Protein AF-A0A3R6XFL2-F1 (afdb_monomer)

Nearest PDB structures (foldseek):
  8dtg-assembly1_A  TM=3.996E-01  e=2.767E-19  Arabidopsis thaliana
  5djs-assembly1_A  TM=3.209E-01  e=7.992E-16  Thermobaculum terrenum
  6eou-assembly1_A  TM=7.005E-01  e=1.631E-08  Homo sapiens
  4r7s-assembly1_A  TM=6.058E-01  e=7.517E-06  Parabacteroides merdae ATCC 43184
  7qdy-assembly1_B  TM=6.962E-01  e=1.261E-04  Homo sapiens

Mean predicted aligned error: 22.09 Å

Organism: Aphanomyces astaci (NCBI:txid112090)

Radius of gyration: 36.45 Å; Cα contacts (8 Å, |Δi|>4): 1106; chains: 1; bounding box: 93×106×99 Å

Foldseek 3Di:
DDDDDDDDDDPPPDPDDPPDDDELVNLCVQLVCCCPVVVNLVSSLVSLVVSCVRPVQDLSSLLSNLVSCVVVVVLVSNLVSLVSSCVSPVPLLVSLVSLLSNLVSCVSVLNLVVSLVSLVSNCVNVVLDLSSLCSNLSSCVLVLNLVSSLVSLVVNCVVPVLPLVSLLSNCVRVVDVVSLVSNCVSPVLPLSSLVVVLLSLQEDDDDDDPPSPPDHDDDDDPVVVVPSVDDDDDRPLVVSLVSLVVSCVRPVQCVSLVCNLQDDDLAQLAPVSVVVNVVSSVVSVVVCVVCVVPHDHDDVVNVVVVVVQCACFFADPDDVGDGHDDDDPPDDDDPPQDAAEDEDEDQPLFCPDPCVVVVLVVLQPPPPSRHAYEYEHADDPVTDHDPSNCVSHNYYHYDPPDPDCPDPAAEEEAEDALSLPHLVCLVLLQLLLVPDVSYAYEYEAHPYNNSVVSSLVSSCVSNVDPSSNVSYHYDYDDDDDVVSLVVLLPHLEYEAGPPAGDQVVLVSCLVSLHQYAAEPDPDPRRCNNVVVCVLLVHCLRYHPDSVVSSVSRNCSGVPPPVSVVSSVSSVVSVVVVVVVVVVVVVVVVVVPPDDQDFFAQDWADEPVDTPHHRATFQWKWAAFPVGIDIQGGQDDWDKGKHAFAWIWTGRDPPDDIFIKTARIFMWTQDRRRYIYTYTNDIGTLVRDDLVVLVVQLVVLVVQLVPDDPPDPSNVVSVSSNRNSVNSNVSNVVD

Sequence (734 aa):
MRSRVTVAVVLALTWQPTIASPTAAEFIAQGVAYQLDTHDLIQAKHMYQAALSVSPDNVEALHLLGSVAYHEGHFHEAQEYLEQAISVSPSLDKSAMTHCNLAETLRKLHRPADGLHHGDMCFNATGGSEFSLLVLAWLYKDLDEPSKAVDVLRQLVAMNDQHLEAWDTLGHLDAAQADYDVVLRINGQHDPTLQNVGILYQVRPSVSTLFERTFHYNFRSNWAIWTALWPFTSRDLDMARQMLQRAYDVSHADVLRIDMATLLPQVFTSQAHLDTTRRNMHAAIDALLLLASSLHVENPEATKLATLHSHSCPALHFTAPHIALGVGTLFEFDKTFRRLRIGFMSKFFVPNHAHGMLLRGVLAHLNRQLFHVTLVVVPDPQQPVDAAMAAAADAVKVLSMHLAHSQQWTIYMCPQSVYKLVPQFDRVLFEILRQDPQGHVVLLEARYPQWTRQLRTRLQQTINSTEMWNRVHFRPRVGGSDAFLKLLSVADVVLHPFPFGGSKTSADALLLGLPLVAMKTPFLRSRMAYSFYLHMDMLDCVASTEDEYIAIALRLGTDAVYRSDVRANMLSRAVRRSIHTTALRAAAENASSSAVATKVTLNLSTPHQAFYKGVQVDLVQVPGLVGEYGVTAGHTPIISQLKPGVIAVHEERDKVVKKFFTAGGFAFTHADSTTDIAAVELIKVEDIDASAAEAGVQKYKQALEQAADGTPEKVEAQIAYETHLALVAALASA

InterPro domains:
  IPR001469 ATP synthase, F1 complex, delta/epsilon subunit [MF_00530] (598-730)
  IPR001469 ATP synthase, F1 complex, delta/epsilon subunit [PTHR13822] (583-732)
  IPR001469 ATP synthase, F1 complex, delta/epsilon subunit [cd12152] (601-724)
  IPR011990 Tetratricopeptide-like helical domain superfamily [G3DSA:1.25.40.10] (16-298)
  IPR011990 Tetratricopeptide-like helical domain superfamily [SSF48452] (35-202)
  IPR019734 Tetratricopeptide repeat [PF13181] (60-91)
  IPR019734 Tetratricopeptide repeat [PS50005] (59-92)
  IPR019734 Tetratricopeptide repeat [SM00028] (24-58)
  IPR019734 Tetratricopeptide repeat [SM00028] (59-92)
  IPR019734 Tetratricopeptide repeat [SM00028] (130-163)
  IPR020546 ATP synthase, F1 complex, delta/epsilon subunit, N-terminal [PF02823] (601-673)
  IPR029489 O-GlcNAc transferase, C-terminal [PF13844] (411-576)
  IPR036771 F0F1 ATP synthase delta/epsilon subunit, N-terminal [G3DSA:2.60.15.10] (592-731)
  IPR036771 F0F1 ATP synthase delta/epsilon subunit, N-terminal [SSF51344] (600-681)

pLDDT: mean 74.37, std 20.85, range [23.92, 98.31]

Solvent-accessible surface area (backbone atoms only — not comparable to full-atom values): 40078 Å² total; per-residue (Å²): 133,89,84,88,82,90,78,81,91,76,87,79,83,72,84,70,77,82,72,73,79,79,47,37,65,60,26,39,56,51,13,51,45,27,44,68,80,68,60,37,56,66,60,15,48,53,23,22,52,51,13,33,74,70,35,77,83,38,43,65,36,27,36,50,46,13,50,49,28,43,77,74,64,40,42,65,63,12,43,53,28,26,52,49,20,36,71,74,37,78,50,52,88,76,27,21,66,43,24,34,55,39,15,50,35,28,40,76,70,72,36,30,76,68,11,41,59,26,20,52,49,14,22,70,56,59,74,56,39,69,65,32,27,53,49,38,20,50,30,28,47,75,68,70,37,55,68,58,16,48,58,34,36,56,51,40,45,71,75,39,80,78,47,53,72,47,34,45,51,41,21,63,72,74,60,37,66,70,38,40,55,46,38,44,67,79,37,76,78,46,54,68,53,37,48,52,48,21,55,41,45,50,24,66,90,82,82,85,94,78,71,95,81,79,75,80,79,74,90,83,56,82,59,54,67,65,42,70,72,52,63,55,81,86,63,48,66,65,59,23,38,52,33,29,47,55,31,28,77,71,67,62,43,41,63,39,57,53,54,56,27,68,67,73,81,70,68,59,76,37,62,71,51,46,57,46,53,50,53,54,33,47,54,39,44,54,56,46,61,78,42,56,94,74,64,60,80,91,53,74,64,55,50,49,50,51,48,53,41,37,44,43,8,41,63,62,72,60,82,111,44,30,40,42,78,57,55,79,94,78,78,83,79,80,88,74,91,64,54,47,78,45,77,50,75,45,72,45,49,20,77,89,34,72,64,18,56,58,44,41,57,50,44,66,67,53,59,69,82,57,37,38,37,32,39,39,31,48,80,43,97,88,56,60,68,26,64,70,47,56,69,40,30,80,39,77,43,73,49,81,80,78,71,82,78,88,61,90,63,32,32,40,26,33,88,49,64,50,66,36,65,40,52,80,46,51,57,52,56,40,50,44,39,72,74,32,88,49,37,31,42,37,37,39,37,42,101,45,68,64,56,40,48,53,52,48,58,40,47,45,71,74,41,66,48,69,73,54,42,74,32,55,40,77,38,80,75,65,75,61,69,71,49,42,51,57,61,55,69,68,38,57,28,34,51,47,45,53,79,36,41,50,58,69,61,43,53,55,36,52,75,71,47,37,54,51,39,23,49,64,56,93,46,69,60,21,32,52,47,44,50,53,28,60,78,51,76,47,60,91,43,52,18,82,47,73,68,48,36,44,51,46,46,50,46,40,48,73,35,63,63,61,37,48,50,53,30,52,51,53,49,54,38,54,50,56,50,55,54,51,55,52,53,49,47,62,50,47,71,67,60,69,76,65,81,85,61,82,40,20,32,32,29,32,26,36,93,87,48,75,82,36,75,75,39,68,20,47,35,39,35,40,30,32,71,94,46,73,48,75,49,36,38,72,42,76,62,45,78,39,52,34,35,45,28,54,33,38,39,23,61,44,88,94,52,86,64,52,46,30,36,27,68,19,41,40,37,39,36,36,86,86,20,39,33,45,33,45,33,64,42,79,45,47,48,91,74,61,60,62,69,60,26,55,53,39,30,57,53,22,45,54,43,35,74,69,37,57,91,92,42,69,64,24,54,53,17,46,54,48,21,53,37,19,49,28,48,50,51,43,57,80,67,108

Structure (mmCIF, N/CA/C/O backbone):
data_AF-A0A3R6XFL2-F1
#
_entry.id   AF-A0A3R6XFL2-F1
#
loop_
_atom_site.group_PDB
_atom_site.id
_atom_site.type_symbol
_atom_site.label_atom_id
_atom_site.label_alt_id
_atom_site.label_comp_id
_atom_site.label_asym_id
_atom_site.label_entity_id
_atom_site.label_seq_id
_atom_site.pdbx_PDB_ins_code
_atom_site.Cartn_x
_atom_site.Cartn_y
_atom_site.Cartn_z
_atom_site.occupancy
_atom_site.B_iso_or_equiv
_atom_site.auth_seq_id
_atom_site.auth_comp_id
_atom_site.auth_asym_id
_atom_site.auth_atom_id
_atom_site.pdbx_PDB_model_num
ATOM 1 N N . MET A 1 1 ? -9.101 60.842 -61.214 1.00 38.06 1 MET A N 1
ATOM 2 C CA . MET A 1 1 ? -8.609 59.996 -62.332 1.00 38.06 1 MET A CA 1
ATOM 3 C C . MET A 1 1 ? -7.228 60.476 -62.758 1.00 38.06 1 MET A C 1
ATOM 5 O O . MET A 1 1 ? -7.007 61.673 -62.695 1.00 38.06 1 MET A O 1
ATOM 9 N N . ARG A 1 2 ? -6.377 59.567 -63.262 1.00 36.59 2 ARG A N 1
ATOM 10 C CA . ARG A 1 2 ? -5.164 59.828 -64.072 1.00 36.59 2 ARG A CA 1
ATOM 11 C C . ARG A 1 2 ? -4.142 60.857 -63.543 1.00 36.59 2 ARG A C 1
ATOM 13 O O . ARG A 1 2 ? -4.179 62.024 -63.911 1.00 36.59 2 ARG A O 1
ATOM 20 N N . SER A 1 3 ? -3.079 60.340 -62.937 1.00 23.92 3 SER A N 1
ATOM 21 C CA . SER A 1 3 ? -1.711 60.790 -63.223 1.00 23.92 3 SER A CA 1
ATOM 22 C C . SER A 1 3 ? -0.841 59.549 -63.463 1.00 23.92 3 SER A C 1
ATOM 24 O O . SER A 1 3 ? -0.660 58.719 -62.578 1.00 23.92 3 SER A O 1
ATOM 26 N N . ARG A 1 4 ? -0.358 59.369 -64.699 1.00 34.41 4 ARG A N 1
ATOM 27 C CA . ARG A 1 4 ? 0.735 58.430 -65.002 1.00 34.41 4 ARG A CA 1
ATOM 28 C C . ARG A 1 4 ? 2.029 59.231 -64.954 1.00 34.41 4 ARG A C 1
ATOM 30 O O . ARG A 1 4 ? 2.105 60.256 -65.625 1.00 34.41 4 ARG A O 1
ATOM 37 N N . VAL A 1 5 ? 3.037 58.735 -64.247 1.00 25.72 5 VAL A N 1
ATOM 38 C CA . VAL A 1 5 ? 4.425 59.176 -64.415 1.00 25.72 5 VAL A CA 1
ATOM 39 C C . VAL A 1 5 ? 5.253 57.940 -64.730 1.00 25.72 5 VAL A C 1
ATOM 41 O O . VAL A 1 5 ? 5.256 56.978 -63.968 1.00 25.72 5 VAL A O 1
ATOM 44 N N . THR A 1 6 ? 5.905 57.953 -65.888 1.00 37.56 6 THR A N 1
ATOM 45 C CA . THR A 1 6 ? 6.852 56.917 -66.304 1.00 37.56 6 THR A CA 1
ATOM 46 C C . THR A 1 6 ? 8.217 57.242 -65.708 1.00 37.56 6 THR A C 1
ATOM 48 O O . THR A 1 6 ? 8.687 58.366 -65.869 1.00 37.56 6 THR A O 1
ATOM 51 N N . VAL A 1 7 ? 8.882 56.266 -65.090 1.00 25.81 7 VAL A N 1
ATOM 52 C CA . VAL A 1 7 ? 10.318 56.334 -64.770 1.00 25.81 7 VAL A CA 1
ATOM 53 C C . VAL A 1 7 ? 10.990 55.077 -65.324 1.00 25.81 7 VAL A C 1
ATOM 55 O O . VAL A 1 7 ? 10.366 54.020 -65.409 1.00 25.81 7 VAL A O 1
ATOM 58 N N . ALA A 1 8 ? 12.219 55.233 -65.812 1.00 26.30 8 ALA A N 1
ATOM 59 C CA . ALA A 1 8 ? 12.898 54.249 -66.646 1.00 26.30 8 ALA A CA 1
ATOM 60 C C . ALA A 1 8 ? 13.520 53.081 -65.863 1.00 26.30 8 ALA A C 1
ATOM 62 O O . ALA A 1 8 ? 13.820 53.181 -64.674 1.00 26.30 8 ALA A O 1
ATOM 63 N N . VAL A 1 9 ? 13.789 51.994 -66.590 1.00 31.08 9 VAL A N 1
ATOM 64 C CA . VAL A 1 9 ? 14.692 50.921 -66.158 1.00 31.08 9 VAL A CA 1
ATOM 65 C C . VAL A 1 9 ? 16.104 51.484 -65.985 1.00 31.08 9 VAL A C 1
ATOM 67 O O . VAL A 1 9 ? 16.637 52.100 -66.906 1.00 31.08 9 VAL A O 1
ATOM 70 N N . VAL A 1 10 ? 16.736 51.196 -64.847 1.00 29.44 10 VAL A N 1
ATOM 71 C CA . VAL A 1 10 ? 18.186 51.334 -64.662 1.00 29.44 10 VAL A CA 1
ATOM 72 C C . VAL A 1 10 ? 18.753 49.947 -64.377 1.00 29.44 10 VAL A C 1
ATOM 74 O O . VAL A 1 10 ? 18.592 49.411 -63.284 1.00 29.44 10 VAL A O 1
ATOM 77 N N . LEU A 1 11 ? 19.410 49.357 -65.378 1.00 33.22 11 LEU A N 1
ATOM 78 C CA . LEU A 1 11 ? 20.167 48.113 -65.225 1.00 33.22 11 LEU A CA 1
ATOM 79 C C . LEU A 1 11 ? 21.493 48.409 -64.515 1.00 33.22 11 LEU A C 1
ATOM 81 O O . LEU A 1 11 ? 22.533 48.589 -65.146 1.00 33.22 11 LEU A O 1
ATOM 85 N N . ALA A 1 12 ? 21.447 48.466 -63.186 1.00 28.64 12 ALA A N 1
ATOM 86 C CA . ALA A 1 12 ? 22.644 48.480 -62.358 1.00 28.64 12 ALA A CA 1
ATOM 87 C C . ALA A 1 12 ? 23.262 47.071 -62.331 1.00 28.64 12 ALA A C 1
ATOM 89 O O . ALA A 1 12 ? 22.921 46.248 -61.485 1.00 28.64 12 ALA A O 1
ATOM 90 N N . LEU A 1 13 ? 24.174 46.797 -63.268 1.00 37.72 13 LEU A N 1
ATOM 91 C CA . LEU A 1 13 ? 25.069 45.637 -63.219 1.00 37.72 13 LEU A CA 1
ATOM 92 C C . LEU A 1 13 ? 26.085 45.822 -62.080 1.00 37.72 13 LEU A C 1
ATOM 94 O O . LEU A 1 13 ? 27.240 46.182 -62.305 1.00 37.72 13 LEU A O 1
ATOM 98 N N . THR A 1 14 ? 25.649 45.607 -60.841 1.00 33.91 14 THR A N 1
ATOM 99 C CA . THR A 1 14 ? 26.556 45.505 -59.699 1.00 33.91 14 THR A CA 1
ATOM 100 C C . THR A 1 14 ? 27.279 44.167 -59.757 1.00 33.91 14 THR A C 1
ATOM 102 O O . THR A 1 14 ? 26.678 43.098 -59.665 1.00 33.91 14 THR A O 1
ATOM 105 N N . TRP A 1 15 ? 28.601 44.230 -59.910 1.00 38.19 15 TRP A N 1
ATOM 106 C CA . TRP A 1 15 ? 29.484 43.075 -59.797 1.00 38.19 15 TRP A CA 1
ATOM 107 C C . TRP A 1 15 ? 29.530 42.645 -58.326 1.00 38.19 15 TRP A C 1
ATOM 109 O O . TRP A 1 15 ? 30.389 43.085 -57.563 1.00 38.19 15 TRP A O 1
ATOM 119 N N . GLN A 1 16 ? 28.549 41.844 -57.903 1.00 32.72 16 GLN A N 1
ATOM 120 C CA . GLN A 1 16 ? 28.642 41.142 -56.629 1.00 32.72 16 GLN A CA 1
ATOM 121 C C . GLN A 1 16 ? 29.868 40.223 -56.700 1.00 32.72 16 GLN A C 1
ATOM 123 O O . GLN A 1 16 ? 29.962 39.435 -57.647 1.00 32.72 16 GLN A O 1
ATOM 128 N N . PRO A 1 17 ? 30.801 40.278 -55.731 1.00 38.34 17 PRO A N 1
ATOM 129 C CA . PRO A 1 17 ? 31.731 39.176 -55.574 1.00 38.34 17 PRO A CA 1
ATOM 130 C C . PRO A 1 17 ? 30.897 37.922 -55.314 1.00 38.34 17 PRO A C 1
ATOM 132 O O . PRO A 1 17 ? 29.933 37.965 -54.544 1.00 38.34 17 PRO A O 1
ATOM 135 N N . THR A 1 18 ? 31.255 36.804 -55.939 1.00 40.44 18 THR A N 1
ATOM 136 C CA . THR A 1 18 ? 30.704 35.502 -55.563 1.00 40.44 18 THR A CA 1
ATOM 137 C C . THR A 1 18 ? 31.196 35.170 -54.161 1.00 40.44 18 THR A C 1
ATOM 139 O O . THR A 1 18 ? 32.246 34.550 -53.995 1.00 40.44 18 THR A O 1
ATOM 142 N N . ILE A 1 19 ? 30.441 35.618 -53.155 1.00 50.50 19 ILE A N 1
ATOM 143 C CA . ILE A 1 19 ? 30.483 35.057 -51.809 1.00 50.50 19 ILE A CA 1
ATOM 144 C C . ILE A 1 19 ? 30.260 33.561 -52.012 1.00 50.50 19 ILE A C 1
ATOM 146 O O . ILE A 1 19 ? 29.222 33.165 -52.547 1.00 50.50 19 ILE A O 1
ATOM 150 N N . ALA A 1 20 ? 31.267 32.751 -51.684 1.00 57.97 20 ALA A N 1
ATOM 151 C CA . ALA A 1 20 ? 31.136 31.308 -51.775 1.00 57.97 20 ALA A CA 1
ATOM 152 C C . ALA A 1 20 ? 29.936 30.893 -50.919 1.00 57.97 20 ALA A C 1
ATOM 154 O O . ALA A 1 20 ? 29.813 31.341 -49.778 1.00 57.97 20 ALA A O 1
ATOM 155 N N . SER A 1 21 ? 29.021 30.101 -51.483 1.00 64.75 21 SER A N 1
ATOM 156 C CA . SER A 1 21 ? 27.893 29.583 -50.713 1.00 64.75 21 SER A CA 1
ATOM 157 C C . SER A 1 21 ? 28.455 28.816 -49.511 1.00 64.75 21 SER A C 1
ATOM 159 O O . SER A 1 21 ? 29.283 27.930 -49.740 1.00 64.75 21 SER A O 1
ATOM 161 N N . PRO A 1 22 ? 28.072 29.169 -48.268 1.00 76.69 22 PRO A N 1
ATOM 162 C CA . PRO A 1 22 ? 28.693 28.618 -47.070 1.00 76.69 22 PRO A CA 1
ATOM 163 C C . PRO A 1 22 ? 28.645 27.093 -47.089 1.00 76.69 22 PRO A C 1
ATOM 165 O O . PRO A 1 22 ? 27.612 26.480 -47.369 1.00 76.69 22 PRO A O 1
ATOM 168 N N . THR A 1 23 ? 29.795 26.486 -46.835 1.00 89.69 23 THR A N 1
ATOM 169 C CA . THR A 1 23 ? 29.967 25.038 -46.847 1.00 89.69 23 THR A CA 1
ATOM 170 C C . THR A 1 23 ? 29.293 24.401 -45.634 1.00 89.69 23 THR A C 1
ATOM 172 O O . THR A 1 23 ? 29.113 25.030 -44.590 1.00 89.69 23 THR A O 1
ATOM 175 N N . ALA A 1 24 ? 28.972 23.108 -45.734 1.00 87.19 24 ALA A N 1
ATOM 176 C CA . ALA A 1 24 ? 28.434 22.356 -44.600 1.00 87.19 24 ALA A CA 1
ATOM 177 C C . ALA A 1 24 ? 29.352 22.423 -43.358 1.00 87.19 24 ALA A C 1
ATOM 179 O O . ALA A 1 24 ? 28.853 22.498 -42.241 1.00 87.19 24 ALA A O 1
ATOM 180 N N . ALA A 1 25 ? 30.677 22.483 -43.547 1.00 87.56 25 ALA A N 1
ATOM 181 C CA . ALA A 1 25 ? 31.647 22.626 -42.460 1.00 87.56 25 ALA A CA 1
ATOM 182 C C . ALA A 1 25 ? 31.585 24.003 -41.767 1.00 87.56 25 ALA A C 1
ATOM 184 O O . ALA A 1 25 ? 31.672 24.078 -40.544 1.00 87.56 25 ALA A O 1
ATOM 185 N N . GLU A 1 26 ? 31.390 25.092 -42.518 1.00 88.25 26 GLU A N 1
ATOM 186 C CA . GLU A 1 26 ? 31.231 26.439 -41.943 1.00 88.25 26 GLU A CA 1
ATOM 187 C C . GLU A 1 26 ? 29.923 26.572 -41.152 1.00 88.25 26 GLU A C 1
ATOM 189 O O . GLU A 1 26 ? 29.893 27.261 -40.132 1.00 88.25 26 GLU A O 1
ATOM 194 N N . PHE A 1 27 ? 28.859 25.888 -41.582 1.00 91.62 27 PHE A N 1
ATOM 195 C CA . PHE A 1 27 ? 27.618 25.775 -40.816 1.00 91.62 27 PHE A CA 1
ATOM 196 C C . PHE A 1 27 ? 27.786 24.918 -39.551 1.00 91.62 27 PHE A C 1
ATOM 198 O O . PHE A 1 27 ? 27.372 25.347 -38.477 1.00 91.62 27 PHE A O 1
ATOM 205 N N . ILE A 1 28 ? 28.445 23.755 -39.634 1.00 90.94 28 ILE A N 1
ATOM 206 C CA . ILE A 1 28 ? 28.746 22.913 -38.461 1.00 90.94 28 ILE A CA 1
ATOM 207 C C . ILE A 1 28 ? 29.551 23.701 -37.418 1.00 90.94 28 ILE A C 1
ATOM 209 O O . ILE A 1 28 ? 29.165 23.730 -36.251 1.00 90.94 28 ILE A O 1
ATOM 213 N N . ALA A 1 29 ? 30.604 24.412 -37.830 1.00 89.50 29 ALA A N 1
ATOM 214 C CA . ALA A 1 29 ? 31.422 25.221 -36.925 1.00 89.50 29 ALA A CA 1
ATOM 215 C C . ALA A 1 29 ? 30.615 26.324 -36.208 1.00 89.50 29 ALA A C 1
ATOM 217 O O . ALA A 1 29 ? 30.817 26.558 -35.017 1.00 89.50 29 ALA A O 1
ATOM 218 N N . GLN A 1 30 ? 29.668 26.968 -36.902 1.00 87.62 30 GLN A N 1
ATOM 219 C CA . GLN A 1 30 ? 28.754 27.941 -36.290 1.00 87.62 30 GLN A CA 1
ATOM 220 C C . GLN A 1 30 ? 27.790 27.277 -35.298 1.00 87.62 30 GLN A C 1
ATOM 222 O O . GLN A 1 30 ? 27.585 27.805 -34.207 1.00 87.62 30 GLN A O 1
ATOM 227 N N . GLY A 1 31 ? 27.232 26.109 -35.632 1.00 89.19 31 GLY A N 1
ATOM 228 C CA . GLY A 1 31 ? 26.349 25.366 -34.730 1.00 89.19 31 GLY A CA 1
ATOM 229 C C . GLY A 1 31 ? 27.046 24.920 -33.441 1.00 89.19 31 GLY A C 1
ATOM 230 O O . GLY A 1 31 ? 26.496 25.103 -32.356 1.00 89.19 31 GLY A O 1
ATOM 231 N N . VAL A 1 32 ? 28.291 24.442 -33.547 1.00 89.44 32 VAL A N 1
ATOM 232 C CA . VAL A 1 32 ? 29.118 24.054 -32.392 1.00 89.44 32 VAL A CA 1
ATOM 233 C C . VAL A 1 32 ? 29.421 25.260 -31.497 1.00 89.44 32 VAL A C 1
ATOM 235 O O . VAL A 1 32 ? 29.318 25.144 -30.278 1.00 89.44 32 VAL A O 1
ATOM 238 N N . ALA A 1 33 ? 29.717 26.432 -32.072 1.00 85.94 33 ALA A N 1
ATOM 239 C CA . ALA A 1 33 ? 29.904 27.662 -31.298 1.00 85.94 33 ALA A CA 1
ATOM 240 C C . ALA A 1 33 ? 28.622 28.076 -30.550 1.00 85.94 33 ALA A C 1
ATOM 242 O O . ALA A 1 33 ? 28.673 28.368 -29.356 1.00 85.94 33 ALA A O 1
ATOM 243 N N . TYR A 1 34 ? 27.449 28.021 -31.196 1.00 86.00 34 TYR A N 1
ATOM 244 C CA . TYR A 1 34 ? 26.176 28.285 -30.510 1.00 86.00 34 TYR A CA 1
ATOM 245 C C . TYR A 1 34 ? 25.925 27.307 -29.352 1.00 86.00 34 TYR A C 1
ATOM 247 O O . TYR A 1 34 ? 25.533 27.734 -28.260 1.00 86.00 34 TYR A O 1
ATOM 255 N N . GLN A 1 35 ? 26.202 26.018 -29.566 1.00 81.50 35 GLN A N 1
ATOM 256 C CA . GLN A 1 35 ? 26.002 24.949 -28.587 1.00 81.50 35 GLN A CA 1
ATOM 257 C C . GLN A 1 35 ? 26.960 25.039 -27.386 1.00 81.50 35 GLN A C 1
ATOM 259 O O . GLN A 1 35 ? 26.519 24.813 -26.262 1.00 81.50 35 GLN A O 1
ATOM 264 N N . LEU A 1 36 ? 28.236 25.384 -27.595 1.00 79.56 36 LEU A N 1
ATOM 265 C CA . LEU A 1 36 ? 29.249 25.440 -26.531 1.00 79.56 36 LEU A CA 1
ATOM 266 C C . LEU A 1 36 ? 29.345 26.816 -25.855 1.00 79.56 36 LEU A C 1
ATOM 268 O O . LEU A 1 36 ? 29.271 26.900 -24.630 1.00 79.56 36 LEU A O 1
ATOM 272 N N . ASP A 1 37 ? 29.476 27.898 -26.626 1.00 77.88 37 ASP A N 1
ATOM 273 C CA . ASP A 1 37 ? 29.776 29.229 -26.075 1.00 77.88 37 ASP A CA 1
ATOM 274 C C . ASP A 1 37 ? 28.521 29.924 -25.531 1.00 77.88 37 ASP A C 1
ATOM 276 O O . ASP A 1 37 ? 28.577 30.616 -24.514 1.00 77.88 37 ASP A O 1
ATOM 280 N N . THR A 1 38 ? 27.373 29.739 -26.195 1.00 74.44 38 THR A N 1
ATOM 281 C CA . THR A 1 38 ? 26.106 30.408 -25.828 1.00 74.44 38 THR A CA 1
ATOM 282 C C . THR A 1 38 ? 25.036 29.483 -25.253 1.00 74.44 38 THR A C 1
ATOM 284 O O . THR A 1 38 ? 24.047 29.980 -24.720 1.00 74.44 38 THR A O 1
ATOM 287 N N . HIS A 1 39 ? 25.222 28.161 -25.347 1.00 79.00 39 HIS A N 1
ATOM 288 C CA . HIS A 1 39 ? 24.220 27.141 -24.996 1.00 79.00 39 HIS A CA 1
ATOM 289 C C . HIS A 1 39 ? 22.870 27.314 -25.742 1.00 79.00 39 HIS A C 1
ATOM 291 O O . HIS A 1 39 ? 21.830 26.822 -25.301 1.00 79.00 39 HIS A O 1
ATOM 297 N N . ASP A 1 40 ? 22.876 27.985 -26.902 1.00 83.69 40 ASP A N 1
ATOM 298 C CA . ASP A 1 40 ? 21.693 28.207 -27.739 1.00 83.69 40 ASP A CA 1
ATOM 299 C C . ASP A 1 40 ? 21.482 27.012 -28.679 1.00 83.69 40 ASP A C 1
ATOM 301 O O . ASP A 1 40 ? 21.932 26.977 -29.830 1.00 83.69 40 ASP A O 1
ATOM 305 N N . LEU A 1 41 ? 20.786 26.000 -28.157 1.00 82.94 41 LEU A N 1
ATOM 306 C CA . LEU A 1 41 ? 20.443 24.788 -28.901 1.00 82.94 41 LEU A CA 1
ATOM 307 C C . LEU A 1 41 ? 19.554 25.069 -30.126 1.00 82.94 41 LEU A C 1
ATOM 309 O O . LEU A 1 41 ? 19.607 24.308 -31.090 1.00 82.94 41 LEU A O 1
ATOM 313 N N . ILE A 1 42 ? 18.783 26.163 -30.132 1.00 84.06 42 ILE A N 1
ATOM 314 C CA . ILE A 1 42 ? 17.882 26.513 -31.241 1.00 84.06 42 ILE A CA 1
ATOM 315 C C . ILE A 1 42 ? 18.705 26.990 -32.441 1.00 84.06 42 ILE A C 1
ATOM 317 O O . ILE A 1 42 ? 18.512 26.505 -33.558 1.00 84.06 42 ILE A O 1
ATOM 321 N N . GLN A 1 43 ? 19.665 27.896 -32.225 1.00 84.50 43 GLN A N 1
ATOM 322 C CA . GLN A 1 43 ? 20.567 28.323 -33.298 1.00 84.50 43 GLN A CA 1
ATOM 323 C C . GLN A 1 43 ? 21.513 27.198 -33.724 1.00 84.50 43 GLN A C 1
ATOM 325 O O . GLN A 1 43 ? 21.745 27.038 -34.923 1.00 84.50 43 GLN A O 1
ATOM 330 N N . ALA A 1 44 ? 21.976 26.353 -32.796 1.00 87.81 44 ALA A N 1
ATOM 331 C CA . ALA A 1 44 ? 22.733 25.151 -33.146 1.00 87.81 44 ALA A CA 1
ATOM 332 C C . ALA A 1 44 ? 21.937 24.228 -34.092 1.00 87.81 44 ALA A C 1
ATOM 334 O O . ALA A 1 44 ? 22.432 23.880 -35.167 1.00 87.81 44 ALA A O 1
ATOM 335 N N . LYS A 1 45 ? 20.670 23.916 -33.765 1.00 90.69 45 LYS A N 1
ATOM 336 C CA . LYS A 1 45 ? 19.779 23.090 -34.604 1.00 90.69 45 LYS A CA 1
ATOM 337 C C . LYS A 1 45 ? 19.584 23.696 -35.998 1.00 90.69 45 LYS A C 1
ATOM 339 O O . LYS A 1 45 ? 19.723 22.981 -36.990 1.00 90.69 45 LYS A O 1
ATOM 344 N N . HIS A 1 46 ? 19.348 25.009 -36.095 1.00 91.56 46 HIS A N 1
ATOM 345 C CA . HIS A 1 46 ? 19.250 25.707 -37.384 1.00 91.56 46 HIS A CA 1
ATOM 346 C C . HIS A 1 46 ? 20.538 25.613 -38.217 1.00 91.56 46 HIS A C 1
ATOM 348 O O . HIS A 1 46 ? 20.466 25.380 -39.424 1.00 91.56 46 HIS A O 1
ATOM 354 N N . MET A 1 47 ? 21.713 25.783 -37.603 1.00 92.12 47 MET A N 1
ATOM 355 C CA . MET A 1 47 ? 22.989 25.712 -38.323 1.00 92.12 47 MET A CA 1
ATOM 356 C C . MET A 1 47 ? 23.271 24.296 -38.837 1.00 92.12 47 MET A C 1
ATOM 358 O O . MET A 1 47 ? 23.636 24.131 -40.001 1.00 92.12 47 MET A O 1
ATOM 362 N N . TYR A 1 48 ? 23.027 23.255 -38.039 1.00 93.56 48 TYR A N 1
ATOM 363 C CA . TYR A 1 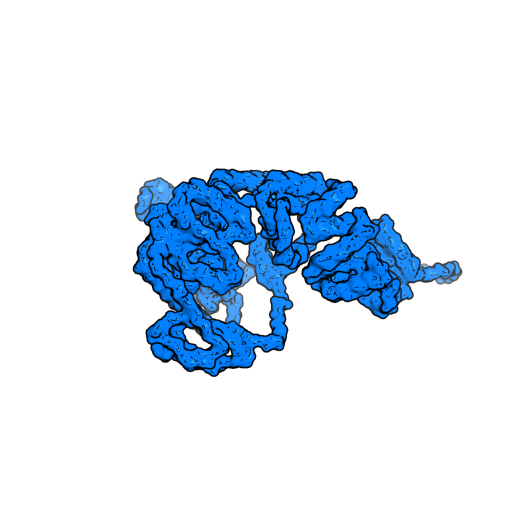48 ? 23.201 21.876 -38.506 1.00 93.56 48 TYR A CA 1
ATOM 364 C C . TYR A 1 48 ? 22.180 21.491 -39.597 1.00 93.56 48 TYR A C 1
ATOM 366 O O . TYR A 1 48 ? 22.539 20.824 -40.567 1.00 93.56 48 TYR A O 1
ATOM 374 N N . GLN A 1 49 ? 20.934 21.977 -39.525 1.00 93.88 49 GLN A N 1
ATOM 375 C CA . GLN A 1 49 ? 19.956 21.830 -40.616 1.00 93.88 49 GLN A CA 1
ATOM 376 C C . GLN A 1 49 ? 20.403 22.553 -41.899 1.00 93.88 49 GLN A C 1
ATOM 378 O O . GLN A 1 49 ? 20.244 22.016 -42.998 1.00 93.88 49 GLN A O 1
ATOM 383 N N . ALA A 1 50 ? 21.020 23.733 -41.784 1.00 91.19 50 ALA A N 1
ATOM 384 C CA . ALA A 1 50 ? 21.608 24.431 -42.926 1.00 91.19 50 ALA A CA 1
ATOM 385 C C . ALA A 1 50 ? 22.777 23.638 -43.543 1.00 91.19 50 ALA A C 1
ATOM 387 O O . ALA A 1 50 ? 22.853 23.531 -44.769 1.00 91.19 50 ALA A O 1
ATOM 388 N N . ALA A 1 51 ? 23.618 22.990 -42.728 1.00 92.06 51 ALA A N 1
ATOM 389 C CA . ALA A 1 51 ? 24.662 22.087 -43.214 1.00 92.06 51 ALA A CA 1
ATOM 390 C C . ALA A 1 51 ? 24.088 20.918 -44.042 1.00 92.06 51 ALA A C 1
ATOM 392 O O . ALA A 1 51 ? 24.595 20.647 -45.134 1.00 92.06 51 ALA A O 1
ATOM 393 N N . LEU A 1 52 ? 22.990 20.294 -43.593 1.00 90.44 52 LEU A N 1
ATOM 394 C CA . LEU A 1 52 ? 22.292 19.249 -44.360 1.00 90.44 52 LEU A CA 1
ATOM 395 C C . LEU A 1 52 ? 21.649 19.771 -45.652 1.00 90.44 52 LEU A C 1
ATOM 397 O O . LEU A 1 52 ? 21.613 19.054 -46.648 1.00 90.44 52 LEU A O 1
ATOM 401 N N . SER A 1 53 ? 21.197 21.028 -45.691 1.00 90.62 53 SER A N 1
ATOM 402 C CA . SER A 1 53 ? 20.673 21.626 -46.931 1.00 90.62 53 SER A CA 1
ATOM 403 C C . SER A 1 53 ? 21.737 21.783 -48.032 1.00 90.62 53 SER A C 1
ATOM 405 O O . SER A 1 53 ? 21.402 21.797 -49.216 1.00 90.62 53 SER A O 1
ATOM 407 N N . VAL A 1 54 ? 23.019 21.858 -47.648 1.00 89.88 54 VAL A N 1
ATOM 408 C CA . VAL A 1 54 ? 24.180 21.919 -48.556 1.00 89.88 54 VAL A CA 1
ATOM 409 C C . VAL A 1 54 ? 24.753 20.525 -48.839 1.00 89.88 54 VAL A C 1
ATOM 411 O O . VAL A 1 54 ? 25.258 20.270 -49.931 1.00 89.88 54 VAL A O 1
ATOM 414 N N . SER A 1 55 ? 24.684 19.614 -47.867 1.00 89.00 55 SER A N 1
ATOM 415 C CA . SER A 1 55 ? 25.208 18.249 -47.950 1.00 89.00 55 SER A CA 1
ATOM 416 C C . SER A 1 55 ? 24.280 17.295 -47.178 1.00 89.00 55 SER A C 1
ATOM 418 O O . SER A 1 55 ? 24.489 17.093 -45.984 1.00 89.00 55 SER A O 1
ATOM 420 N N . PRO A 1 56 ? 23.252 16.714 -47.832 1.00 88.00 56 PRO A N 1
ATOM 421 C CA . PRO A 1 56 ? 22.240 15.891 -47.157 1.00 88.00 56 PRO A CA 1
ATOM 422 C C . PRO A 1 56 ? 22.820 14.681 -46.420 1.00 88.00 56 PRO A C 1
ATOM 424 O O . PRO A 1 56 ? 22.389 14.361 -45.318 1.00 88.00 56 PRO A O 1
ATOM 427 N N . ASP A 1 57 ? 23.859 14.069 -46.989 1.00 87.19 57 ASP A N 1
ATOM 428 C CA . ASP A 1 57 ? 24.568 12.921 -46.419 1.00 87.19 57 ASP A CA 1
ATOM 429 C C . ASP A 1 57 ? 25.734 13.353 -45.494 1.00 87.19 57 ASP A C 1
ATOM 431 O O . ASP A 1 57 ? 26.786 12.712 -45.445 1.00 87.19 57 ASP A O 1
ATOM 435 N N . ASN A 1 58 ? 25.614 14.479 -44.778 1.00 90.25 58 ASN A N 1
ATOM 436 C CA . ASN A 1 58 ? 26.662 14.921 -43.855 1.00 90.25 58 ASN A CA 1
ATOM 437 C C . ASN A 1 58 ? 26.532 14.234 -42.484 1.00 90.25 58 ASN A C 1
ATOM 439 O O . ASN A 1 58 ? 25.756 14.639 -41.620 1.00 90.25 58 ASN A O 1
ATOM 443 N N . VAL A 1 59 ? 27.361 13.208 -42.290 1.00 89.25 59 VAL A N 1
ATOM 444 C CA . VAL A 1 59 ? 27.464 12.368 -41.081 1.00 89.25 59 VAL A CA 1
ATOM 445 C C . VAL A 1 59 ? 27.627 13.180 -39.790 1.00 89.25 59 VAL A C 1
ATOM 447 O O . VAL A 1 59 ? 27.059 12.816 -38.764 1.00 89.25 59 VAL A O 1
ATOM 450 N N . GLU A 1 60 ? 28.400 14.267 -39.826 1.00 89.44 60 GLU A N 1
ATOM 451 C CA . GLU A 1 60 ? 28.722 15.090 -38.655 1.00 89.44 60 GLU A CA 1
ATOM 452 C C . GLU A 1 60 ? 27.540 15.988 -38.269 1.00 89.44 60 GLU A C 1
ATOM 454 O O . GLU A 1 60 ? 27.139 16.010 -37.107 1.00 89.44 60 GLU A O 1
ATOM 459 N N . ALA A 1 61 ? 26.894 16.634 -39.244 1.00 91.19 61 ALA A N 1
ATOM 460 C CA . ALA A 1 61 ? 25.660 17.386 -39.014 1.00 91.19 61 ALA A CA 1
ATOM 461 C C . ALA A 1 61 ? 24.499 16.480 -38.556 1.00 91.19 61 ALA A C 1
ATOM 463 O O . ALA A 1 61 ? 23.751 16.867 -37.659 1.00 91.19 61 ALA A O 1
ATOM 464 N N . LEU A 1 62 ? 24.374 15.263 -39.104 1.00 93.44 62 LEU A N 1
ATOM 465 C CA . LEU A 1 62 ? 23.415 14.254 -38.632 1.00 93.44 62 LEU A CA 1
ATOM 466 C C . LEU A 1 62 ? 23.710 13.832 -37.179 1.00 93.44 62 LEU A C 1
ATOM 468 O O . LEU A 1 62 ? 22.811 13.830 -36.342 1.00 93.44 62 LEU A O 1
ATOM 472 N N . HIS A 1 63 ? 24.971 13.539 -36.843 1.00 93.12 63 HIS A N 1
ATOM 473 C CA . HIS A 1 63 ? 25.380 13.198 -35.475 1.00 93.12 63 HIS A CA 1
ATOM 474 C C . HIS A 1 63 ? 25.056 14.319 -34.471 1.00 93.12 63 HIS A C 1
ATOM 476 O O . HIS A 1 63 ? 24.505 14.058 -33.398 1.00 93.12 63 HIS A O 1
ATOM 482 N N . LEU A 1 64 ? 25.364 15.569 -34.827 1.00 93.25 64 LEU A N 1
ATOM 483 C CA . LEU A 1 64 ? 25.140 16.738 -33.976 1.00 93.25 64 LEU A CA 1
ATOM 484 C C . LEU A 1 64 ? 23.650 17.087 -33.838 1.00 93.25 64 LEU A C 1
ATOM 486 O O . LEU A 1 64 ? 23.212 17.419 -32.739 1.00 93.25 64 LEU A O 1
ATOM 490 N N . LEU A 1 65 ? 22.838 16.916 -34.888 1.00 92.81 65 LEU A N 1
ATOM 491 C CA . LEU A 1 65 ? 21.374 16.996 -34.775 1.00 92.81 65 LEU A CA 1
ATOM 492 C C . LEU A 1 65 ? 20.805 15.904 -33.869 1.00 92.81 65 LEU A C 1
ATOM 494 O O . LEU A 1 65 ? 19.915 16.189 -33.071 1.00 92.81 65 LEU A O 1
ATOM 498 N N . GLY A 1 66 ? 21.359 14.690 -33.928 1.00 92.88 66 GLY A N 1
ATOM 499 C CA . GLY A 1 66 ? 21.047 13.616 -32.987 1.00 92.88 66 GLY A CA 1
ATOM 500 C C . GLY A 1 66 ? 21.329 14.003 -31.531 1.00 92.88 66 GLY A C 1
ATOM 501 O O . GLY A 1 66 ? 20.480 13.808 -30.665 1.00 92.88 66 GLY A O 1
ATOM 502 N N . SER A 1 67 ? 22.486 14.621 -31.265 1.00 91.56 67 SER A N 1
ATOM 503 C CA . SER A 1 67 ? 22.843 15.159 -29.942 1.00 91.56 67 SER A CA 1
ATOM 504 C C . SER A 1 67 ? 21.898 16.280 -29.488 1.00 91.56 67 SER A C 1
ATOM 506 O O . SER A 1 67 ? 21.391 16.226 -28.368 1.00 91.56 67 SER A O 1
ATOM 508 N N . VAL A 1 68 ? 21.592 17.266 -30.337 1.00 90.50 68 VAL A N 1
ATOM 509 C CA . VAL A 1 68 ? 20.673 18.359 -29.968 1.00 90.50 68 VAL A CA 1
ATOM 510 C C . VAL A 1 68 ? 19.261 17.829 -29.699 1.00 90.50 68 VAL A C 1
ATOM 512 O O . VAL A 1 68 ? 18.694 18.138 -28.653 1.00 90.50 68 VAL A O 1
ATOM 515 N N . ALA A 1 69 ? 18.723 16.965 -30.565 1.00 88.62 69 ALA A N 1
ATOM 516 C CA . ALA A 1 69 ? 17.424 16.327 -30.353 1.00 88.62 69 ALA A CA 1
ATOM 517 C C . ALA A 1 69 ? 17.396 15.480 -29.064 1.00 88.62 69 ALA A C 1
ATOM 519 O O . ALA A 1 69 ? 16.386 15.457 -28.359 1.00 88.62 69 ALA A O 1
ATOM 520 N N . TYR A 1 70 ? 18.508 14.832 -28.700 1.00 89.81 70 TYR A N 1
ATOM 521 C CA . TYR A 1 70 ? 18.645 14.128 -27.423 1.00 89.81 70 TYR A CA 1
ATOM 522 C C . TYR A 1 70 ? 18.557 15.085 -26.221 1.00 89.81 70 TYR A C 1
ATOM 524 O O . TYR A 1 70 ? 17.796 14.819 -25.289 1.00 89.81 70 TYR A O 1
ATOM 532 N N . HIS A 1 71 ? 19.266 16.219 -26.254 1.00 84.56 71 HIS A N 1
ATOM 533 C CA . HIS A 1 71 ? 19.229 17.228 -25.186 1.00 84.56 71 HIS A CA 1
ATOM 534 C C . HIS A 1 71 ? 17.873 17.950 -25.072 1.00 84.56 71 HIS A C 1
ATOM 536 O O . HIS A 1 71 ? 17.448 18.267 -23.964 1.00 84.56 71 HIS A O 1
ATOM 542 N N . GLU A 1 72 ? 17.149 18.139 -26.179 1.00 83.56 72 GLU A N 1
ATOM 543 C CA . GLU A 1 72 ? 15.751 18.606 -26.174 1.00 83.56 72 GLU A CA 1
ATOM 544 C C . GLU A 1 72 ? 14.756 17.545 -25.645 1.00 83.56 72 GLU A C 1
ATOM 546 O O . GLU A 1 72 ? 13.602 17.857 -25.343 1.00 83.56 72 GLU A O 1
ATOM 551 N N . GLY A 1 73 ? 15.172 16.279 -25.524 1.00 82.44 73 GLY A N 1
ATOM 552 C CA . GLY A 1 73 ? 14.316 15.156 -25.127 1.00 82.44 73 GLY A CA 1
ATOM 553 C C . GLY A 1 73 ? 13.469 14.562 -26.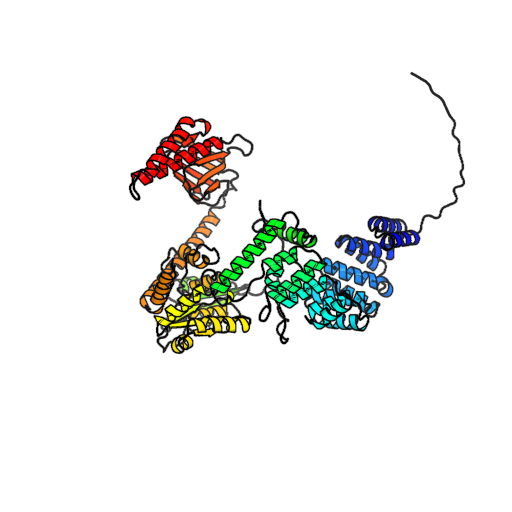262 1.00 82.44 73 GLY A C 1
ATOM 554 O O . GLY A 1 73 ? 12.552 13.776 -25.999 1.00 82.44 73 GLY A O 1
ATOM 555 N N . HIS A 1 74 ? 13.771 14.903 -27.516 1.00 90.31 74 HIS A N 1
ATOM 556 C CA . HIS A 1 74 ? 13.161 14.382 -28.742 1.00 90.31 74 HIS A CA 1
ATOM 557 C C . HIS A 1 74 ? 13.809 13.048 -29.166 1.00 90.31 74 HIS A C 1
ATOM 559 O O . HIS A 1 74 ? 14.304 12.890 -30.278 1.00 90.31 74 HIS A O 1
ATOM 565 N N . PHE A 1 75 ? 13.807 12.052 -28.274 1.00 88.75 75 PHE A N 1
ATOM 566 C CA . PHE A 1 75 ? 14.605 10.823 -28.428 1.00 88.75 75 PHE A CA 1
ATOM 567 C C . PHE A 1 75 ? 14.335 10.002 -29.709 1.00 88.75 75 PHE A C 1
ATOM 569 O O . PHE A 1 75 ? 15.227 9.292 -30.160 1.00 88.75 75 PHE A O 1
ATOM 576 N N . HIS A 1 76 ? 13.147 10.098 -30.320 1.00 92.44 76 HIS A N 1
ATOM 577 C CA . HIS A 1 76 ? 12.881 9.461 -31.620 1.00 92.44 76 HIS A CA 1
ATOM 578 C C . HIS A 1 76 ? 13.529 10.212 -32.797 1.00 92.44 76 HIS A C 1
ATOM 580 O O . HIS A 1 76 ? 14.151 9.571 -33.637 1.00 92.44 76 HIS A O 1
ATOM 586 N N . GLU A 1 77 ? 13.475 11.550 -32.816 1.00 91.94 77 GLU A N 1
ATOM 587 C CA . GLU A 1 77 ? 14.207 12.383 -33.791 1.00 91.94 77 GLU A CA 1
ATOM 588 C C . GLU A 1 77 ? 15.724 12.148 -33.653 1.00 91.94 77 GLU A C 1
ATOM 590 O O . GLU A 1 77 ? 16.435 11.989 -34.645 1.00 91.94 77 GLU A O 1
ATOM 595 N N . ALA A 1 78 ? 16.211 12.015 -32.412 1.00 93.94 78 ALA A N 1
ATOM 596 C CA . ALA A 1 78 ? 17.595 11.646 -32.134 1.00 93.94 78 ALA A CA 1
ATOM 597 C C . ALA A 1 78 ? 17.964 10.258 -32.692 1.00 93.94 78 ALA A C 1
ATOM 599 O O . ALA A 1 78 ? 19.007 10.121 -33.330 1.00 93.94 78 ALA A O 1
ATOM 600 N N . GLN A 1 79 ? 17.112 9.240 -32.501 1.00 96.06 79 GLN A N 1
ATOM 601 C CA . GLN A 1 79 ? 17.330 7.899 -33.060 1.00 96.06 79 GLN A CA 1
ATOM 602 C C . GLN A 1 79 ? 17.433 7.957 -34.594 1.00 96.06 79 GLN A C 1
ATOM 604 O O . GLN A 1 79 ? 18.385 7.418 -35.152 1.00 96.06 79 GLN A O 1
ATOM 609 N N . GLU A 1 80 ? 16.506 8.650 -35.265 1.00 95.50 80 GLU A N 1
ATOM 610 C CA . GLU A 1 80 ? 16.478 8.762 -36.729 1.00 95.50 80 GLU A CA 1
ATOM 611 C C . GLU A 1 80 ? 17.744 9.423 -37.295 1.00 95.50 80 GLU A C 1
ATOM 613 O O . GLU A 1 80 ? 18.354 8.877 -38.217 1.00 95.50 80 GLU A O 1
ATOM 618 N N . TYR A 1 81 ? 18.194 10.551 -36.734 1.00 94.94 81 TYR A N 1
ATOM 619 C CA . TYR A 1 81 ? 1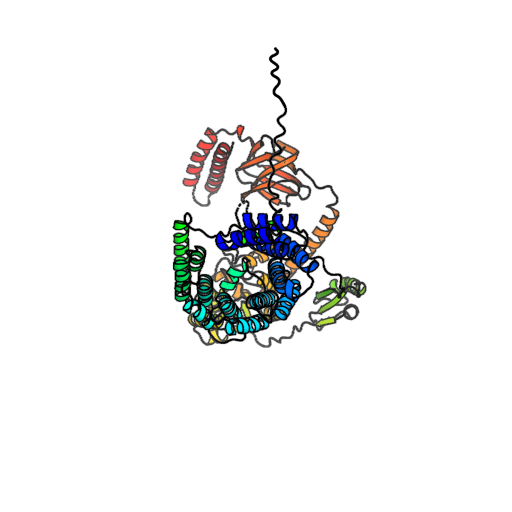9.418 11.217 -37.196 1.00 94.94 81 TYR A CA 1
ATOM 620 C C . TYR A 1 81 ? 20.689 10.389 -36.936 1.00 94.94 81 TYR A C 1
ATOM 622 O O . TYR A 1 81 ? 21.587 10.349 -37.782 1.00 94.94 81 TYR A O 1
ATOM 630 N N . LEU A 1 82 ? 20.774 9.692 -35.798 1.00 94.94 82 LEU A N 1
ATOM 631 C CA . LEU A 1 82 ? 21.934 8.858 -35.458 1.00 94.94 82 LEU A CA 1
ATOM 632 C C . LEU A 1 82 ? 21.998 7.585 -36.321 1.00 94.94 82 LEU A C 1
ATOM 634 O O . LEU A 1 82 ? 23.078 7.219 -36.790 1.00 94.94 82 LEU A O 1
ATOM 638 N N . GLU A 1 83 ? 20.859 6.945 -36.601 1.00 94.75 83 GLU A N 1
ATOM 639 C CA . GLU A 1 83 ? 20.768 5.818 -37.541 1.00 94.75 83 GLU A CA 1
ATOM 640 C C . GLU A 1 83 ? 21.103 6.251 -38.978 1.00 94.75 83 GLU A C 1
ATOM 642 O O . GLU A 1 83 ? 21.848 5.550 -39.669 1.00 94.75 83 GLU A O 1
ATOM 647 N N . GLN A 1 84 ? 20.656 7.436 -39.415 1.00 93.44 84 GLN A N 1
ATOM 648 C CA . GLN A 1 84 ? 21.048 8.015 -40.706 1.00 93.44 84 GLN A CA 1
ATOM 649 C C . GLN A 1 84 ? 22.567 8.238 -40.787 1.00 93.44 84 GLN A C 1
ATOM 651 O O . GLN A 1 84 ? 23.193 7.765 -41.738 1.00 93.44 84 GLN A O 1
ATOM 656 N N . ALA A 1 85 ? 23.186 8.858 -39.776 1.00 92.25 85 ALA A N 1
ATOM 657 C CA . ALA A 1 85 ? 24.638 9.066 -39.721 1.00 92.25 85 ALA A CA 1
ATOM 658 C C . ALA A 1 85 ? 25.431 7.747 -39.831 1.00 92.25 85 ALA A C 1
ATOM 660 O O . ALA A 1 85 ? 26.411 7.670 -40.577 1.00 92.25 85 ALA A O 1
ATOM 661 N N . ILE A 1 86 ? 24.985 6.693 -39.138 1.00 92.69 86 ILE A N 1
ATOM 662 C CA . ILE A 1 86 ? 25.575 5.343 -39.211 1.00 92.69 86 ILE A CA 1
ATOM 663 C C . ILE A 1 86 ? 25.354 4.707 -40.592 1.00 92.69 86 ILE A C 1
ATOM 665 O O . ILE A 1 86 ? 26.253 4.045 -41.105 1.00 92.69 86 ILE A O 1
ATOM 669 N N . SER A 1 87 ? 24.196 4.913 -41.226 1.00 90.12 87 SER A N 1
ATOM 670 C CA . SER A 1 87 ? 23.917 4.370 -42.565 1.00 90.12 87 SER A CA 1
ATOM 671 C C . SER A 1 87 ? 24.804 4.986 -43.655 1.00 90.12 87 SER A C 1
ATOM 673 O O . SER A 1 87 ? 25.244 4.279 -44.562 1.00 90.12 87 SER A O 1
ATOM 675 N N . VAL A 1 88 ? 25.125 6.279 -43.531 1.00 87.25 88 VAL A N 1
ATOM 676 C CA . VAL A 1 88 ? 26.014 7.009 -44.447 1.00 87.25 88 VAL A CA 1
ATOM 677 C C . VAL A 1 88 ? 27.488 6.703 -44.164 1.00 87.25 88 VAL A C 1
ATOM 679 O O . VAL A 1 88 ? 28.290 6.606 -45.096 1.00 87.25 88 VAL A O 1
ATOM 682 N N . SER A 1 89 ? 27.867 6.493 -42.898 1.00 85.06 89 SER A N 1
ATOM 683 C CA . SER A 1 89 ? 29.204 6.013 -42.533 1.00 85.06 89 SER A CA 1
ATOM 684 C C . SER A 1 89 ? 29.169 4.766 -41.642 1.00 85.06 89 SER A C 1
ATOM 686 O O . SER A 1 89 ? 29.378 4.864 -40.434 1.00 85.06 89 SER A O 1
ATOM 688 N N . PRO A 1 90 ? 29.049 3.561 -42.236 1.00 79.50 90 PRO A N 1
ATOM 689 C CA . PRO A 1 90 ? 29.193 2.288 -41.516 1.00 79.50 90 PRO A CA 1
ATOM 690 C C . PRO A 1 90 ? 30.626 2.007 -41.013 1.00 79.50 90 PRO A C 1
ATOM 692 O O . PRO A 1 90 ? 30.930 0.908 -40.551 1.00 79.50 90 PRO A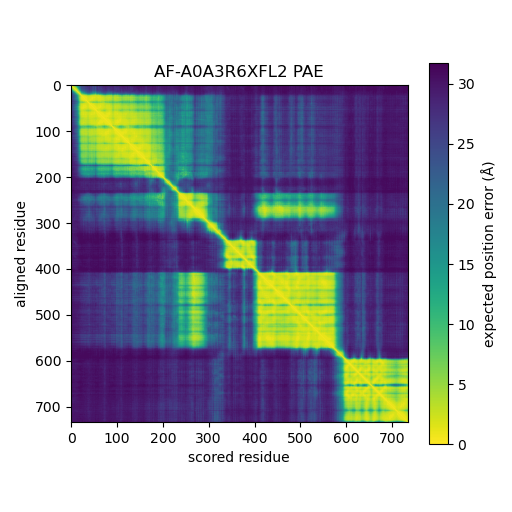 O 1
ATOM 695 N N . SER A 1 91 ? 31.539 2.972 -41.162 1.00 83.94 91 SER A N 1
ATOM 696 C CA . SER A 1 91 ? 32.940 2.885 -40.757 1.00 83.94 91 SER A CA 1
ATOM 697 C C . SER A 1 91 ? 33.047 3.107 -39.252 1.00 83.94 91 SER A C 1
ATOM 699 O O . SER A 1 91 ? 33.110 4.254 -38.810 1.00 83.94 91 SER A O 1
ATOM 701 N N . LEU A 1 92 ? 33.118 2.016 -38.487 1.00 74.19 92 LEU A N 1
ATOM 702 C CA . LEU A 1 92 ? 33.112 2.017 -37.019 1.00 74.19 92 LEU A CA 1
ATOM 703 C C . LEU A 1 92 ? 34.058 3.059 -36.385 1.00 74.19 92 LEU A C 1
ATOM 705 O O . LEU A 1 92 ? 33.638 3.807 -35.507 1.00 74.19 92 LEU A O 1
ATOM 709 N N . ASP A 1 93 ? 35.285 3.192 -36.895 1.00 73.88 93 ASP A N 1
ATOM 710 C CA . ASP A 1 93 ? 36.294 4.168 -36.439 1.00 73.88 93 ASP A CA 1
ATOM 711 C C . ASP A 1 93 ? 35.826 5.640 -36.492 1.00 73.88 93 ASP A C 1
ATOM 713 O O . ASP A 1 93 ? 36.407 6.507 -35.843 1.00 73.88 93 ASP A O 1
ATOM 717 N N . LYS A 1 94 ? 34.791 5.937 -37.290 1.00 76.25 94 LYS A N 1
ATOM 718 C CA . LYS A 1 94 ? 34.190 7.269 -37.472 1.00 76.25 94 LYS A CA 1
ATOM 719 C C . LYS A 1 94 ? 32.796 7.377 -36.859 1.00 76.25 94 LYS A C 1
ATOM 721 O O . LYS A 1 94 ? 32.418 8.455 -36.416 1.00 76.25 94 LYS A O 1
ATOM 726 N N . SER A 1 95 ? 32.037 6.281 -36.817 1.00 84.12 95 SER A N 1
ATOM 727 C CA . SER A 1 95 ? 30.705 6.235 -36.203 1.00 84.12 95 SER A CA 1
ATOM 728 C C . SER A 1 95 ? 30.726 5.899 -34.708 1.00 84.12 95 SER A C 1
ATOM 730 O O . SER A 1 95 ? 29.667 5.895 -34.089 1.00 84.12 95 SER A O 1
ATOM 732 N N . ALA A 1 96 ? 31.889 5.635 -34.101 1.00 86.94 96 ALA A N 1
ATOM 733 C CA . ALA A 1 96 ? 32.025 5.216 -32.702 1.00 86.94 96 ALA A CA 1
ATOM 734 C C . ALA A 1 96 ? 31.216 6.080 -31.716 1.00 86.94 96 ALA A C 1
ATOM 736 O O . ALA A 1 96 ? 30.380 5.555 -30.982 1.00 86.94 96 ALA A O 1
ATOM 737 N N . MET A 1 97 ? 31.388 7.407 -31.747 1.00 87.75 97 MET A N 1
ATOM 738 C CA . MET A 1 97 ? 30.640 8.311 -30.863 1.00 87.75 97 MET A CA 1
ATOM 739 C C . MET A 1 97 ? 29.143 8.354 -31.210 1.00 87.75 97 MET A C 1
ATOM 741 O O . MET A 1 97 ? 28.299 8.437 -30.323 1.00 87.75 97 MET A O 1
ATOM 745 N N . THR A 1 98 ? 28.786 8.214 -32.490 1.00 91.94 98 THR A N 1
ATOM 746 C CA . THR A 1 98 ? 27.392 8.056 -32.943 1.00 91.94 98 THR A CA 1
ATOM 747 C C . THR A 1 98 ? 26.755 6.793 -32.371 1.00 91.94 98 THR A C 1
ATOM 749 O O . THR A 1 98 ? 25.601 6.836 -31.955 1.00 91.94 98 THR A O 1
ATOM 752 N N . HIS A 1 99 ? 27.504 5.691 -32.268 1.00 93.06 99 HIS A N 1
ATOM 753 C CA . HIS A 1 99 ? 27.049 4.473 -31.602 1.00 93.06 99 HIS A CA 1
ATOM 754 C C . HIS A 1 99 ? 26.896 4.662 -30.085 1.00 93.06 99 HIS A C 1
ATOM 756 O O . HIS A 1 99 ? 25.899 4.193 -29.544 1.00 93.06 99 HIS A O 1
ATOM 762 N N . CYS A 1 100 ? 27.787 5.394 -29.403 1.00 91.25 100 CYS A N 1
ATOM 763 C CA . CYS A 1 100 ? 27.581 5.752 -27.991 1.00 91.25 100 CYS A CA 1
ATOM 764 C C . CYS A 1 100 ? 26.302 6.590 -27.787 1.00 91.25 100 CYS A C 1
ATOM 766 O O . CYS A 1 100 ? 25.452 6.222 -26.974 1.00 91.25 100 CYS A O 1
ATOM 768 N N . ASN A 1 101 ? 26.114 7.662 -28.565 1.00 92.88 101 ASN A N 1
ATOM 769 C CA . ASN A 1 101 ? 24.923 8.517 -28.474 1.00 92.88 101 ASN A CA 1
ATOM 770 C C . ASN A 1 101 ? 23.638 7.744 -28.821 1.00 92.88 101 ASN A C 1
ATOM 772 O O . ASN A 1 101 ? 22.606 7.938 -28.177 1.00 92.88 101 ASN A O 1
ATOM 776 N N . LEU A 1 102 ? 23.685 6.836 -29.804 1.00 95.25 102 LEU A N 1
ATOM 777 C CA . LEU A 1 102 ? 22.547 5.983 -30.159 1.00 95.25 102 LEU A CA 1
ATOM 778 C C . LEU A 1 102 ? 22.250 4.965 -29.054 1.00 95.25 102 LEU A C 1
ATOM 780 O O . LEU A 1 102 ? 21.086 4.741 -28.734 1.00 95.25 102 LEU A O 1
ATOM 784 N N . ALA A 1 103 ? 23.276 4.394 -28.424 1.00 94.38 103 ALA A N 1
ATOM 785 C CA . ALA A 1 103 ? 23.120 3.481 -27.298 1.00 94.38 103 ALA A CA 1
ATOM 786 C C . ALA A 1 103 ? 22.443 4.165 -26.096 1.00 94.38 103 ALA A C 1
ATOM 788 O O . ALA A 1 103 ? 21.511 3.606 -25.513 1.00 94.38 103 ALA A O 1
ATOM 789 N N . GLU A 1 104 ? 22.836 5.400 -25.768 1.00 92.81 104 GLU A N 1
ATOM 790 C CA . GLU A 1 104 ? 22.178 6.188 -24.720 1.00 92.81 104 GLU A CA 1
ATOM 791 C C . GLU A 1 104 ? 20.753 6.623 -25.119 1.00 92.81 104 GLU A C 1
ATOM 793 O O . GLU A 1 104 ? 19.825 6.538 -24.311 1.00 92.81 104 GLU A O 1
ATOM 798 N N . THR A 1 105 ? 20.539 6.999 -26.383 1.00 93.44 105 THR A N 1
ATOM 799 C CA . THR A 1 105 ? 19.209 7.333 -26.925 1.00 93.44 105 THR A CA 1
ATOM 800 C C . THR A 1 105 ? 18.256 6.138 -26.839 1.00 93.44 105 THR A C 1
ATOM 802 O O . THR A 1 105 ? 17.142 6.265 -26.329 1.00 93.44 105 THR A O 1
ATOM 805 N N . LEU A 1 106 ? 18.701 4.945 -27.242 1.00 92.75 106 LEU A N 1
ATOM 806 C CA . LEU A 1 106 ? 17.938 3.699 -27.124 1.00 92.75 106 LEU A CA 1
ATOM 807 C C . LEU A 1 106 ? 17.649 3.342 -25.660 1.00 92.75 106 LEU A C 1
ATOM 809 O O . LEU A 1 106 ? 16.551 2.882 -25.347 1.00 92.75 106 LEU A O 1
ATOM 813 N N . ARG A 1 107 ? 18.577 3.625 -24.739 1.00 92.56 107 ARG A N 1
ATOM 814 C CA . ARG A 1 107 ? 18.358 3.486 -23.291 1.00 92.56 107 ARG A CA 1
ATOM 815 C C . ARG A 1 107 ? 17.241 4.412 -22.787 1.00 92.56 107 ARG A C 1
ATOM 817 O O . ARG A 1 107 ? 16.343 3.948 -22.079 1.00 92.56 107 ARG A O 1
ATOM 824 N N . LYS A 1 108 ? 17.219 5.687 -23.205 1.00 89.00 108 LYS A N 1
ATOM 825 C CA . LYS A 1 108 ? 16.111 6.626 -22.911 1.00 89.00 108 LYS A CA 1
ATOM 826 C C . LYS A 1 108 ? 14.783 6.194 -23.544 1.00 89.00 108 LYS A C 1
ATOM 828 O O . LYS A 1 108 ? 13.745 6.363 -22.914 1.00 89.00 108 LYS A O 1
ATOM 833 N N . LEU A 1 109 ? 14.816 5.562 -24.719 1.00 88.38 109 LEU A N 1
ATOM 834 C CA . LEU A 1 109 ? 13.665 4.911 -25.369 1.00 88.38 109 LEU A CA 1
ATOM 835 C C . LEU A 1 109 ? 13.275 3.553 -24.743 1.00 88.38 109 LEU A C 1
ATOM 837 O O . LEU A 1 109 ? 12.439 2.840 -25.294 1.00 88.38 109 LEU A O 1
ATOM 841 N N . HIS A 1 110 ? 13.868 3.179 -23.603 1.00 86.44 110 HIS A N 1
ATOM 842 C CA . HIS A 1 110 ? 13.625 1.923 -22.879 1.00 86.44 110 HIS A CA 1
ATOM 843 C C . HIS A 1 110 ? 13.930 0.646 -23.692 1.00 86.44 110 HIS A C 1
ATOM 845 O O . HIS A 1 110 ? 13.363 -0.418 -23.440 1.00 86.44 110 HIS A O 1
ATOM 851 N N . ARG A 1 111 ? 14.887 0.735 -24.624 1.00 89.00 111 ARG A N 1
ATOM 852 C CA . ARG A 1 111 ? 15.430 -0.358 -25.450 1.00 89.00 111 ARG A CA 1
ATOM 853 C C . ARG A 1 111 ? 16.913 -0.646 -25.116 1.00 89.00 111 ARG A C 1
ATOM 855 O O . ARG A 1 111 ? 17.750 -0.634 -26.019 1.00 89.00 111 ARG A O 1
ATOM 862 N N . PRO A 1 112 ? 17.299 -0.906 -23.846 1.00 86.69 112 PRO A N 1
ATOM 863 C CA . PRO A 1 112 ? 18.710 -1.056 -23.472 1.00 86.69 112 PRO A CA 1
ATOM 864 C C . PRO A 1 112 ? 19.377 -2.305 -24.075 1.00 86.69 112 PRO A C 1
ATOM 866 O O . PRO A 1 112 ? 20.592 -2.317 -24.228 1.00 86.69 112 PRO A O 1
ATOM 869 N N . ALA A 1 113 ? 18.613 -3.330 -24.472 1.00 90.00 113 ALA A N 1
ATOM 870 C CA . ALA A 1 113 ? 19.152 -4.499 -25.176 1.00 90.00 113 ALA A CA 1
ATOM 871 C C . ALA A 1 113 ? 19.655 -4.144 -26.589 1.00 90.00 113 ALA A C 1
ATOM 873 O O . ALA A 1 113 ? 20.738 -4.571 -26.982 1.00 90.00 113 ALA A O 1
ATOM 874 N N . ASP A 1 114 ? 18.907 -3.308 -27.315 1.00 90.62 114 ASP A N 1
ATOM 875 C CA . ASP A 1 114 ? 19.319 -2.780 -28.620 1.00 90.62 114 ASP A CA 1
ATOM 876 C C . ASP A 1 114 ? 20.472 -1.777 -28.442 1.00 90.62 114 ASP A C 1
ATOM 878 O O . ASP A 1 114 ? 21.438 -1.775 -29.204 1.00 90.62 114 ASP A O 1
ATOM 882 N N . GLY A 1 115 ? 20.402 -0.961 -27.382 1.00 91.94 115 GLY A N 1
ATOM 883 C CA . GLY A 1 115 ? 21.462 -0.030 -27.002 1.00 91.94 115 GLY A CA 1
ATOM 884 C C . GLY A 1 115 ? 22.792 -0.720 -26.691 1.00 91.94 115 GLY A C 1
ATOM 885 O O . GLY A 1 115 ? 23.834 -0.215 -27.100 1.00 91.94 115 GLY A O 1
ATOM 886 N N . LEU A 1 116 ? 22.780 -1.892 -26.042 1.00 93.56 116 LEU A N 1
ATOM 887 C CA . LEU A 1 116 ? 23.996 -2.639 -25.694 1.00 93.56 116 LEU A CA 1
ATOM 888 C C . LEU A 1 116 ? 24.849 -2.966 -26.925 1.00 93.56 116 LEU A C 1
ATOM 890 O O . LEU A 1 116 ? 26.060 -2.781 -26.875 1.00 93.56 116 LEU A O 1
ATOM 894 N N . HIS A 1 117 ? 24.234 -3.351 -28.048 1.00 91.50 117 HIS A N 1
ATOM 895 C CA . HIS A 1 117 ? 24.966 -3.623 -29.289 1.00 91.50 117 HIS A CA 1
ATOM 896 C C . HIS A 1 117 ? 25.791 -2.410 -29.754 1.00 91.50 117 HIS A C 1
ATOM 898 O O . HIS A 1 117 ? 26.956 -2.553 -30.124 1.00 91.50 117 HIS A O 1
ATOM 904 N N . HIS A 1 118 ? 25.216 -1.208 -29.693 1.00 93.62 118 HIS A N 1
ATOM 905 C CA . HIS A 1 118 ? 25.915 0.021 -30.067 1.00 93.62 118 HIS A CA 1
ATOM 906 C C . HIS A 1 118 ? 26.878 0.518 -28.973 1.00 93.62 118 HIS A C 1
ATOM 908 O O . HIS A 1 118 ? 27.932 1.065 -29.298 1.00 93.62 118 HIS A O 1
ATOM 914 N N . GLY A 1 119 ? 26.589 0.250 -27.696 1.00 91.69 119 GLY A N 1
ATOM 915 C CA . GLY A 1 119 ? 27.523 0.466 -26.588 1.00 91.69 119 GLY A CA 1
ATOM 916 C C . GLY A 1 119 ? 28.800 -0.361 -26.755 1.00 91.69 119 GLY A C 1
ATOM 917 O O . GLY A 1 119 ? 29.897 0.193 -26.728 1.00 91.69 119 GLY A O 1
ATOM 918 N N . ASP A 1 120 ? 28.662 -1.658 -27.042 1.00 92.50 120 ASP A N 1
ATOM 919 C CA . ASP A 1 120 ? 29.778 -2.560 -27.339 1.00 92.50 120 ASP A CA 1
ATOM 920 C C . ASP A 1 120 ? 30.550 -2.107 -28.588 1.00 92.50 120 ASP A C 1
ATOM 922 O O . ASP A 1 120 ? 31.782 -2.115 -28.583 1.00 92.50 120 ASP A O 1
ATOM 926 N N . MET A 1 121 ? 29.869 -1.667 -29.655 1.00 90.19 121 MET A N 1
ATOM 927 C CA . MET A 1 121 ? 30.538 -1.102 -30.838 1.00 90.19 121 MET A CA 1
ATOM 928 C C . MET A 1 121 ? 31.379 0.133 -30.475 1.00 90.19 121 MET A C 1
ATOM 930 O O . MET A 1 121 ? 32.558 0.185 -30.823 1.00 90.19 121 MET A O 1
ATOM 934 N N . CYS A 1 122 ? 30.816 1.094 -29.737 1.00 91.12 122 CYS A N 1
ATOM 935 C CA . CYS A 1 122 ? 31.533 2.295 -29.299 1.00 91.12 122 CYS A CA 1
ATOM 936 C C . CYS A 1 122 ? 32.722 1.971 -28.374 1.00 91.12 122 CYS A C 1
ATOM 938 O O . CYS A 1 122 ? 33.811 2.529 -28.533 1.00 91.12 122 CYS A O 1
ATOM 940 N N . PHE A 1 123 ? 32.546 1.042 -27.433 1.00 91.50 123 PHE A N 1
ATOM 941 C CA . PHE A 1 123 ? 33.599 0.595 -26.522 1.00 91.50 123 PHE A CA 1
ATOM 942 C C . PHE A 1 123 ? 34.768 -0.051 -27.277 1.00 91.50 123 PHE A C 1
ATOM 944 O O . PHE A 1 123 ? 35.910 0.378 -27.114 1.00 91.50 123 PHE A O 1
ATOM 951 N N . ASN A 1 124 ? 34.488 -1.017 -28.160 1.00 89.75 124 ASN A N 1
ATOM 952 C CA . ASN A 1 124 ? 35.518 -1.696 -28.953 1.00 89.75 124 ASN A CA 1
ATOM 953 C C . ASN A 1 124 ? 36.245 -0.739 -29.916 1.00 89.75 124 ASN A C 1
ATOM 955 O O . ASN A 1 124 ? 37.440 -0.903 -30.145 1.00 89.75 124 ASN A O 1
ATOM 959 N N . ALA A 1 125 ? 35.549 0.270 -30.451 1.00 88.50 125 ALA A N 1
ATOM 960 C CA . ALA A 1 125 ? 36.129 1.273 -31.345 1.00 88.50 125 ALA A CA 1
ATOM 961 C C . ALA A 1 125 ? 36.998 2.316 -30.622 1.00 88.50 125 ALA A C 1
ATOM 963 O O . ALA A 1 125 ? 38.020 2.744 -31.149 1.00 88.50 125 ALA A O 1
ATOM 964 N N . THR A 1 126 ? 36.594 2.738 -29.418 1.00 85.44 126 THR A N 1
ATOM 965 C CA . THR A 1 126 ? 37.320 3.755 -28.630 1.00 85.44 126 THR A CA 1
ATOM 966 C C . THR A 1 126 ? 38.360 3.171 -27.674 1.00 85.44 126 THR A C 1
ATOM 968 O O . THR A 1 126 ? 39.127 3.927 -27.084 1.00 85.44 126 THR A O 1
ATOM 971 N N . GLY A 1 127 ? 38.391 1.846 -27.493 1.00 85.12 127 GLY A N 1
ATOM 972 C CA . GLY A 1 127 ? 39.241 1.180 -26.503 1.00 85.12 127 GLY A CA 1
ATOM 973 C C . GLY A 1 127 ? 38.802 1.408 -25.050 1.00 85.12 127 GLY A C 1
ATOM 974 O O . GLY A 1 127 ? 39.613 1.225 -24.147 1.00 85.12 127 GLY A O 1
ATOM 975 N N . GLY A 1 128 ? 37.547 1.816 -24.822 1.00 84.94 128 GLY A N 1
ATOM 976 C CA . GLY A 1 128 ? 37.020 2.136 -23.491 1.00 84.94 128 GLY A CA 1
ATOM 977 C C . GLY A 1 128 ? 37.202 3.596 -23.067 1.00 84.94 128 GLY A C 1
ATOM 978 O O . GLY A 1 128 ? 37.676 3.865 -21.968 1.00 84.94 128 GLY A O 1
ATOM 979 N N . SER A 1 129 ? 36.802 4.548 -23.917 1.00 89.19 129 SER A N 1
ATOM 980 C CA . SER A 1 129 ? 36.694 5.969 -23.535 1.00 89.19 129 SER A CA 1
ATOM 981 C C . SER A 1 129 ? 35.745 6.195 -22.343 1.00 89.19 129 SER A C 1
ATOM 983 O O . SER A 1 129 ? 34.799 5.423 -22.166 1.00 89.19 129 SER A O 1
ATOM 985 N N . GLU A 1 130 ? 35.949 7.274 -21.568 1.00 89.06 130 GLU A N 1
ATOM 986 C CA . GLU A 1 130 ? 35.161 7.587 -20.356 1.00 89.06 130 GLU A CA 1
ATOM 987 C C . GLU A 1 130 ? 33.645 7.479 -20.582 1.00 89.06 130 GLU A C 1
ATOM 989 O O . GLU A 1 130 ? 32.951 6.743 -19.879 1.00 89.06 130 GLU A O 1
ATOM 994 N N . PHE A 1 131 ? 33.150 8.134 -21.635 1.00 88.19 131 PHE A N 1
ATOM 995 C CA . PHE A 1 131 ? 31.737 8.114 -22.003 1.00 88.19 131 PHE A CA 1
ATOM 996 C C . PHE A 1 131 ? 31.251 6.720 -22.435 1.00 88.19 131 PHE A C 1
ATOM 998 O O . PHE A 1 131 ? 30.162 6.309 -22.044 1.00 88.19 131 PHE A O 1
ATOM 1005 N N . SER A 1 132 ? 32.061 5.940 -23.165 1.00 91.12 132 SER A N 1
ATOM 1006 C CA . SER A 1 132 ? 31.684 4.569 -23.553 1.00 91.12 132 SER A CA 1
ATOM 1007 C C . SER A 1 132 ? 31.560 3.622 -22.355 1.00 91.12 132 SER A C 1
ATOM 1009 O O . SER A 1 132 ? 30.646 2.799 -22.320 1.00 91.12 132 SER A O 1
ATOM 1011 N N . LEU A 1 133 ? 32.422 3.777 -21.342 1.00 93.31 133 LEU A N 1
ATOM 1012 C CA . LEU A 1 133 ? 32.329 3.043 -20.080 1.00 93.31 133 LEU A CA 1
ATOM 1013 C C . LEU A 1 133 ? 31.077 3.467 -19.301 1.00 93.31 133 LEU A C 1
ATOM 1015 O O . LEU A 1 133 ? 30.324 2.613 -18.839 1.00 93.31 133 LEU A O 1
ATOM 1019 N N . LEU A 1 134 ? 30.809 4.770 -19.192 1.00 90.00 134 LEU A N 1
ATOM 1020 C CA . LEU A 1 134 ? 29.635 5.288 -18.486 1.00 90.00 134 LEU A CA 1
ATOM 1021 C C . LEU A 1 134 ? 28.319 4.814 -19.134 1.00 90.00 134 LEU A C 1
ATOM 1023 O O . LEU A 1 134 ? 27.432 4.305 -18.445 1.00 90.00 134 LEU A O 1
ATOM 1027 N N . VAL A 1 135 ? 28.226 4.884 -20.466 1.00 90.94 135 VAL A N 1
ATOM 1028 C CA . VAL A 1 135 ? 27.076 4.399 -21.244 1.00 90.94 135 VAL A CA 1
ATOM 1029 C C . VAL A 1 135 ? 26.907 2.882 -21.106 1.00 90.94 135 VAL A C 1
ATOM 1031 O O . VAL A 1 135 ? 25.793 2.432 -20.830 1.00 90.94 135 VAL A O 1
ATOM 1034 N N . LEU A 1 136 ? 27.980 2.085 -21.206 1.00 93.19 136 LEU A N 1
ATOM 1035 C CA . LEU A 1 136 ? 27.913 0.638 -20.950 1.00 93.19 136 LEU A CA 1
ATOM 1036 C C . LEU A 1 136 ? 27.465 0.322 -19.519 1.00 93.19 136 LEU A C 1
ATOM 1038 O O . LEU A 1 136 ? 26.619 -0.548 -19.326 1.00 93.19 136 LEU A O 1
ATOM 1042 N N . ALA A 1 137 ? 27.971 1.034 -18.513 1.00 88.69 137 ALA A N 1
ATOM 1043 C CA . ALA A 1 137 ? 27.565 0.836 -17.126 1.00 88.69 137 ALA A CA 1
ATOM 1044 C C . ALA A 1 137 ? 26.072 1.120 -16.911 1.00 88.69 137 ALA A C 1
ATOM 1046 O O . ALA A 1 137 ? 25.395 0.368 -16.206 1.00 88.69 137 ALA A O 1
ATOM 1047 N N . TRP A 1 138 ? 25.531 2.161 -17.547 1.00 88.38 138 TRP A N 1
ATOM 1048 C CA . TRP A 1 138 ? 24.095 2.439 -17.524 1.00 88.38 138 TRP A CA 1
ATOM 1049 C C . TRP A 1 138 ? 23.271 1.391 -18.280 1.00 88.38 138 TRP A C 1
ATOM 1051 O O . TRP A 1 138 ? 22.193 1.033 -17.816 1.00 88.38 138 TRP A O 1
ATOM 1061 N N . LEU A 1 139 ? 23.765 0.860 -19.401 1.00 89.00 139 LEU A N 1
ATOM 1062 C CA . LEU A 1 139 ? 23.095 -0.214 -20.145 1.00 89.00 139 LEU A CA 1
ATOM 1063 C C . LEU A 1 139 ? 23.071 -1.520 -19.341 1.00 89.00 139 LEU A C 1
ATOM 1065 O O . LEU A 1 139 ? 22.009 -2.116 -19.195 1.00 89.00 139 LEU A O 1
ATOM 1069 N N . TYR A 1 140 ? 24.193 -1.922 -18.737 1.00 86.88 140 TYR A N 1
ATOM 1070 C CA . TYR A 1 140 ? 24.251 -3.084 -17.845 1.00 86.88 140 TYR A CA 1
ATOM 1071 C C . TYR A 1 140 ? 23.384 -2.905 -16.589 1.00 86.88 140 TYR A C 1
ATOM 1073 O O . TYR A 1 140 ? 22.744 -3.858 -16.148 1.00 86.88 140 TYR A O 1
ATOM 1081 N N . LYS A 1 141 ? 23.288 -1.687 -16.041 1.00 79.44 141 LYS A N 1
ATOM 1082 C CA . LYS A 1 141 ? 22.355 -1.346 -14.952 1.00 79.44 141 LYS A CA 1
ATOM 1083 C C . LYS A 1 141 ? 20.891 -1.498 -15.383 1.00 79.44 141 LYS A C 1
ATOM 1085 O O . LYS A 1 141 ? 20.120 -2.138 -14.674 1.00 79.44 141 LYS A O 1
ATOM 1090 N N . ASP A 1 142 ? 20.518 -0.966 -16.546 1.00 78.88 142 ASP A N 1
ATOM 1091 C CA . ASP A 1 142 ? 19.141 -1.017 -17.061 1.00 78.88 142 ASP A CA 1
ATOM 1092 C C . ASP A 1 142 ? 18.749 -2.409 -17.618 1.00 78.88 142 ASP A C 1
ATOM 1094 O O . ASP A 1 142 ? 17.563 -2.677 -17.822 1.00 78.88 142 ASP A O 1
ATOM 1098 N N . LEU A 1 143 ? 19.720 -3.316 -17.803 1.00 82.75 143 LEU A N 1
ATOM 1099 C CA . LEU A 1 143 ? 19.545 -4.740 -18.140 1.00 82.75 143 LEU A CA 1
ATOM 1100 C C . LEU A 1 143 ? 19.544 -5.696 -16.926 1.00 82.75 143 LEU A C 1
ATOM 1102 O O . LEU A 1 143 ? 19.376 -6.899 -17.113 1.00 82.75 143 LEU A O 1
ATOM 1106 N N . ASP A 1 144 ? 19.706 -5.186 -15.699 1.00 74.75 144 ASP A N 1
ATOM 1107 C CA . ASP A 1 144 ? 19.884 -5.976 -14.462 1.00 74.75 144 ASP A CA 1
ATOM 1108 C C . ASP A 1 144 ? 21.130 -6.888 -14.457 1.00 74.75 144 ASP A C 1
ATOM 1110 O O . ASP A 1 144 ? 21.134 -7.983 -13.899 1.00 74.75 144 ASP A O 1
ATOM 1114 N N . GLU A 1 145 ? 22.241 -6.407 -15.016 1.00 79.06 145 GLU A N 1
ATOM 1115 C CA . GLU A 1 145 ? 23.566 -7.030 -14.902 1.00 79.06 145 GLU A CA 1
ATOM 1116 C C . GLU A 1 145 ? 24.507 -6.184 -14.010 1.00 79.06 145 GLU A C 1
ATOM 1118 O O . GLU A 1 145 ? 25.571 -5.743 -14.462 1.00 79.06 145 GLU A O 1
ATOM 1123 N N . PRO A 1 146 ? 24.160 -5.930 -12.726 1.00 73.94 146 PRO A N 1
ATOM 1124 C CA . PRO A 1 146 ? 24.839 -4.939 -11.888 1.00 73.94 146 PRO A CA 1
ATOM 1125 C C . PRO A 1 146 ? 26.324 -5.239 -11.660 1.00 73.94 146 PRO A C 1
ATOM 1127 O O . PRO A 1 146 ? 27.108 -4.305 -11.535 1.00 73.94 146 PRO A O 1
ATOM 1130 N N . SER A 1 147 ? 26.737 -6.512 -11.658 1.00 76.69 147 SER A N 1
ATOM 1131 C CA . SER A 1 147 ? 28.155 -6.884 -11.562 1.00 76.69 147 SER A CA 1
ATOM 1132 C C . SER A 1 147 ? 28.972 -6.333 -12.733 1.00 76.69 147 SER A C 1
ATOM 1134 O O . SER A 1 147 ? 30.013 -5.729 -12.503 1.00 76.69 147 SER A O 1
ATOM 1136 N N . LYS A 1 148 ? 28.463 -6.435 -13.971 1.00 84.44 148 LYS A N 1
ATOM 1137 C CA . LYS A 1 148 ? 29.134 -5.866 -15.151 1.00 84.44 148 LYS A CA 1
ATOM 1138 C C . LYS A 1 148 ? 29.155 -4.340 -15.097 1.00 84.44 148 LYS A C 1
ATOM 1140 O O . LYS A 1 148 ? 30.159 -3.733 -15.450 1.00 84.44 148 LYS A O 1
ATOM 1145 N N . ALA A 1 149 ? 28.073 -3.718 -14.622 1.00 82.38 149 ALA A N 1
ATOM 1146 C CA . ALA A 1 149 ? 28.033 -2.271 -14.423 1.00 82.38 149 ALA A CA 1
ATOM 1147 C C . ALA A 1 149 ? 29.110 -1.807 -13.422 1.00 82.38 149 ALA A C 1
ATOM 1149 O O . ALA A 1 149 ? 29.811 -0.836 -13.695 1.00 82.38 149 ALA A O 1
ATOM 1150 N N . VAL A 1 150 ? 29.302 -2.530 -12.311 1.00 80.69 150 VAL A N 1
ATOM 1151 C CA . VAL A 1 150 ? 30.388 -2.271 -11.349 1.00 80.69 150 VAL A CA 1
ATOM 1152 C C . VAL A 1 150 ? 31.763 -2.506 -11.980 1.00 80.69 150 VAL A C 1
ATOM 1154 O O . VAL A 1 150 ? 32.609 -1.622 -11.883 1.00 80.69 150 VAL A O 1
ATOM 1157 N N . ASP A 1 151 ? 31.991 -3.624 -12.676 1.00 87.06 151 ASP A N 1
ATOM 1158 C CA . ASP A 1 151 ? 33.277 -3.918 -13.333 1.00 87.06 151 ASP A CA 1
ATOM 1159 C C . ASP A 1 151 ? 33.677 -2.825 -14.345 1.00 87.06 151 ASP A C 1
ATOM 1161 O O . ASP A 1 151 ? 34.845 -2.436 -14.429 1.00 87.06 151 ASP A O 1
ATOM 1165 N N . VAL A 1 152 ? 32.710 -2.292 -15.097 1.00 89.44 152 VAL A N 1
ATOM 1166 C CA . VAL A 1 152 ? 32.901 -1.197 -16.064 1.00 89.44 152 VAL A CA 1
ATOM 1167 C C . VAL A 1 152 ? 33.139 0.148 -15.362 1.00 89.44 152 VAL A C 1
ATOM 1169 O O . VAL A 1 152 ? 34.040 0.893 -15.745 1.00 89.44 152 VAL A O 1
ATOM 1172 N N . LEU A 1 153 ? 32.412 0.459 -14.286 1.00 86.50 153 LEU A N 1
ATOM 1173 C CA . LEU A 1 153 ? 32.630 1.695 -13.521 1.00 86.50 153 LEU A CA 1
ATOM 1174 C C . LEU A 1 153 ? 33.942 1.687 -12.731 1.00 86.50 153 LEU A C 1
ATOM 1176 O O . LEU A 1 153 ? 34.571 2.733 -12.589 1.00 86.50 153 LEU A O 1
ATOM 1180 N N . ARG A 1 154 ? 34.392 0.527 -12.236 1.00 89.38 154 ARG A N 1
ATOM 1181 C CA . ARG A 1 154 ? 35.701 0.391 -11.579 1.00 89.38 154 ARG A CA 1
ATOM 1182 C C . ARG A 1 154 ? 36.854 0.566 -12.574 1.00 89.38 154 ARG A C 1
ATOM 1184 O O . ARG A 1 154 ? 37.898 1.063 -12.166 1.00 89.38 154 ARG A O 1
ATOM 1191 N N . GLN A 1 155 ? 36.661 0.265 -13.864 1.00 91.81 155 GLN A N 1
ATOM 1192 C CA . GLN A 1 155 ? 37.588 0.686 -14.929 1.00 91.81 155 GLN A CA 1
ATOM 1193 C C . GLN A 1 155 ? 37.546 2.209 -15.139 1.00 91.81 155 GLN A C 1
ATOM 1195 O O . GLN A 1 155 ? 38.600 2.839 -15.197 1.00 91.81 155 GLN A O 1
ATOM 1200 N N . LEU A 1 156 ? 36.352 2.814 -15.174 1.00 90.94 156 LEU A N 1
ATOM 1201 C CA . LEU A 1 156 ? 36.185 4.263 -15.348 1.00 90.94 156 LEU A CA 1
ATOM 1202 C C . LEU A 1 156 ? 36.878 5.073 -14.239 1.00 90.94 156 LEU A C 1
ATOM 1204 O O . LEU A 1 156 ? 37.700 5.933 -14.546 1.00 90.94 156 LEU A O 1
ATOM 1208 N N . VAL A 1 157 ? 36.645 4.759 -12.959 1.00 87.81 157 VAL A N 1
ATOM 1209 C CA . VAL A 1 157 ? 37.298 5.487 -11.848 1.00 87.81 157 VAL A CA 1
ATOM 1210 C C . VAL A 1 157 ? 38.773 5.124 -11.640 1.00 87.81 157 VAL A C 1
ATOM 1212 O O . VAL A 1 157 ? 39.481 5.844 -10.943 1.00 87.81 157 VAL A O 1
ATOM 1215 N N . ALA A 1 158 ? 39.263 4.038 -12.250 1.00 89.50 158 ALA A N 1
ATOM 1216 C CA . ALA A 1 158 ? 40.696 3.738 -12.317 1.00 89.50 158 ALA A CA 1
ATOM 1217 C C . ALA A 1 158 ? 41.420 4.540 -13.417 1.00 89.50 158 ALA A C 1
ATOM 1219 O O . ALA A 1 158 ? 42.631 4.736 -13.327 1.00 89.50 158 ALA A O 1
ATOM 1220 N N . MET A 1 159 ? 40.689 5.009 -14.435 1.00 88.94 159 MET A N 1
ATOM 1221 C CA . MET A 1 159 ? 41.181 5.939 -15.455 1.00 88.94 159 MET A CA 1
ATOM 1222 C C . MET A 1 159 ? 41.054 7.403 -15.004 1.00 88.94 159 MET A C 1
ATOM 1224 O O . MET A 1 159 ? 41.982 8.182 -15.212 1.00 88.94 159 MET A O 1
ATOM 1228 N N . ASN A 1 160 ? 39.939 7.768 -14.364 1.00 86.62 160 ASN A N 1
ATOM 1229 C CA . ASN A 1 160 ? 39.655 9.123 -13.891 1.00 86.62 160 ASN A CA 1
ATOM 1230 C C . ASN A 1 160 ? 39.024 9.089 -12.488 1.00 86.62 160 ASN A C 1
ATOM 1232 O O . ASN A 1 160 ? 37.810 8.940 -12.324 1.00 86.62 160 ASN A O 1
ATOM 1236 N N . ASP A 1 161 ? 39.854 9.261 -11.456 1.00 82.06 161 ASP A N 1
ATOM 1237 C CA . ASP A 1 161 ? 39.420 9.208 -10.055 1.00 82.06 161 ASP A CA 1
ATOM 1238 C C . ASP A 1 161 ? 38.638 10.456 -9.594 1.00 82.06 161 ASP A C 1
ATOM 1240 O O . ASP A 1 161 ? 38.129 10.473 -8.473 1.00 82.06 161 ASP A O 1
ATOM 1244 N N . GLN A 1 162 ? 38.470 11.465 -10.458 1.00 81.69 162 GLN A N 1
ATOM 1245 C CA . GLN A 1 162 ? 37.639 12.649 -10.210 1.00 81.69 162 GLN A CA 1
ATOM 1246 C C . GLN A 1 162 ? 36.252 12.569 -10.874 1.00 81.69 162 GLN A C 1
ATOM 1248 O O . GLN A 1 162 ? 35.450 13.492 -10.722 1.00 81.69 162 GLN A O 1
ATOM 1253 N N . HIS A 1 163 ? 35.933 11.484 -11.594 1.00 79.44 163 HIS A N 1
ATOM 1254 C CA . HIS A 1 163 ? 34.686 11.346 -12.355 1.00 79.44 163 HIS A CA 1
ATOM 1255 C C . HIS A 1 163 ? 33.457 11.163 -11.435 1.00 79.44 163 HIS A C 1
ATOM 1257 O O . HIS A 1 163 ? 32.991 10.047 -11.194 1.00 79.44 163 HIS A O 1
ATOM 1263 N N . LEU A 1 164 ? 32.911 12.274 -10.922 1.00 75.31 164 LEU A N 1
ATOM 1264 C CA . LEU A 1 164 ? 31.840 12.327 -9.907 1.00 75.31 164 LEU A CA 1
ATOM 1265 C C . LEU A 1 164 ? 30.669 11.371 -10.185 1.00 75.31 164 LEU A C 1
ATOM 1267 O O . LEU A 1 164 ? 30.284 10.600 -9.311 1.00 75.31 164 LEU A O 1
ATOM 1271 N N . GLU A 1 165 ? 30.138 11.373 -11.409 1.00 78.44 165 GLU A N 1
ATOM 1272 C CA . GLU A 1 165 ? 28.973 10.557 -11.784 1.00 78.44 165 GLU A CA 1
ATOM 1273 C C . GLU A 1 165 ? 29.272 9.046 -11.807 1.00 78.44 165 GLU A C 1
ATOM 1275 O O . GLU A 1 165 ? 28.380 8.224 -11.591 1.00 78.44 165 GLU A O 1
ATOM 1280 N N . ALA A 1 166 ? 30.541 8.661 -11.981 1.00 80.19 166 ALA A N 1
ATOM 1281 C CA . ALA A 1 166 ? 30.963 7.268 -11.897 1.00 80.19 166 ALA A CA 1
ATOM 1282 C C . ALA A 1 166 ? 31.051 6.820 -10.432 1.00 80.19 166 ALA A C 1
ATOM 1284 O O . ALA A 1 166 ? 30.580 5.734 -10.097 1.00 80.19 166 ALA A O 1
ATOM 1285 N N . TRP A 1 167 ? 31.566 7.678 -9.544 1.00 76.81 167 TRP A N 1
ATOM 1286 C CA . TRP A 1 167 ? 31.582 7.425 -8.101 1.00 76.81 167 TRP A CA 1
ATOM 1287 C C . TRP A 1 167 ? 30.186 7.441 -7.464 1.00 76.81 167 TRP A C 1
ATOM 1289 O O . TRP A 1 167 ? 29.925 6.585 -6.623 1.00 76.81 167 TRP A O 1
ATOM 1299 N N . ASP A 1 168 ? 29.264 8.321 -7.873 1.00 67.19 168 ASP A N 1
ATOM 1300 C CA . ASP A 1 168 ? 27.867 8.258 -7.406 1.00 67.19 168 ASP A CA 1
ATOM 1301 C C . ASP A 1 168 ? 27.159 7.003 -7.948 1.00 67.19 168 ASP A C 1
ATOM 1303 O O . ASP A 1 168 ? 26.466 6.315 -7.199 1.00 67.19 168 ASP A O 1
ATOM 1307 N N . THR A 1 169 ? 27.407 6.611 -9.207 1.00 72.50 169 THR A N 1
ATOM 1308 C CA . THR A 1 169 ? 26.849 5.361 -9.757 1.00 72.50 169 THR A CA 1
ATOM 1309 C C . THR A 1 169 ? 27.435 4.112 -9.070 1.00 72.50 169 THR A C 1
ATOM 1311 O O . THR A 1 169 ? 26.699 3.151 -8.835 1.00 72.50 169 THR A O 1
ATOM 1314 N N . LEU A 1 170 ? 28.712 4.118 -8.666 1.00 70.12 170 LEU A N 1
ATOM 1315 C CA . LEU A 1 170 ? 29.318 3.071 -7.824 1.00 70.12 170 LEU A CA 1
ATOM 1316 C C . LEU A 1 170 ? 28.736 3.065 -6.408 1.00 70.12 170 LEU A C 1
ATOM 1318 O O . LEU A 1 170 ? 28.306 2.015 -5.926 1.00 70.12 170 LEU A O 1
ATOM 1322 N N . GLY A 1 171 ? 28.644 4.236 -5.773 1.00 62.97 171 GLY A N 1
ATOM 1323 C CA . GLY A 1 171 ? 27.993 4.426 -4.479 1.00 62.97 171 GLY A CA 1
ATOM 1324 C C . GLY A 1 171 ? 26.544 3.936 -4.488 1.00 62.97 171 GLY A C 1
ATOM 1325 O O . GLY A 1 171 ? 26.081 3.383 -3.496 1.00 62.97 171 GLY A O 1
ATOM 1326 N N . HIS A 1 172 ? 25.847 4.040 -5.619 1.00 62.97 172 HIS A N 1
ATOM 1327 C CA . HIS A 1 172 ? 24.530 3.451 -5.850 1.00 62.97 172 HIS A CA 1
ATOM 1328 C C . HIS A 1 172 ? 24.551 1.917 -5.968 1.00 62.97 172 HIS A C 1
ATOM 1330 O O . HIS A 1 172 ? 23.718 1.252 -5.348 1.00 62.97 172 HIS A O 1
ATOM 1336 N N . LEU A 1 173 ? 25.454 1.350 -6.776 1.00 62.47 173 LEU A N 1
ATOM 1337 C CA . LEU A 1 173 ? 25.452 -0.077 -7.136 1.00 62.47 173 LEU A CA 1
ATOM 1338 C C . LEU A 1 173 ? 26.077 -0.976 -6.059 1.00 62.47 173 LEU A C 1
ATOM 1340 O O . LEU A 1 173 ? 25.442 -1.938 -5.623 1.00 62.47 173 LEU A O 1
ATOM 1344 N N . ASP A 1 174 ? 27.272 -0.639 -5.569 1.00 59.91 174 ASP A N 1
ATOM 1345 C CA . ASP A 1 174 ? 27.915 -1.345 -4.450 1.00 59.91 174 ASP A CA 1
ATOM 1346 C C . ASP A 1 174 ? 27.282 -0.953 -3.093 1.00 59.91 174 ASP A C 1
ATOM 1348 O O . ASP A 1 174 ? 27.403 -1.661 -2.076 1.00 59.91 174 ASP A O 1
ATOM 1352 N N . ALA A 1 175 ? 26.547 0.169 -3.064 1.00 49.56 175 ALA A N 1
ATOM 1353 C CA . ALA A 1 175 ? 25.932 0.747 -1.867 1.00 49.56 175 ALA A CA 1
ATOM 1354 C C . ALA A 1 175 ? 26.964 0.989 -0.742 1.00 49.56 175 ALA A C 1
ATOM 1356 O O . ALA A 1 175 ? 26.693 0.820 0.457 1.00 49.56 175 ALA A O 1
ATOM 1357 N N . ALA A 1 176 ? 28.183 1.346 -1.151 1.00 56.19 176 ALA A N 1
ATOM 1358 C CA . ALA A 1 176 ? 29.330 1.587 -0.297 1.00 56.19 176 ALA A CA 1
ATOM 1359 C C . ALA A 1 176 ? 29.392 3.065 0.103 1.00 56.19 176 ALA A C 1
ATOM 1361 O O . ALA A 1 176 ? 29.614 3.944 -0.724 1.00 56.19 176 ALA A O 1
ATOM 1362 N N . GLN A 1 177 ? 29.257 3.330 1.406 1.00 53.84 177 GLN A N 1
ATOM 1363 C CA . GLN A 1 177 ? 29.398 4.681 1.956 1.00 53.84 177 GLN A CA 1
ATOM 1364 C C . GLN A 1 177 ? 30.750 5.308 1.572 1.00 53.84 177 GLN A C 1
ATOM 1366 O O . GLN A 1 177 ? 30.794 6.481 1.237 1.00 53.84 177 GLN A O 1
ATOM 1371 N N . ALA A 1 178 ? 31.818 4.503 1.524 1.00 58.84 178 ALA A N 1
ATOM 1372 C CA . ALA A 1 178 ? 33.159 4.955 1.167 1.00 58.84 178 ALA A CA 1
ATOM 1373 C C . ALA A 1 178 ? 33.256 5.587 -0.236 1.00 58.84 178 ALA A C 1
ATOM 1375 O O . ALA A 1 178 ? 34.045 6.511 -0.402 1.00 58.84 178 ALA A O 1
ATOM 1376 N N . ASP A 1 179 ? 32.462 5.133 -1.216 1.00 65.06 179 ASP A N 1
ATOM 1377 C CA . ASP A 1 179 ? 32.450 5.708 -2.569 1.00 65.06 179 ASP A CA 1
ATOM 1378 C C . ASP A 1 179 ? 31.698 7.058 -2.583 1.00 65.06 179 ASP A C 1
ATOM 1380 O O . ASP A 1 179 ? 32.177 8.031 -3.162 1.00 65.06 179 ASP A O 1
ATOM 1384 N N . TYR A 1 180 ? 30.592 7.186 -1.839 1.00 61.06 180 TYR A N 1
ATOM 1385 C CA . TYR A 1 180 ? 29.944 8.488 -1.614 1.00 61.06 180 TYR A CA 1
ATOM 1386 C C . TYR A 1 180 ? 30.812 9.450 -0.778 1.00 61.06 180 TYR A C 1
ATOM 1388 O O . TYR A 1 180 ? 30.821 10.652 -1.035 1.00 61.06 180 TYR A O 1
ATOM 1396 N N . ASP A 1 181 ? 31.596 8.940 0.177 1.00 63.22 181 ASP A N 1
ATOM 1397 C CA . ASP A 1 181 ? 32.593 9.712 0.932 1.00 63.22 181 ASP A CA 1
ATOM 1398 C C . ASP A 1 181 ? 33.761 10.176 0.025 1.00 63.22 181 ASP A C 1
ATOM 1400 O O . ASP A 1 181 ? 34.462 11.132 0.367 1.00 63.22 181 ASP A O 1
ATOM 1404 N N . VAL A 1 182 ? 33.983 9.550 -1.146 1.00 65.50 182 VAL A N 1
ATOM 1405 C CA . VAL A 1 182 ? 34.841 10.109 -2.212 1.00 65.50 182 VAL A CA 1
ATOM 1406 C C . VAL A 1 182 ? 34.150 11.298 -2.875 1.00 65.50 182 VAL A C 1
ATOM 1408 O O . VAL A 1 182 ? 34.743 12.376 -2.923 1.00 65.50 182 VAL A O 1
ATOM 1411 N N . VAL A 1 183 ? 32.895 11.151 -3.311 1.00 64.62 183 VAL A N 1
ATOM 1412 C CA . VAL A 1 183 ? 32.145 12.242 -3.963 1.00 64.62 183 VAL A CA 1
ATOM 1413 C C . VAL A 1 183 ? 32.036 13.469 -3.056 1.00 64.62 183 VAL A C 1
ATOM 1415 O O . VAL A 1 183 ? 32.388 14.565 -3.482 1.00 64.62 183 VAL A O 1
ATOM 1418 N N . LEU A 1 184 ? 31.659 13.301 -1.783 1.00 63.22 184 LEU A N 1
ATOM 1419 C CA . LEU A 1 184 ? 31.551 14.406 -0.817 1.00 63.22 184 LEU A CA 1
ATOM 1420 C C . LEU A 1 184 ? 32.905 15.000 -0.394 1.00 63.22 184 LEU A C 1
ATOM 1422 O O . LEU A 1 184 ? 32.941 16.105 0.149 1.00 63.22 184 LEU A O 1
ATOM 1426 N N . ARG A 1 185 ? 34.022 14.306 -0.646 1.00 71.38 185 ARG A N 1
ATOM 1427 C CA . ARG A 1 185 ? 35.377 14.850 -0.467 1.00 71.38 185 ARG A CA 1
ATOM 1428 C C . ARG A 1 185 ? 35.817 15.699 -1.661 1.00 71.38 185 ARG A C 1
ATOM 1430 O O . ARG A 1 185 ? 36.517 16.685 -1.452 1.00 71.38 185 ARG A O 1
ATOM 1437 N N . ILE A 1 186 ? 35.422 15.328 -2.880 1.00 66.19 186 ILE A N 1
ATOM 1438 C CA . ILE A 1 186 ? 35.713 16.093 -4.105 1.00 66.19 186 ILE A CA 1
ATOM 1439 C C . ILE A 1 186 ? 34.766 17.301 -4.211 1.00 66.19 186 ILE A C 1
ATOM 1441 O O . ILE A 1 186 ? 35.200 18.412 -4.503 1.00 66.19 186 ILE A O 1
ATOM 1445 N N . ASN A 1 187 ? 33.479 17.106 -3.912 1.00 64.69 187 ASN A N 1
ATOM 1446 C CA . ASN A 1 187 ? 32.454 18.144 -3.868 1.00 64.69 187 ASN A CA 1
ATOM 1447 C C . ASN A 1 187 ? 31.480 17.906 -2.696 1.00 64.69 187 ASN A C 1
ATOM 1449 O O . ASN A 1 187 ? 30.481 17.195 -2.814 1.00 64.69 187 ASN A O 1
ATOM 1453 N N . GLY A 1 188 ? 31.735 18.571 -1.565 1.00 61.75 188 GLY A N 1
ATOM 1454 C CA . GLY A 1 188 ? 30.901 18.492 -0.355 1.00 61.75 188 GLY A CA 1
ATOM 1455 C C . GLY A 1 188 ? 29.497 19.105 -0.465 1.00 61.75 188 GLY A C 1
ATOM 1456 O O . GLY A 1 188 ? 28.750 19.064 0.512 1.00 61.75 188 GLY A O 1
ATOM 1457 N N . GLN A 1 189 ? 29.138 19.666 -1.625 1.00 57.88 189 GLN A N 1
ATOM 1458 C CA . GLN A 1 189 ? 27.805 20.174 -1.967 1.00 57.88 189 GLN A CA 1
ATOM 1459 C C . GLN A 1 189 ? 27.190 19.429 -3.169 1.00 57.88 189 GLN A C 1
ATOM 1461 O O . GLN A 1 189 ? 26.258 19.934 -3.791 1.00 57.88 189 GLN A O 1
ATOM 1466 N N . HIS A 1 190 ? 27.687 18.236 -3.522 1.00 58.97 190 HIS A N 1
ATOM 1467 C CA . HIS A 1 190 ? 27.113 17.447 -4.613 1.00 58.97 190 HIS A CA 1
ATOM 1468 C C . HIS A 1 190 ? 25.731 16.893 -4.226 1.00 58.97 190 HIS A C 1
ATOM 1470 O O . HIS A 1 190 ? 25.622 15.855 -3.571 1.00 58.97 190 HIS A O 1
ATOM 1476 N N . ASP A 1 191 ? 24.685 17.617 -4.628 1.00 51.19 191 ASP A N 1
ATOM 1477 C CA . ASP A 1 191 ? 23.292 17.365 -4.250 1.00 51.19 191 ASP A CA 1
ATOM 1478 C C . ASP A 1 191 ? 22.808 15.920 -4.493 1.00 51.19 191 ASP A C 1
ATOM 1480 O O . ASP A 1 191 ? 22.309 15.328 -3.534 1.00 51.19 191 ASP A O 1
ATOM 1484 N N . PRO A 1 192 ? 23.044 15.276 -5.662 1.00 58.75 192 PRO A N 1
ATOM 1485 C CA . PRO A 1 192 ? 22.661 13.878 -5.864 1.00 58.75 192 PRO A CA 1
ATOM 1486 C C . PRO A 1 192 ? 23.212 12.972 -4.762 1.00 58.75 192 PRO A C 1
ATOM 1488 O O . PRO A 1 192 ? 22.443 12.314 -4.066 1.00 58.75 192 PRO A O 1
ATOM 1491 N N . THR A 1 193 ? 24.522 13.017 -4.498 1.00 62.12 193 THR A N 1
ATOM 1492 C CA . THR A 1 193 ? 25.112 12.232 -3.408 1.00 62.12 193 THR A CA 1
ATOM 1493 C C . THR A 1 193 ? 24.587 12.654 -2.035 1.00 62.12 193 THR A C 1
ATOM 1495 O O . THR A 1 193 ? 24.370 11.778 -1.206 1.00 62.12 193 THR A O 1
ATOM 1498 N N . LEU A 1 194 ? 24.332 13.937 -1.749 1.00 56.94 194 LEU A N 1
ATOM 1499 C CA . LEU A 1 194 ? 23.741 14.343 -0.463 1.00 56.94 194 LEU A CA 1
ATOM 1500 C C . LEU A 1 194 ? 22.336 13.751 -0.261 1.00 56.94 194 LEU A C 1
ATOM 1502 O O . LEU A 1 194 ? 22.038 13.252 0.828 1.00 56.94 194 LEU A O 1
ATOM 1506 N N . GLN A 1 195 ? 21.504 13.727 -1.303 1.00 57.25 195 GLN A N 1
ATOM 1507 C CA . GLN A 1 195 ? 20.203 13.057 -1.297 1.00 57.25 195 GLN A CA 1
ATOM 1508 C C . GLN A 1 195 ? 20.359 11.533 -1.147 1.00 57.25 195 GLN A C 1
ATOM 1510 O O . GLN A 1 195 ? 19.732 10.930 -0.271 1.00 57.25 195 GLN A O 1
ATOM 1515 N N . ASN A 1 196 ? 21.241 10.912 -1.933 1.00 58.66 196 ASN A N 1
ATOM 1516 C CA . ASN A 1 196 ? 21.508 9.470 -1.918 1.00 58.66 196 ASN A CA 1
ATOM 1517 C C . ASN A 1 196 ? 22.054 9.003 -0.559 1.00 58.66 196 ASN A C 1
ATOM 1519 O O . ASN A 1 196 ? 21.638 7.967 -0.041 1.00 58.66 196 ASN A O 1
ATOM 1523 N N . VAL A 1 197 ? 22.924 9.796 0.070 1.00 57.62 197 VAL A N 1
ATOM 1524 C CA . VAL A 1 197 ? 23.461 9.580 1.421 1.00 57.62 197 VAL A CA 1
ATOM 1525 C C . VAL A 1 197 ? 22.388 9.825 2.485 1.00 57.62 197 VAL A C 1
ATOM 1527 O O . VAL A 1 197 ? 22.278 9.038 3.424 1.00 57.62 197 VAL A O 1
ATOM 1530 N N . GLY A 1 198 ? 21.525 10.832 2.321 1.00 49.75 198 GLY A N 1
ATOM 1531 C CA . GLY A 1 198 ? 20.338 11.025 3.162 1.00 49.75 198 GLY A CA 1
ATOM 1532 C C . GLY A 1 198 ? 19.404 9.810 3.157 1.00 49.75 198 GLY A C 1
ATOM 1533 O O . GLY A 1 198 ? 18.903 9.410 4.209 1.00 49.75 198 GLY A O 1
ATOM 1534 N N . ILE A 1 199 ? 19.237 9.162 2.002 1.00 53.06 199 ILE A N 1
ATOM 1535 C CA . ILE A 1 199 ? 18.508 7.894 1.845 1.00 53.06 199 ILE A CA 1
ATOM 1536 C C . ILE A 1 199 ? 19.310 6.718 2.446 1.00 53.06 199 ILE A C 1
ATOM 1538 O O . ILE A 1 199 ? 18.737 5.881 3.147 1.00 53.06 199 ILE A O 1
ATOM 1542 N N . LEU A 1 200 ? 20.635 6.670 2.263 1.00 47.94 200 LEU A N 1
ATOM 1543 C CA . LEU A 1 200 ? 21.529 5.635 2.810 1.00 47.94 200 LEU A CA 1
ATOM 1544 C C . LEU A 1 200 ? 21.517 5.591 4.350 1.00 47.94 200 LEU A C 1
ATOM 1546 O O . LEU A 1 200 ? 21.499 4.504 4.940 1.00 47.94 200 LEU A O 1
ATOM 1550 N N . TYR A 1 201 ? 21.464 6.754 5.008 1.00 45.94 201 TYR A N 1
ATOM 1551 C CA . TYR A 1 201 ? 21.353 6.873 6.467 1.00 45.94 201 TYR A CA 1
ATOM 1552 C C . TYR A 1 201 ? 19.971 6.468 7.018 1.00 45.94 201 TYR A C 1
ATOM 1554 O O . TYR A 1 201 ? 19.832 6.259 8.222 1.00 45.94 201 TYR A O 1
ATOM 1562 N N . GLN A 1 202 ? 18.964 6.235 6.165 1.00 43.16 202 GLN A N 1
ATOM 1563 C CA . GLN A 1 202 ? 17.728 5.541 6.563 1.00 43.16 202 GLN A CA 1
ATOM 1564 C C . GLN A 1 202 ? 17.870 3.996 6.588 1.00 43.16 202 GLN A C 1
ATOM 1566 O O . GLN A 1 202 ? 16.879 3.326 6.910 1.00 43.16 202 GLN A O 1
ATOM 1571 N N . VAL A 1 203 ? 19.038 3.432 6.207 1.00 42.81 203 VAL A N 1
ATOM 1572 C CA . VAL A 1 203 ? 19.174 2.078 5.607 1.00 42.81 203 VAL A CA 1
ATOM 1573 C C . VAL A 1 203 ? 20.378 1.210 6.079 1.00 42.81 203 VAL A C 1
ATOM 1575 O O . VAL A 1 203 ? 20.166 0.066 6.485 1.00 42.81 203 VAL A O 1
ATOM 1578 N N . ARG A 1 204 ? 21.644 1.663 6.034 1.00 39.53 204 ARG A N 1
ATOM 1579 C CA . ARG A 1 204 ? 22.860 0.830 6.326 1.00 39.53 204 ARG A CA 1
ATOM 1580 C C . ARG A 1 204 ? 23.559 1.243 7.657 1.00 39.53 204 ARG A C 1
ATOM 1582 O O . ARG A 1 204 ? 23.233 2.316 8.153 1.00 39.53 204 ARG A O 1
ATOM 1589 N N . PRO A 1 205 ? 24.492 0.452 8.268 1.00 42.22 205 PRO A N 1
ATOM 1590 C CA . PRO A 1 205 ? 25.091 -0.808 7.792 1.00 42.22 205 PRO A CA 1
ATOM 1591 C C . PRO A 1 205 ? 25.162 -2.001 8.792 1.00 42.22 205 PRO A C 1
ATOM 1593 O O . PRO A 1 205 ? 25.393 -1.854 9.990 1.00 42.22 205 PRO A O 1
ATOM 1596 N N . SER A 1 206 ? 25.140 -3.231 8.261 1.00 28.98 206 SER A N 1
ATOM 1597 C CA . SER A 1 206 ? 26.147 -4.275 8.571 1.00 28.98 206 SER A CA 1
ATOM 1598 C C . SER A 1 206 ? 26.015 -5.484 7.626 1.00 28.98 206 SER A C 1
ATOM 1600 O O . SER A 1 206 ? 24.946 -6.071 7.529 1.00 28.98 206 SER A O 1
ATOM 1602 N N . VAL A 1 207 ? 27.128 -5.845 6.969 1.00 28.95 207 VAL A N 1
ATOM 1603 C CA . VAL A 1 207 ? 27.406 -7.110 6.241 1.00 28.95 207 VAL A CA 1
ATOM 1604 C C . VAL A 1 207 ? 26.405 -7.540 5.139 1.00 28.95 207 VAL A C 1
ATOM 1606 O O . VAL A 1 207 ? 25.362 -8.119 5.414 1.00 28.95 207 VAL A O 1
ATOM 1609 N N . SER A 1 208 ? 26.807 -7.250 3.890 1.00 40.34 208 SER A N 1
ATOM 1610 C CA . SER A 1 208 ? 26.698 -7.986 2.599 1.00 40.34 208 SER A CA 1
ATOM 1611 C C . SER A 1 208 ? 25.738 -9.189 2.364 1.00 40.34 208 SER A C 1
ATOM 1613 O O . SER A 1 208 ? 25.191 -9.817 3.260 1.00 40.34 208 SER A O 1
ATOM 1615 N N . THR A 1 209 ? 25.596 -9.568 1.079 1.00 28.06 209 THR A N 1
ATOM 1616 C CA . THR A 1 209 ? 24.944 -10.795 0.533 1.00 28.06 209 THR A CA 1
ATOM 1617 C C . THR A 1 209 ? 23.407 -10.870 0.477 1.00 28.06 209 THR A C 1
ATOM 1619 O O . THR A 1 209 ? 22.865 -11.898 0.079 1.00 28.06 209 THR A O 1
ATOM 1622 N N . LEU A 1 210 ? 22.662 -9.802 0.809 1.00 29.69 210 LEU A N 1
ATOM 1623 C CA . LEU A 1 210 ? 21.184 -9.813 0.692 1.00 29.69 210 LEU A CA 1
ATOM 1624 C C . LEU A 1 210 ? 20.548 -8.609 -0.033 1.00 29.69 210 LEU A C 1
ATOM 1626 O O . LEU A 1 210 ? 19.333 -8.413 0.052 1.00 29.69 210 LEU A O 1
ATOM 1630 N N . PHE A 1 211 ? 21.344 -7.815 -0.756 1.00 30.95 211 PHE A N 1
ATOM 1631 C CA . PHE A 1 211 ? 20.845 -6.723 -1.614 1.00 30.95 211 PHE A CA 1
ATOM 1632 C C . PHE A 1 211 ? 20.520 -7.191 -3.052 1.00 30.95 211 PHE A C 1
ATOM 1634 O O . PHE A 1 211 ? 19.615 -6.647 -3.680 1.00 30.95 211 PHE A O 1
ATOM 1641 N N . GLU A 1 212 ? 21.172 -8.267 -3.510 1.00 31.17 212 GLU A N 1
ATOM 1642 C CA . GLU A 1 212 ? 21.207 -8.866 -4.866 1.00 31.17 212 GLU A CA 1
ATOM 1643 C C . GLU A 1 212 ? 19.860 -9.372 -5.448 1.00 31.17 212 GLU A C 1
ATOM 1645 O O . GLU A 1 212 ? 19.846 -10.231 -6.325 1.00 31.17 212 GLU A O 1
ATOM 1650 N N . ARG A 1 213 ? 18.700 -8.958 -4.917 1.00 26.98 213 ARG A N 1
ATOM 1651 C CA . ARG A 1 213 ? 17.387 -9.552 -5.264 1.00 26.98 213 ARG A CA 1
ATOM 1652 C C . ARG A 1 213 ? 16.189 -8.597 -5.292 1.00 26.98 213 ARG A C 1
ATOM 1654 O O . ARG A 1 213 ? 15.055 -9.076 -5.271 1.00 26.98 213 ARG A O 1
ATOM 1661 N N . THR A 1 214 ? 16.380 -7.274 -5.243 1.00 28.91 214 THR A N 1
ATOM 1662 C CA . THR A 1 214 ? 15.221 -6.359 -5.104 1.00 28.91 214 THR A CA 1
ATOM 1663 C C . THR A 1 214 ? 15.319 -4.997 -5.816 1.00 28.91 214 THR A C 1
ATOM 1665 O O . THR A 1 214 ? 14.611 -4.088 -5.394 1.00 28.91 214 THR A O 1
ATOM 1668 N N . PHE A 1 215 ? 16.136 -4.833 -6.867 1.00 28.66 215 PHE A N 1
ATOM 1669 C CA . PHE A 1 215 ? 16.236 -3.548 -7.592 1.00 28.66 215 PHE A CA 1
ATOM 1670 C C . PHE A 1 215 ? 16.237 -3.625 -9.134 1.00 28.66 215 PHE A C 1
ATOM 1672 O O . PHE A 1 215 ? 16.869 -2.818 -9.807 1.00 28.66 215 PHE A O 1
ATOM 1679 N N . HIS A 1 216 ? 15.404 -4.513 -9.691 1.00 30.42 216 HIS A N 1
ATOM 1680 C CA . HIS A 1 216 ? 14.793 -4.241 -10.998 1.00 30.42 216 HIS A CA 1
ATOM 1681 C C . HIS A 1 216 ? 14.009 -2.910 -10.967 1.00 30.42 216 HIS A C 1
ATOM 1683 O O . HIS A 1 216 ? 13.448 -2.546 -9.931 1.00 30.42 216 HIS A O 1
ATOM 1689 N N . TYR A 1 217 ? 13.841 -2.309 -12.149 1.00 24.98 217 TYR A N 1
ATOM 1690 C CA . TYR A 1 217 ? 13.042 -1.112 -12.453 1.00 24.98 217 TYR A CA 1
ATOM 1691 C C . TYR A 1 217 ? 13.617 0.224 -11.964 1.00 24.98 217 TYR A C 1
ATOM 1693 O O . TYR A 1 217 ? 13.354 0.682 -10.856 1.00 24.98 217 TYR A O 1
ATOM 1701 N N . ASN A 1 218 ? 14.354 0.849 -12.891 1.00 25.75 218 ASN A N 1
ATOM 1702 C CA . ASN A 1 218 ? 14.099 2.173 -13.480 1.00 25.75 218 ASN A CA 1
ATOM 1703 C C . ASN A 1 218 ? 13.422 3.237 -12.587 1.00 25.75 218 ASN A C 1
ATOM 1705 O O . ASN A 1 218 ? 12.372 3.020 -11.979 1.00 25.75 218 ASN A O 1
ATOM 1709 N N . PHE A 1 219 ? 13.997 4.441 -12.587 1.00 32.31 219 PHE A N 1
ATOM 1710 C CA . PHE A 1 219 ? 13.501 5.574 -11.813 1.00 32.31 219 PHE A CA 1
ATOM 1711 C C . PHE A 1 219 ? 12.031 5.896 -12.130 1.00 32.31 219 PHE A C 1
ATOM 1713 O O . PHE A 1 219 ? 11.596 5.886 -13.280 1.00 32.31 219 PHE A O 1
ATOM 1720 N N . ARG A 1 220 ? 11.309 6.303 -11.078 1.00 30.22 220 ARG A N 1
ATOM 1721 C CA . ARG A 1 220 ? 9.885 6.689 -11.056 1.00 30.22 220 ARG A CA 1
ATOM 1722 C C . ARG A 1 220 ? 8.897 5.528 -11.151 1.00 30.22 220 ARG A C 1
ATOM 1724 O O . ARG A 1 220 ? 8.385 5.155 -12.196 1.00 30.22 220 ARG A O 1
ATOM 1731 N N . SER A 1 221 ? 8.440 5.132 -9.974 1.00 26.70 221 SER A N 1
ATOM 1732 C CA . SER A 1 221 ? 7.004 5.035 -9.711 1.00 26.70 221 SER A CA 1
ATOM 1733 C C . SER A 1 221 ? 6.768 5.311 -8.223 1.00 26.70 221 SER A C 1
ATOM 1735 O O . SER A 1 221 ? 7.721 5.423 -7.448 1.00 26.70 221 SER A O 1
ATOM 1737 N N . ASN A 1 222 ? 5.505 5.371 -7.792 1.00 29.94 222 ASN A N 1
ATOM 1738 C CA . ASN A 1 222 ? 5.135 5.514 -6.373 1.00 29.94 222 ASN A CA 1
ATOM 1739 C C . ASN A 1 222 ? 5.700 4.380 -5.474 1.00 29.94 222 ASN A C 1
ATOM 1741 O O . ASN A 1 222 ? 5.690 4.476 -4.250 1.00 29.94 222 ASN A O 1
ATOM 1745 N N . TRP A 1 223 ? 6.232 3.312 -6.083 1.00 28.66 223 TRP A N 1
ATOM 1746 C CA . TRP A 1 223 ? 7.006 2.257 -5.430 1.00 28.66 223 TRP A CA 1
ATOM 1747 C C . TRP A 1 223 ? 8.242 2.783 -4.685 1.00 28.66 223 TRP A C 1
ATOM 1749 O O . TRP A 1 223 ? 8.534 2.287 -3.602 1.00 28.66 223 TRP A O 1
ATOM 1759 N N . ALA A 1 224 ? 8.923 3.810 -5.211 1.00 32.50 224 ALA A N 1
ATOM 1760 C CA . ALA A 1 224 ? 10.170 4.331 -4.642 1.00 32.50 224 ALA A CA 1
ATOM 1761 C C . ALA A 1 224 ? 9.996 4.882 -3.215 1.00 32.50 224 ALA A C 1
ATOM 1763 O O . ALA A 1 224 ? 10.844 4.649 -2.362 1.00 32.50 224 ALA A O 1
ATOM 1764 N N . ILE A 1 225 ? 8.859 5.518 -2.911 1.00 35.16 225 ILE A N 1
ATOM 1765 C CA . ILE A 1 225 ? 8.533 5.974 -1.547 1.00 35.16 225 ILE A CA 1
ATOM 1766 C C . ILE A 1 225 ? 8.331 4.763 -0.611 1.00 35.16 225 ILE A C 1
ATOM 1768 O O . ILE A 1 225 ? 8.727 4.783 0.553 1.00 35.16 225 ILE A O 1
ATOM 1772 N N . TRP A 1 226 ? 7.792 3.654 -1.127 1.00 32.19 226 TRP A N 1
ATOM 1773 C CA . TRP A 1 226 ? 7.599 2.410 -0.374 1.00 32.19 226 TRP A CA 1
ATOM 1774 C C . TRP A 1 226 ? 8.859 1.529 -0.256 1.00 32.19 226 TRP A C 1
ATOM 1776 O O . TRP A 1 226 ? 8.904 0.692 0.648 1.00 32.19 226 TRP A O 1
ATOM 1786 N N . THR A 1 227 ? 9.891 1.724 -1.088 1.00 31.83 227 THR A N 1
ATOM 1787 C CA . THR A 1 227 ? 11.209 1.067 -0.950 1.00 31.83 227 THR A CA 1
ATOM 1788 C C . THR A 1 227 ? 12.274 1.936 -0.278 1.00 31.83 227 THR A C 1
ATOM 1790 O O . THR A 1 227 ? 13.097 1.389 0.447 1.00 31.83 227 THR A O 1
ATOM 1793 N N . ALA A 1 228 ? 12.214 3.269 -0.351 1.00 34.56 228 ALA A N 1
ATOM 1794 C CA . ALA A 1 228 ? 12.942 4.147 0.578 1.00 34.56 228 ALA A CA 1
ATOM 1795 C C . ALA A 1 228 ? 12.490 3.897 2.033 1.00 34.56 228 ALA A C 1
ATOM 1797 O O . ALA A 1 228 ? 13.282 3.914 2.978 1.00 34.56 228 ALA A O 1
ATOM 1798 N N . LEU A 1 229 ? 11.218 3.521 2.218 1.00 33.41 229 LEU A N 1
ATOM 1799 C CA . LEU A 1 229 ? 10.715 3.017 3.492 1.00 33.41 229 LEU A CA 1
ATOM 1800 C C . LEU A 1 229 ? 11.357 1.694 3.963 1.00 33.41 229 LEU A C 1
ATOM 1802 O O . LEU A 1 229 ? 11.143 1.358 5.132 1.00 33.41 229 LEU A O 1
ATOM 1806 N N . TRP A 1 230 ? 12.140 0.958 3.149 1.00 31.22 230 TRP A N 1
ATOM 1807 C CA . TRP A 1 230 ? 12.902 -0.222 3.598 1.00 31.22 230 TRP A CA 1
ATOM 1808 C C . TRP A 1 230 ? 13.987 -0.735 2.607 1.00 31.22 230 TRP A C 1
ATOM 1810 O O . TRP A 1 230 ? 13.610 -1.217 1.534 1.00 31.22 230 TRP A O 1
ATOM 1820 N N . PRO A 1 231 ? 15.290 -0.852 2.994 1.00 39.16 231 PRO A N 1
ATOM 1821 C CA . PRO A 1 231 ? 15.637 -1.851 4.019 1.00 39.16 231 PRO A CA 1
ATOM 1822 C C . PRO A 1 231 ? 16.858 -1.639 4.953 1.00 39.16 231 PRO A C 1
ATOM 1824 O O . PRO A 1 231 ? 17.878 -1.093 4.566 1.00 39.16 231 PRO A O 1
ATOM 1827 N N . PHE A 1 232 ? 16.780 -2.325 6.107 1.00 31.52 232 PHE A N 1
ATOM 1828 C CA . PHE A 1 232 ? 17.841 -2.750 7.053 1.00 31.52 232 PHE A CA 1
ATOM 1829 C C . PHE A 1 232 ? 18.056 -1.963 8.368 1.00 31.52 232 PHE A C 1
ATOM 1831 O O . PHE A 1 232 ? 17.966 -0.751 8.476 1.00 31.52 232 PHE A O 1
ATOM 1838 N N . THR A 1 233 ? 18.317 -2.768 9.408 1.00 31.62 233 THR A N 1
ATOM 1839 C CA . THR A 1 233 ? 18.682 -2.437 10.800 1.00 31.62 233 THR A CA 1
ATOM 1840 C C . THR A 1 233 ? 17.856 -1.356 11.523 1.00 31.62 233 THR A C 1
ATOM 1842 O O . THR A 1 233 ? 16.700 -1.108 11.177 1.00 31.62 233 THR A O 1
ATOM 1845 N N . SER A 1 234 ? 18.329 -0.893 12.683 1.00 41.06 234 SER A N 1
ATOM 1846 C CA . SER A 1 234 ? 17.646 0.094 13.523 1.00 41.06 234 SER A CA 1
ATOM 1847 C C . SER A 1 234 ? 17.895 1.494 12.977 1.00 41.06 234 SER A C 1
ATOM 1849 O O . SER A 1 234 ? 19.002 2.005 13.122 1.00 41.06 234 SER A O 1
ATOM 1851 N N . ARG A 1 235 ? 16.863 2.103 12.384 1.00 51.38 235 ARG A N 1
ATOM 1852 C CA . ARG A 1 235 ? 16.885 3.511 11.976 1.00 51.38 235 ARG A CA 1
ATOM 1853 C C . ARG A 1 235 ? 17.248 4.402 13.159 1.00 51.38 235 ARG A C 1
ATOM 1855 O O . ARG A 1 235 ? 16.475 4.482 14.114 1.00 51.38 235 ARG A O 1
ATOM 1862 N N . ASP A 1 236 ? 18.369 5.100 13.044 1.00 56.28 236 ASP A N 1
ATOM 1863 C CA . ASP A 1 236 ? 18.575 6.345 13.766 1.00 56.28 236 ASP A CA 1
ATOM 1864 C C . ASP A 1 236 ? 17.731 7.415 13.057 1.00 56.28 236 ASP A C 1
ATOM 1866 O O . ASP A 1 236 ? 18.074 7.914 11.984 1.00 56.28 236 ASP A O 1
ATOM 1870 N N . LEU A 1 237 ? 16.543 7.670 13.611 1.00 62.25 237 LEU A N 1
ATOM 1871 C CA . LEU A 1 237 ? 15.571 8.600 13.035 1.00 62.25 237 LEU A CA 1
ATOM 1872 C C . LEU A 1 237 ? 16.055 10.056 13.122 1.00 62.25 237 LEU A C 1
ATOM 1874 O O . LEU A 1 237 ? 15.611 10.888 12.330 1.00 62.25 237 LEU A O 1
ATOM 1878 N N . ASP A 1 238 ? 16.974 10.351 14.041 1.00 60.47 238 ASP A N 1
ATOM 1879 C CA . ASP A 1 238 ? 17.530 11.683 14.240 1.00 60.47 238 ASP A CA 1
ATOM 1880 C C . ASP A 1 238 ? 18.707 11.924 13.287 1.00 60.47 238 ASP A C 1
ATOM 1882 O O . ASP A 1 238 ? 18.808 13.009 12.717 1.00 60.47 238 ASP A O 1
ATOM 1886 N N . MET A 1 239 ? 19.539 10.912 13.015 1.00 56.91 239 MET A N 1
ATOM 1887 C CA . MET A 1 239 ? 20.566 10.962 11.964 1.00 56.91 239 MET A CA 1
ATOM 1888 C C . MET A 1 239 ? 19.941 11.042 10.564 1.00 56.91 239 MET A C 1
ATOM 1890 O O . MET A 1 239 ? 20.340 11.879 9.756 1.00 56.91 239 MET A O 1
ATOM 1894 N N . ALA A 1 240 ? 18.907 10.239 10.288 1.00 56.69 240 ALA A N 1
ATOM 1895 C CA . ALA A 1 240 ? 18.148 10.325 9.037 1.00 56.69 240 ALA A CA 1
ATOM 1896 C C . ALA A 1 240 ? 17.559 1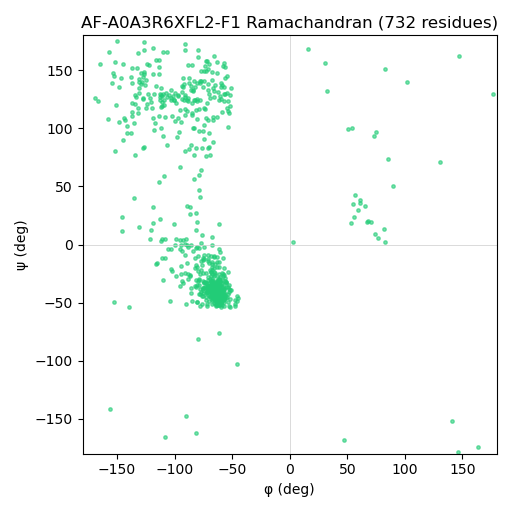1.732 8.822 1.00 56.69 240 ALA A C 1
ATOM 1898 O O . ALA A 1 240 ? 17.665 12.292 7.731 1.00 56.69 240 ALA A O 1
ATOM 1899 N N . ARG A 1 241 ? 16.997 12.338 9.878 1.00 67.94 241 ARG A N 1
ATOM 1900 C CA . ARG A 1 241 ? 16.508 13.724 9.856 1.00 67.94 241 ARG A CA 1
ATOM 1901 C C . ARG A 1 241 ? 17.637 14.732 9.631 1.00 67.94 241 ARG A C 1
ATOM 1903 O O . ARG A 1 241 ? 17.472 15.623 8.811 1.00 67.94 241 ARG A O 1
ATOM 1910 N N . GLN A 1 242 ? 18.783 14.585 10.298 1.00 62.28 242 GLN A N 1
ATOM 1911 C CA . GLN A 1 242 ? 19.942 15.469 10.108 1.00 62.28 242 GLN A CA 1
ATOM 1912 C C . GLN A 1 242 ? 20.476 15.444 8.671 1.00 62.28 242 GLN A C 1
ATOM 1914 O O . GLN A 1 242 ? 20.853 16.489 8.147 1.00 62.28 242 GLN A O 1
ATOM 1919 N N . MET A 1 243 ? 20.512 14.281 8.017 1.00 53.97 243 MET A N 1
ATOM 1920 C CA . MET A 1 243 ? 21.039 14.181 6.651 1.00 53.97 243 MET A CA 1
ATOM 1921 C C . MET A 1 243 ? 20.043 14.686 5.601 1.00 53.97 243 MET A C 1
ATOM 1923 O O . MET A 1 243 ? 20.452 15.403 4.692 1.00 53.97 243 MET A O 1
ATOM 1927 N N . LEU A 1 244 ? 18.740 14.423 5.768 1.00 57.56 244 LEU A N 1
ATOM 1928 C CA . LEU A 1 244 ? 17.698 15.058 4.946 1.00 57.56 244 LEU A CA 1
ATOM 1929 C C . LEU A 1 244 ? 17.669 16.586 5.132 1.00 57.56 244 LEU A C 1
ATOM 1931 O O . LEU A 1 244 ? 17.501 17.309 4.154 1.00 57.56 244 LEU A O 1
ATOM 1935 N N . GLN A 1 245 ? 17.887 17.082 6.357 1.00 71.75 245 GLN A N 1
ATOM 1936 C CA . GLN A 1 245 ? 18.015 18.515 6.626 1.00 71.75 245 GLN A CA 1
ATOM 1937 C C . GLN A 1 245 ? 19.223 19.099 5.889 1.00 71.75 245 GLN A C 1
ATOM 1939 O O . GLN A 1 245 ? 19.053 20.053 5.147 1.00 71.75 245 GLN A O 1
ATOM 1944 N N . ARG A 1 246 ? 20.409 18.480 5.984 1.00 58.22 246 ARG A N 1
ATOM 1945 C CA . ARG A 1 246 ? 21.609 18.938 5.256 1.00 58.22 246 ARG A CA 1
ATOM 1946 C C . ARG A 1 246 ? 21.443 18.923 3.734 1.00 58.22 246 ARG A C 1
ATOM 1948 O O . ARG A 1 246 ? 21.963 19.814 3.073 1.00 58.22 246 ARG A O 1
ATOM 1955 N N . ALA A 1 247 ? 20.735 17.938 3.179 1.00 48.47 247 ALA A N 1
ATOM 1956 C CA . ALA A 1 247 ? 20.412 17.914 1.753 1.00 48.47 247 ALA A CA 1
ATOM 1957 C C . ALA A 1 247 ? 19.444 19.056 1.378 1.00 48.47 247 ALA A C 1
ATOM 1959 O O . ALA A 1 247 ? 19.634 19.711 0.355 1.00 48.47 247 ALA A O 1
ATOM 1960 N N . TYR A 1 248 ? 18.461 19.367 2.230 1.00 65.38 248 TYR A N 1
ATOM 1961 C CA . TYR A 1 248 ? 17.572 20.522 2.052 1.00 65.38 248 TYR A CA 1
ATOM 1962 C C . TYR A 1 248 ? 18.300 21.867 2.232 1.00 65.38 248 TYR A C 1
ATOM 1964 O O . TYR A 1 248 ? 18.017 22.821 1.514 1.00 65.38 248 TYR A O 1
ATOM 1972 N N . ASP A 1 249 ? 19.275 21.955 3.135 1.00 69.00 249 ASP A N 1
ATOM 1973 C CA . ASP A 1 249 ? 20.077 23.165 3.358 1.00 69.00 249 ASP A CA 1
ATOM 1974 C C . ASP A 1 249 ? 20.985 23.504 2.155 1.00 69.00 249 ASP A C 1
ATOM 1976 O O . ASP A 1 249 ? 21.480 24.626 2.069 1.00 69.00 249 ASP A O 1
ATOM 1980 N N . VAL A 1 250 ? 21.188 22.557 1.225 1.00 54.50 250 VAL A N 1
ATOM 1981 C CA . VAL A 1 250 ? 21.961 22.731 -0.022 1.00 54.50 250 VAL A CA 1
ATOM 1982 C C . VAL A 1 250 ? 21.060 22.876 -1.255 1.00 54.50 250 VAL A C 1
ATOM 1984 O O . VAL A 1 250 ? 21.267 23.791 -2.044 1.00 54.50 250 VAL A O 1
ATOM 1987 N N . SER A 1 251 ? 20.064 22.001 -1.429 1.00 54.12 251 SER A N 1
ATOM 1988 C CA . SER A 1 251 ? 19.176 21.994 -2.611 1.00 54.12 251 SER A CA 1
ATOM 1989 C C . SER A 1 251 ? 17.958 22.909 -2.498 1.00 54.12 251 SER A C 1
ATOM 1991 O O . SER A 1 251 ? 17.367 23.285 -3.506 1.00 54.12 251 SER A O 1
ATOM 1993 N N . HIS A 1 252 ? 17.522 23.180 -1.267 1.00 66.94 252 HIS A N 1
ATOM 1994 C CA . HIS A 1 252 ? 16.213 23.742 -0.923 1.00 66.94 252 HIS A CA 1
ATOM 1995 C C . HIS A 1 252 ? 15.012 22.969 -1.512 1.00 66.94 252 HIS A C 1
ATOM 1997 O O . HIS A 1 252 ? 13.897 23.482 -1.541 1.00 66.94 252 HIS A O 1
ATOM 2003 N N . ALA A 1 253 ? 15.201 21.708 -1.923 1.00 58.78 253 ALA A N 1
ATOM 2004 C CA . ALA A 1 253 ? 14.155 20.889 -2.526 1.00 58.78 253 ALA A CA 1
ATOM 2005 C C . ALA A 1 253 ? 13.113 20.443 -1.482 1.00 58.78 253 ALA A C 1
ATOM 2007 O O . ALA A 1 253 ? 13.372 19.570 -0.646 1.00 58.78 253 ALA A O 1
ATOM 2008 N N . ASP A 1 254 ? 11.901 21.002 -1.543 1.00 62.47 254 ASP A N 1
ATOM 2009 C CA . ASP A 1 254 ? 10.875 20.830 -0.503 1.00 62.47 254 ASP A CA 1
ATOM 2010 C C . ASP A 1 254 ? 10.415 19.379 -0.272 1.00 62.47 254 ASP A C 1
ATOM 2012 O O . ASP A 1 254 ? 9.925 19.053 0.813 1.00 62.47 254 ASP A O 1
ATOM 2016 N N . VAL A 1 255 ? 10.639 18.481 -1.238 1.00 57.03 255 VAL A N 1
ATOM 2017 C CA . VAL A 1 255 ? 10.414 17.031 -1.089 1.00 57.03 255 VAL A CA 1
ATOM 2018 C C . VAL A 1 255 ? 11.127 16.454 0.143 1.00 57.03 255 VAL A C 1
ATOM 2020 O O . VAL A 1 255 ? 10.534 15.683 0.897 1.00 57.03 255 VAL A O 1
ATOM 2023 N N . LEU A 1 256 ? 12.341 16.924 0.440 1.00 59.22 256 LEU A N 1
ATOM 2024 C CA . LEU A 1 256 ? 13.144 16.466 1.579 1.00 59.22 256 LEU A CA 1
ATOM 2025 C C . LEU A 1 256 ? 12.501 16.837 2.927 1.00 59.22 256 LEU A C 1
ATOM 2027 O O . LEU A 1 256 ? 12.666 16.135 3.928 1.00 59.22 256 LEU A O 1
ATOM 2031 N N . ARG A 1 257 ? 11.708 17.915 2.960 1.00 67.56 257 ARG A N 1
ATOM 2032 C CA . ARG A 1 257 ? 10.943 18.339 4.143 1.00 67.56 257 ARG A CA 1
ATOM 2033 C C . ARG A 1 257 ? 9.749 17.415 4.383 1.00 67.56 257 ARG A C 1
ATOM 2035 O O . ARG A 1 257 ? 9.439 17.102 5.533 1.00 67.56 257 ARG A O 1
ATOM 2042 N N . ILE A 1 258 ? 9.115 16.938 3.308 1.00 64.44 258 ILE A N 1
ATOM 2043 C CA . ILE A 1 258 ? 8.020 15.956 3.349 1.00 64.44 258 ILE A CA 1
ATOM 2044 C C . ILE A 1 258 ? 8.546 14.603 3.855 1.00 64.44 258 ILE A C 1
ATOM 2046 O O . ILE A 1 258 ? 7.936 14.004 4.748 1.00 64.44 258 ILE A O 1
ATOM 2050 N N . ASP A 1 259 ? 9.712 14.162 3.379 1.00 59.59 259 ASP A N 1
ATOM 2051 C CA . ASP A 1 259 ? 10.382 12.948 3.868 1.00 59.59 259 ASP A CA 1
ATOM 2052 C C . ASP A 1 259 ? 10.722 13.053 5.368 1.00 59.59 259 ASP A C 1
ATOM 2054 O O . ASP A 1 259 ? 10.458 12.133 6.147 1.00 59.59 259 ASP A O 1
ATOM 2058 N N . MET A 1 260 ? 11.215 14.212 5.822 1.00 72.44 260 MET A N 1
ATOM 2059 C CA . MET A 1 260 ? 11.447 14.476 7.248 1.00 72.44 260 MET A CA 1
ATOM 2060 C C . MET A 1 260 ? 10.163 14.492 8.091 1.00 72.44 260 MET A C 1
ATOM 2062 O O . MET A 1 260 ? 10.191 14.071 9.254 1.00 72.44 260 MET A O 1
ATOM 2066 N N . ALA A 1 261 ? 9.043 14.991 7.566 1.00 68.56 261 ALA A N 1
ATOM 2067 C CA . ALA A 1 261 ? 7.775 15.051 8.299 1.00 68.56 261 ALA A CA 1
ATOM 2068 C C . ALA A 1 261 ? 7.078 13.683 8.404 1.00 68.56 261 ALA A C 1
ATOM 2070 O O . ALA A 1 261 ? 6.428 13.397 9.410 1.00 68.56 261 ALA A O 1
ATOM 2071 N N . THR A 1 262 ? 7.244 12.818 7.400 1.00 69.75 262 THR A N 1
ATOM 2072 C CA . THR A 1 262 ? 6.570 11.508 7.296 1.00 69.75 262 THR A CA 1
ATOM 2073 C C . THR A 1 262 ? 7.394 10.325 7.832 1.00 69.75 262 THR A C 1
ATOM 2075 O O . THR A 1 262 ? 6.955 9.173 7.782 1.00 69.75 262 THR A O 1
ATOM 2078 N N . LEU A 1 263 ? 8.574 10.593 8.401 1.00 69.12 263 LEU A N 1
ATOM 2079 C CA . LEU A 1 263 ? 9.517 9.601 8.922 1.00 69.12 263 LEU A CA 1
ATOM 2080 C C . LEU A 1 263 ? 8.945 8.779 10.106 1.00 69.12 263 LEU A C 1
ATOM 2082 O O . LEU A 1 263 ? 8.810 9.282 11.223 1.00 69.12 263 LEU A O 1
ATOM 2086 N N . LEU A 1 264 ? 8.659 7.485 9.886 1.00 70.56 264 LEU A N 1
ATOM 2087 C CA . LEU A 1 264 ? 8.027 6.597 10.881 1.00 70.56 264 LEU A CA 1
ATOM 2088 C C . LEU A 1 264 ? 8.926 5.443 11.407 1.00 70.56 264 LEU A C 1
ATOM 2090 O O . LEU A 1 264 ? 9.703 4.853 10.641 1.00 70.56 264 LEU A O 1
ATOM 2094 N N . PRO A 1 265 ? 8.771 5.041 12.693 1.00 69.44 265 PRO A N 1
ATOM 2095 C CA . PRO A 1 265 ? 9.301 3.793 13.248 1.00 69.44 265 PRO A CA 1
ATOM 2096 C C . PRO A 1 265 ? 8.619 2.549 12.658 1.00 69.44 265 PRO A C 1
ATOM 2098 O O . PRO A 1 265 ? 7.426 2.550 12.365 1.00 69.44 265 PRO A O 1
ATOM 2101 N N . GLN A 1 266 ? 9.369 1.448 12.563 1.00 71.62 266 GLN A N 1
ATOM 2102 C CA . GLN A 1 266 ? 8.904 0.188 11.956 1.00 71.62 266 GLN A CA 1
ATOM 2103 C C . GLN A 1 266 ? 8.204 -0.765 12.943 1.00 71.62 266 GLN A C 1
ATOM 2105 O O . GLN A 1 266 ? 7.327 -1.539 12.562 1.00 71.62 266 GLN A O 1
ATOM 2110 N N . VAL A 1 267 ? 8.584 -0.715 14.224 1.00 80.81 267 VAL A N 1
ATOM 2111 C CA . VAL A 1 267 ? 7.913 -1.416 15.328 1.00 80.81 267 VAL A CA 1
ATOM 2112 C C . VAL A 1 267 ? 7.818 -0.442 16.497 1.00 80.81 267 VAL A C 1
ATOM 2114 O O . VAL A 1 267 ? 8.832 -0.053 17.072 1.00 80.81 267 VAL A O 1
ATOM 2117 N N . PHE A 1 268 ? 6.599 -0.044 16.858 1.00 84.81 268 PHE A N 1
ATOM 2118 C CA . PHE A 1 268 ? 6.372 0.794 18.035 1.00 84.81 268 PHE A CA 1
ATOM 2119 C C . PHE A 1 268 ? 6.663 -0.005 19.307 1.00 84.81 268 PHE A C 1
ATOM 2121 O O . PHE A 1 268 ? 6.106 -1.089 19.493 1.00 84.81 268 PHE A O 1
ATOM 2128 N N . THR A 1 269 ? 7.527 0.525 20.175 1.00 86.56 269 THR A N 1
ATOM 2129 C CA . THR A 1 269 ? 7.972 -0.156 21.406 1.00 86.56 269 THR A CA 1
ATOM 2130 C C . THR A 1 269 ? 6.999 -0.006 22.573 1.00 86.56 269 THR A C 1
ATOM 2132 O O . THR A 1 269 ? 7.032 -0.813 23.490 1.00 86.56 269 THR A O 1
ATOM 2135 N N . SER A 1 270 ? 6.111 0.988 22.548 1.00 86.62 270 SER A N 1
ATOM 2136 C CA . SER A 1 270 ? 5.041 1.168 23.533 1.00 86.62 270 SER A CA 1
ATOM 2137 C C . SER A 1 270 ? 3.906 2.003 22.941 1.00 86.62 270 SER A C 1
ATOM 2139 O O . SER A 1 270 ? 4.078 2.648 21.902 1.00 86.62 270 SER A O 1
ATOM 2141 N N . GLN A 1 271 ? 2.745 2.012 23.601 1.00 86.12 271 GLN A N 1
ATOM 2142 C CA . GLN A 1 271 ? 1.626 2.867 23.196 1.00 86.12 271 GLN A CA 1
ATOM 2143 C C . GLN A 1 271 ? 2.011 4.358 23.274 1.00 86.12 271 GLN A C 1
ATOM 2145 O O . GLN A 1 271 ? 1.813 5.097 22.316 1.00 86.12 271 GLN A O 1
ATOM 2150 N N . ALA A 1 272 ? 2.694 4.771 24.348 1.00 86.75 272 ALA A N 1
ATOM 2151 C CA . ALA A 1 272 ? 3.190 6.139 24.509 1.00 86.75 272 ALA A CA 1
ATOM 2152 C C . ALA A 1 272 ? 4.213 6.554 23.430 1.00 86.75 272 ALA A C 1
ATOM 2154 O O . ALA A 1 272 ? 4.217 7.712 23.011 1.00 86.75 272 ALA A O 1
ATOM 2155 N N . HIS A 1 273 ? 5.050 5.629 22.939 1.00 84.81 273 HIS A N 1
ATOM 2156 C CA . HIS A 1 273 ? 5.912 5.875 21.776 1.00 84.81 273 HIS A CA 1
ATOM 2157 C C . HIS A 1 273 ? 5.049 6.121 20.530 1.00 84.81 273 HIS A C 1
ATOM 2159 O O . HIS A 1 273 ? 5.185 7.168 19.907 1.00 84.81 273 HIS A O 1
ATOM 2165 N N . LEU A 1 274 ? 4.110 5.224 20.218 1.00 82.50 274 LEU A N 1
ATOM 2166 C CA . LEU A 1 274 ? 3.207 5.339 19.066 1.00 82.50 274 LEU A CA 1
ATOM 2167 C C . LEU A 1 274 ? 2.427 6.666 19.049 1.00 82.50 274 LEU A C 1
ATOM 2169 O O . LEU A 1 274 ? 2.381 7.338 18.017 1.00 82.50 274 LEU A O 1
ATOM 2173 N N . ASP A 1 275 ? 1.869 7.081 20.185 1.00 82.06 275 ASP A N 1
ATOM 2174 C CA . ASP A 1 275 ? 1.111 8.334 20.291 1.00 82.06 275 ASP A CA 1
ATOM 2175 C C . ASP A 1 275 ? 2.013 9.580 20.298 1.00 82.06 275 ASP A C 1
ATOM 2177 O O . ASP A 1 275 ? 1.593 10.660 19.883 1.00 82.06 275 ASP A O 1
ATOM 2181 N N . THR A 1 276 ? 3.279 9.454 20.700 1.00 82.31 276 THR A N 1
ATOM 2182 C CA . THR A 1 276 ? 4.271 10.536 20.570 1.00 82.31 276 THR A CA 1
ATOM 2183 C C . THR A 1 276 ? 4.751 10.678 19.130 1.00 82.31 276 THR A C 1
ATOM 2185 O O . THR A 1 276 ? 4.741 11.787 18.607 1.00 82.31 276 THR A O 1
ATOM 2188 N N . THR A 1 277 ? 5.050 9.577 18.433 1.00 76.19 277 THR A N 1
ATOM 2189 C CA . THR A 1 277 ? 5.346 9.601 16.993 1.00 76.19 277 THR A CA 1
ATOM 2190 C C . THR A 1 277 ? 4.211 10.250 16.208 1.00 76.19 277 THR A C 1
ATOM 2192 O O . THR A 1 277 ? 4.475 11.105 15.371 1.00 76.19 277 THR A O 1
ATOM 2195 N N . ARG A 1 278 ? 2.948 9.889 16.485 1.00 77.44 278 ARG A N 1
ATOM 2196 C CA . ARG A 1 278 ? 1.791 10.494 15.803 1.00 77.44 278 ARG A CA 1
ATOM 2197 C C . ARG A 1 278 ? 1.698 11.997 16.032 1.00 77.44 278 ARG A C 1
ATOM 2199 O O . ARG A 1 278 ? 1.537 12.723 15.061 1.00 77.44 278 ARG A O 1
ATOM 2206 N N . ARG A 1 279 ? 1.838 12.466 17.277 1.00 80.06 279 ARG A N 1
ATOM 2207 C CA . ARG A 1 279 ? 1.830 13.907 17.586 1.00 80.06 279 ARG A CA 1
ATOM 2208 C C . ARG A 1 279 ? 2.960 14.648 16.872 1.00 80.06 279 ARG A C 1
ATOM 2210 O O . ARG A 1 279 ? 2.702 15.691 16.287 1.00 80.06 279 ARG A O 1
ATOM 2217 N N . ASN A 1 280 ? 4.167 14.085 16.854 1.00 75.06 280 ASN A N 1
ATOM 2218 C CA . ASN A 1 280 ? 5.314 14.684 16.169 1.00 75.06 280 ASN A CA 1
ATOM 2219 C C . ASN A 1 280 ? 5.119 14.712 14.641 1.00 75.06 280 ASN A C 1
ATOM 2221 O O . ASN A 1 280 ? 5.408 15.725 14.014 1.00 75.06 280 ASN A O 1
ATOM 2225 N N . MET A 1 281 ? 4.588 13.634 14.052 1.00 77.75 281 MET A N 1
ATOM 2226 C CA . MET A 1 281 ? 4.260 13.556 12.623 1.00 77.75 281 MET A CA 1
ATOM 2227 C C . MET A 1 281 ? 3.169 14.567 12.244 1.00 77.75 281 MET A C 1
ATOM 2229 O O . MET A 1 281 ? 3.310 15.261 11.245 1.00 77.75 281 MET A O 1
ATOM 2233 N N . HIS A 1 282 ? 2.105 14.682 13.047 1.00 72.38 282 HIS A N 1
ATOM 2234 C CA . HIS A 1 282 ? 1.039 15.660 12.814 1.00 72.38 282 HIS A CA 1
ATOM 2235 C C . HIS A 1 282 ? 1.596 17.083 12.902 1.00 72.38 282 HIS A C 1
ATOM 2237 O O . HIS A 1 282 ? 1.500 17.807 11.926 1.00 72.38 282 HIS A O 1
ATOM 2243 N N . ALA A 1 283 ? 2.303 17.437 13.982 1.00 73.06 283 ALA A N 1
ATOM 2244 C CA . ALA A 1 283 ? 2.896 18.766 14.136 1.00 73.06 283 ALA A CA 1
ATOM 2245 C C . ALA A 1 283 ? 3.891 19.129 13.013 1.00 73.06 283 ALA A C 1
ATOM 2247 O O . ALA A 1 283 ? 3.963 20.287 12.608 1.00 73.06 283 ALA A O 1
ATOM 2248 N N . ALA A 1 284 ? 4.639 18.154 12.481 1.00 68.81 284 ALA A N 1
ATOM 2249 C CA . ALA A 1 284 ? 5.514 18.364 11.328 1.00 68.81 284 ALA A CA 1
ATOM 2250 C C . ALA A 1 284 ? 4.728 18.571 10.019 1.00 68.81 284 ALA A C 1
ATOM 2252 O O . ALA A 1 284 ? 5.104 19.420 9.215 1.00 68.81 284 ALA A O 1
ATOM 2253 N N . ILE A 1 285 ? 3.628 17.840 9.812 1.00 69.94 285 ILE A N 1
ATOM 2254 C CA . ILE A 1 285 ? 2.725 18.032 8.667 1.00 69.94 285 ILE A CA 1
ATOM 2255 C C . ILE A 1 285 ? 1.995 19.379 8.772 1.00 69.94 285 ILE A C 1
ATOM 2257 O O . ILE A 1 285 ? 1.954 20.114 7.793 1.00 69.94 285 ILE A O 1
ATOM 2261 N N . ASP A 1 286 ? 1.494 19.750 9.950 1.00 73.25 286 ASP A N 1
ATOM 2262 C CA . ASP A 1 286 ? 0.843 21.038 10.208 1.00 73.25 286 ASP A CA 1
ATOM 2263 C C . ASP A 1 286 ? 1.810 22.206 9.927 1.00 73.25 286 ASP A C 1
ATOM 2265 O O . ASP A 1 286 ? 1.440 23.186 9.280 1.00 73.25 286 ASP A O 1
ATOM 2269 N N . ALA A 1 287 ? 3.084 22.071 10.319 1.00 74.19 287 ALA A N 1
ATOM 2270 C CA . ALA A 1 287 ? 4.135 23.039 10.000 1.00 74.19 287 ALA A CA 1
ATOM 2271 C C . ALA A 1 287 ? 4.450 23.134 8.492 1.00 74.19 287 ALA A C 1
ATOM 2273 O O . ALA A 1 287 ? 4.761 24.223 8.012 1.00 74.19 287 ALA A O 1
ATOM 2274 N N . LEU A 1 288 ? 4.341 22.037 7.730 1.00 69.50 288 LEU A N 1
ATOM 2275 C CA . LEU A 1 288 ? 4.431 22.077 6.262 1.00 69.50 288 LEU A CA 1
ATOM 2276 C C . LEU A 1 288 ? 3.194 22.722 5.627 1.00 69.50 288 LEU A C 1
ATOM 2278 O O . LEU A 1 288 ? 3.333 23.496 4.684 1.00 69.50 288 LEU A O 1
ATOM 2282 N N . LEU A 1 289 ? 1.995 22.448 6.146 1.00 67.31 289 LEU A N 1
ATOM 2283 C CA . LEU A 1 289 ? 0.743 23.023 5.643 1.00 67.31 289 LEU A CA 1
ATOM 2284 C C . LEU A 1 289 ? 0.699 24.548 5.826 1.00 67.31 289 LEU A C 1
ATOM 2286 O O . LEU A 1 289 ? 0.228 25.252 4.935 1.00 67.31 289 LEU A O 1
ATOM 2290 N N . LEU A 1 290 ? 1.273 25.071 6.915 1.00 72.44 290 LEU A N 1
ATOM 2291 C CA . LEU A 1 290 ? 1.473 26.513 7.127 1.00 72.44 290 LEU A CA 1
ATOM 2292 C C . LEU A 1 290 ? 2.446 27.163 6.124 1.00 72.44 290 LEU A C 1
ATOM 2294 O O . LEU A 1 290 ? 2.443 28.384 5.986 1.00 72.44 290 LEU A O 1
ATOM 2298 N N . LEU A 1 291 ? 3.260 26.369 5.422 1.00 64.81 291 LEU A N 1
ATOM 2299 C CA . LEU A 1 291 ? 4.235 26.817 4.421 1.00 64.81 291 LEU A CA 1
ATOM 2300 C C . LEU A 1 291 ? 3.865 26.393 2.988 1.00 64.81 291 LEU A C 1
ATOM 2302 O O . LEU A 1 291 ? 4.615 26.688 2.056 1.00 64.81 291 LEU A O 1
ATOM 2306 N N . ALA A 1 292 ? 2.709 25.747 2.789 1.00 58.50 292 ALA A N 1
ATOM 2307 C CA . ALA A 1 292 ? 2.310 25.114 1.529 1.00 58.50 292 ALA A CA 1
ATOM 2308 C C . ALA A 1 292 ? 2.242 26.071 0.323 1.00 58.50 292 ALA A C 1
ATOM 2310 O O . ALA A 1 292 ? 2.413 25.636 -0.811 1.00 58.50 292 ALA A O 1
ATOM 2311 N N . SER A 1 293 ? 2.039 27.371 0.554 1.00 51.09 293 SER A N 1
ATOM 2312 C CA . SER A 1 293 ? 2.060 28.418 -0.479 1.00 51.09 293 SER A CA 1
ATOM 2313 C C . SER A 1 293 ? 3.461 28.780 -0.993 1.00 51.09 293 SER A C 1
ATOM 2315 O O . SER A 1 293 ? 3.569 29.536 -1.955 1.00 51.09 293 SER A O 1
ATOM 2317 N N . SER A 1 294 ? 4.520 28.270 -0.358 1.00 55.47 294 SER A N 1
ATOM 2318 C CA . SER A 1 294 ? 5.926 28.588 -0.657 1.00 55.47 294 SER A CA 1
ATOM 2319 C C . SER A 1 294 ? 6.783 27.377 -1.040 1.00 55.47 294 SER A C 1
ATOM 2321 O O . SER A 1 294 ? 7.984 27.535 -1.226 1.00 55.47 294 SER A O 1
ATOM 2323 N N . LEU A 1 295 ? 6.188 26.184 -1.160 1.00 52.19 295 LEU A N 1
ATOM 2324 C CA . LEU A 1 295 ? 6.914 24.969 -1.541 1.00 52.19 295 LEU A CA 1
ATOM 2325 C C . LEU A 1 295 ? 7.071 24.894 -3.071 1.00 52.19 295 LEU A C 1
ATOM 2327 O O . LEU A 1 295 ? 6.101 25.124 -3.797 1.00 52.19 295 LEU A O 1
ATOM 2331 N N . HIS A 1 296 ? 8.255 24.545 -3.574 1.00 49.69 296 HIS A N 1
ATOM 2332 C CA . HIS A 1 296 ? 8.541 24.315 -4.995 1.00 49.69 296 HIS A CA 1
ATOM 2333 C C . HIS A 1 296 ? 9.204 22.941 -5.194 1.00 49.69 296 HIS A C 1
ATOM 2335 O O . HIS A 1 296 ? 10.221 22.615 -4.587 1.00 49.69 296 HIS A O 1
ATOM 2341 N N . VAL A 1 297 ? 8.608 22.111 -6.059 1.00 52.62 297 VAL A N 1
ATOM 2342 C CA . VAL A 1 297 ? 9.098 20.761 -6.381 1.00 52.62 297 VAL A CA 1
ATOM 2343 C C . VAL A 1 297 ? 8.894 20.498 -7.871 1.00 52.62 297 VAL A C 1
ATOM 2345 O O . VAL A 1 297 ? 7.784 20.191 -8.304 1.00 52.62 297 VAL A O 1
ATOM 2348 N N . GLU A 1 298 ? 9.963 20.595 -8.660 1.00 47.47 298 GLU A N 1
ATOM 2349 C CA . GLU A 1 298 ? 9.932 20.283 -10.091 1.00 47.47 298 GLU A CA 1
ATOM 2350 C C . GLU A 1 298 ? 10.493 18.885 -10.374 1.00 47.47 298 GLU A C 1
ATOM 2352 O O . GLU A 1 298 ? 11.578 18.518 -9.930 1.00 47.47 298 GLU A O 1
ATOM 2357 N N . ASN A 1 299 ? 9.749 18.082 -11.139 1.00 47.84 299 ASN A N 1
ATOM 2358 C CA . ASN A 1 299 ? 10.232 16.812 -11.682 1.00 47.84 299 ASN A CA 1
ATOM 2359 C C . ASN A 1 299 ? 9.486 16.504 -12.998 1.00 47.84 299 ASN A C 1
ATOM 2361 O O . ASN A 1 299 ? 8.518 15.739 -12.991 1.00 47.84 299 ASN A O 1
ATOM 2365 N N . PRO A 1 300 ? 9.895 17.105 -14.136 1.00 45.44 300 PRO A N 1
ATOM 2366 C CA . PRO A 1 300 ? 9.133 17.082 -15.395 1.00 45.44 300 PRO A CA 1
ATOM 2367 C C . PRO A 1 300 ? 8.848 15.676 -15.931 1.00 45.44 300 PRO A C 1
ATOM 2369 O O . PRO A 1 300 ? 7.876 15.423 -16.640 1.00 45.44 300 PRO A O 1
ATOM 2372 N N . GLU A 1 301 ? 9.710 14.730 -15.586 1.00 37.88 301 GLU A N 1
ATOM 2373 C CA . GLU A 1 301 ? 9.646 13.362 -16.073 1.00 37.88 301 GLU A CA 1
ATOM 2374 C C . GLU A 1 301 ? 8.879 12.452 -15.084 1.00 37.88 301 GLU A C 1
ATOM 2376 O O . GLU A 1 301 ? 8.305 11.441 -15.491 1.00 37.88 301 GLU A O 1
ATOM 2381 N N . ALA A 1 302 ? 8.718 12.868 -13.817 1.00 45.19 302 ALA A N 1
ATOM 2382 C CA . ALA A 1 302 ? 7.621 12.403 -12.964 1.00 45.19 302 ALA A CA 1
ATOM 2383 C C . ALA A 1 302 ? 6.277 12.973 -13.425 1.00 45.19 302 ALA A C 1
ATOM 2385 O O . ALA A 1 302 ? 5.288 12.257 -13.334 1.00 45.19 302 ALA A O 1
ATOM 2386 N N . THR A 1 303 ? 6.227 14.170 -14.020 1.00 47.09 303 THR A N 1
ATOM 2387 C CA . THR A 1 303 ? 5.029 14.644 -14.734 1.00 47.09 303 THR A CA 1
ATOM 2388 C C . THR A 1 303 ? 4.733 13.756 -15.948 1.00 47.09 303 THR A C 1
ATOM 2390 O O . THR A 1 303 ? 3.588 13.341 -16.123 1.00 47.09 303 THR A O 1
ATOM 2393 N N . LYS A 1 304 ? 5.744 13.354 -16.741 1.00 42.12 304 LYS A N 1
ATOM 2394 C CA . LYS A 1 304 ? 5.565 12.370 -17.834 1.00 42.12 304 LYS A CA 1
ATOM 2395 C C . LYS A 1 304 ? 5.106 11.002 -17.326 1.00 42.12 304 LYS A C 1
ATOM 2397 O O . LYS A 1 304 ? 4.158 10.459 -17.883 1.00 42.12 304 LYS A O 1
ATOM 2402 N N . LEU A 1 305 ? 5.694 10.448 -16.262 1.00 39.09 305 LEU A N 1
ATOM 2403 C CA . LEU A 1 305 ? 5.258 9.143 -15.745 1.00 39.09 305 LEU A CA 1
ATOM 2404 C C . LEU A 1 305 ? 3.911 9.220 -15.006 1.00 39.09 305 LEU A C 1
ATOM 2406 O O . LEU A 1 305 ? 3.105 8.304 -15.130 1.00 39.09 305 LEU A O 1
ATOM 2410 N N . ALA A 1 306 ? 3.595 10.336 -14.343 1.00 45.09 306 ALA A N 1
ATOM 2411 C CA . ALA A 1 306 ? 2.245 10.638 -13.876 1.00 45.09 306 ALA A CA 1
ATOM 2412 C C . ALA A 1 306 ? 1.266 10.756 -15.048 1.00 45.09 306 ALA A C 1
ATOM 2414 O O . ALA A 1 306 ? 0.132 10.323 -14.899 1.00 45.09 306 ALA A O 1
ATOM 2415 N N . THR A 1 307 ? 1.687 11.245 -16.220 1.00 45.28 307 THR A N 1
ATOM 2416 C CA . THR A 1 307 ? 0.867 11.311 -17.447 1.00 45.28 307 THR A CA 1
ATOM 2417 C C . THR A 1 307 ? 0.701 9.941 -18.115 1.00 45.28 307 THR A C 1
ATOM 2419 O O . THR A 1 307 ? -0.392 9.617 -18.579 1.00 45.28 307 THR A O 1
ATOM 2422 N N . LEU A 1 308 ? 1.732 9.089 -18.118 1.00 41.03 308 LEU A N 1
ATOM 2423 C CA . LEU A 1 308 ? 1.628 7.709 -18.603 1.00 41.03 308 LEU A CA 1
ATOM 2424 C C . LEU A 1 308 ? 0.747 6.872 -17.671 1.00 41.03 308 LEU A C 1
ATOM 2426 O O . LEU A 1 308 ? -0.096 6.108 -18.139 1.00 41.03 308 LEU A O 1
ATOM 2430 N N . HIS A 1 309 ? 0.880 7.081 -16.359 1.00 40.34 309 HIS A N 1
ATOM 2431 C CA . HIS A 1 309 ? -0.077 6.602 -15.374 1.00 40.34 309 HIS A CA 1
ATOM 2432 C C . HIS A 1 309 ? -1.451 7.254 -15.582 1.00 40.34 309 HIS A C 1
ATOM 2434 O O . HIS A 1 309 ? -2.412 6.527 -15.494 1.00 40.34 309 HIS A O 1
ATOM 2440 N N . SER A 1 310 ? -1.602 8.536 -15.931 1.00 41.97 310 SER A N 1
ATOM 2441 C CA . SER A 1 310 ? -2.923 9.176 -16.137 1.00 41.97 310 SER A CA 1
ATOM 2442 C C . SER A 1 310 ? -3.716 8.551 -17.282 1.00 41.97 310 SER A C 1
ATOM 2444 O O . SER A 1 310 ? -4.929 8.396 -17.185 1.00 41.97 310 SER A O 1
ATOM 2446 N N . HIS A 1 311 ? -3.036 8.156 -18.360 1.00 43.00 311 HIS A N 1
ATOM 2447 C CA . HIS A 1 311 ? -3.683 7.450 -19.461 1.00 43.00 311 HIS A CA 1
ATOM 2448 C C . HIS A 1 311 ? -3.856 5.969 -19.121 1.00 43.00 311 HIS A C 1
ATOM 2450 O O . HIS A 1 311 ? -4.973 5.470 -19.186 1.00 43.00 311 HIS A O 1
ATOM 2456 N N . SER A 1 312 ? -2.795 5.282 -18.657 1.00 39.06 312 SER A N 1
ATOM 2457 C CA . SER A 1 312 ? -2.870 3.887 -18.172 1.00 39.06 312 SER A CA 1
ATOM 2458 C C . SER A 1 312 ? -3.933 3.733 -17.094 1.00 39.06 312 SER A C 1
ATOM 2460 O O . SER A 1 312 ? -4.442 2.633 -16.876 1.00 39.06 312 SER A O 1
ATOM 2462 N N . CYS A 1 313 ? -4.251 4.845 -16.428 1.00 34.03 313 CYS A N 1
ATOM 2463 C CA . CYS A 1 313 ? -5.058 4.929 -15.248 1.00 34.03 313 CYS A CA 1
ATOM 2464 C C . CYS A 1 313 ? -5.711 6.340 -15.000 1.00 34.03 313 CYS A C 1
ATOM 2466 O O . CYS A 1 313 ? -5.023 7.195 -14.468 1.00 34.03 313 CYS A O 1
ATOM 2468 N N . PRO A 1 314 ? -7.050 6.549 -15.181 1.00 44.59 314 PRO A N 1
ATOM 2469 C CA . PRO A 1 314 ? -7.844 7.752 -14.745 1.00 44.59 314 PRO A CA 1
ATOM 2470 C C . PRO A 1 314 ? -8.553 7.931 -13.350 1.00 44.59 314 PRO A C 1
ATOM 2472 O O . PRO A 1 314 ? -8.944 9.055 -13.049 1.00 44.59 314 PRO A O 1
ATOM 2475 N N . ALA A 1 315 ? -8.802 6.935 -12.476 1.00 41.34 315 ALA A N 1
ATOM 2476 C CA . ALA A 1 315 ? -9.494 7.102 -11.173 1.00 41.34 315 ALA A CA 1
ATOM 2477 C C . ALA A 1 315 ? -8.971 6.462 -9.819 1.00 41.34 315 ALA A C 1
ATOM 2479 O O . ALA A 1 315 ? -9.584 5.524 -9.320 1.00 41.34 315 ALA A O 1
ATOM 2480 N N . LEU A 1 316 ? -7.921 7.020 -9.165 1.00 42.25 316 LEU A N 1
ATOM 2481 C CA . LEU A 1 316 ? -7.526 6.888 -7.717 1.00 42.25 316 LEU A CA 1
ATOM 2482 C C . LEU A 1 316 ? -6.736 8.066 -7.060 1.00 42.25 316 LEU A C 1
ATOM 2484 O O . LEU A 1 316 ? -7.109 8.473 -5.970 1.00 42.25 316 LEU A O 1
ATOM 2488 N N . HIS A 1 317 ? -5.643 8.596 -7.652 1.00 35.19 317 HIS A N 1
ATOM 2489 C CA . HIS A 1 317 ? -4.748 9.601 -7.009 1.00 35.19 317 HIS A CA 1
ATOM 2490 C C . HIS A 1 317 ? -5.324 10.985 -6.599 1.00 35.19 317 HIS A C 1
ATOM 2492 O O . HIS A 1 317 ? -5.355 11.259 -5.401 1.00 35.19 317 HIS A O 1
ATOM 2498 N N . PHE A 1 318 ? -5.556 11.918 -7.541 1.00 36.84 318 PHE A N 1
ATOM 2499 C CA . PHE A 1 318 ? -5.849 13.338 -7.231 1.00 36.84 318 PHE A CA 1
ATOM 2500 C C . PHE A 1 318 ? -7.359 13.600 -7.058 1.00 36.84 318 PHE A C 1
ATOM 2502 O O . PHE A 1 318 ? -8.036 12.704 -6.577 1.00 36.84 318 PHE A O 1
ATOM 2509 N N . THR A 1 319 ? -7.863 14.794 -7.416 1.00 43.12 319 THR A N 1
ATOM 2510 C CA . THR A 1 319 ? -9.252 15.317 -7.285 1.00 43.12 319 THR A CA 1
ATOM 2511 C C . THR A 1 319 ? -10.508 14.334 -7.747 1.00 43.12 319 THR A C 1
ATOM 2513 O O . THR A 1 319 ? -10.491 13.727 -6.634 1.00 43.12 319 THR A O 1
ATOM 2516 N N . ALA A 1 320 ? -11.879 14.202 -9.554 1.00 36.91 320 ALA A N 1
ATOM 2517 C CA . ALA A 1 320 ? -11.964 14.886 -10.876 1.00 36.91 320 ALA A CA 1
ATOM 2518 C C . ALA A 1 320 ? -10.761 15.782 -10.830 1.00 36.91 320 ALA A C 1
ATOM 2520 O O . ALA A 1 320 ? -10.522 16.746 -11.550 1.00 36.91 320 ALA A O 1
ATOM 2521 N N . PRO A 1 321 ? -10.207 15.476 -9.672 1.00 44.78 321 PRO A N 1
ATOM 2522 C CA . PRO A 1 321 ? -9.823 13.340 -9.644 1.00 44.78 321 PRO A CA 1
ATOM 2523 C C . PRO A 1 321 ? -9.513 12.664 -11.028 1.00 44.78 321 PRO A C 1
ATOM 2525 O O . PRO A 1 321 ? -9.915 13.165 -12.063 1.00 44.78 321 PRO A O 1
ATOM 2528 N N . HIS A 1 322 ? -8.824 11.522 -11.189 1.00 38.47 322 HIS A N 1
ATOM 2529 C CA . HIS A 1 322 ? -7.739 10.934 -10.391 1.00 38.47 322 HIS A CA 1
ATOM 2530 C C . HIS A 1 322 ? -6.848 9.948 -11.241 1.00 38.47 322 HIS A C 1
ATOM 2532 O O . HIS A 1 322 ? -6.553 10.294 -12.376 1.00 38.47 322 HIS A O 1
ATOM 2538 N N . ILE A 1 323 ? -6.337 8.782 -10.752 1.00 31.12 323 ILE A N 1
ATOM 2539 C CA . ILE A 1 323 ? -5.541 7.767 -11.544 1.00 31.12 323 ILE A CA 1
ATOM 2540 C C . ILE A 1 323 ? -5.874 6.215 -11.387 1.00 31.12 323 ILE A C 1
ATOM 2542 O O . ILE A 1 323 ? -5.474 5.624 -10.391 1.00 31.12 323 ILE A O 1
ATOM 2546 N N . ALA A 1 324 ? -6.557 5.552 -12.364 1.00 32.47 324 ALA A N 1
ATOM 2547 C CA . ALA A 1 324 ? -6.961 4.114 -12.613 1.00 32.47 324 ALA A CA 1
ATOM 2548 C C . ALA A 1 324 ? -7.850 3.869 -13.905 1.00 32.47 324 ALA A C 1
ATOM 2550 O O . ALA A 1 324 ? -8.885 4.519 -14.001 1.00 32.47 324 ALA A O 1
ATOM 2551 N N . LEU A 1 325 ? -7.519 2.906 -14.814 1.00 29.95 325 LEU A N 1
ATOM 2552 C CA . LEU A 1 325 ? -8.182 2.460 -16.098 1.00 29.95 325 LEU A CA 1
ATOM 2553 C C . LEU A 1 325 ? -7.967 3.127 -17.525 1.00 29.95 325 LEU A C 1
ATOM 2555 O O . LEU A 1 325 ? -8.923 3.668 -18.075 1.00 29.95 325 LEU A O 1
ATOM 2559 N N . GLY A 1 326 ? -6.819 2.940 -18.219 1.00 30.58 326 GLY A N 1
ATOM 2560 C CA . GLY A 1 326 ? -6.804 2.560 -19.668 1.00 30.58 326 GLY A CA 1
ATOM 2561 C C . GLY A 1 326 ? -5.966 3.259 -20.790 1.00 30.58 326 GLY A C 1
ATOM 2562 O O . GLY A 1 326 ? -6.564 3.733 -21.754 1.00 30.58 326 GLY A O 1
ATOM 2563 N N . VAL A 1 327 ? -4.625 3.120 -20.835 1.00 27.77 327 VAL A N 1
ATOM 2564 C CA . VAL A 1 327 ? -3.890 2.846 -22.105 1.00 27.77 327 VAL A CA 1
ATOM 2565 C C . VAL A 1 327 ? -3.945 1.334 -22.255 1.00 27.77 327 VAL A C 1
ATOM 2567 O O . VAL A 1 327 ? -3.705 0.614 -21.286 1.00 27.77 327 VAL A O 1
ATOM 2570 N N . GLY A 1 328 ? -4.297 0.849 -23.442 1.00 34.28 328 GLY A N 1
ATOM 2571 C CA . GLY A 1 328 ? -4.340 -0.584 -23.717 1.00 34.28 328 GLY A CA 1
ATOM 2572 C C . GLY A 1 328 ? -2.975 -1.202 -24.050 1.00 34.28 328 GLY A C 1
ATOM 2573 O O . GLY A 1 328 ? -1.916 -0.632 -23.819 1.00 34.28 328 GLY A O 1
ATOM 2574 N N . THR A 1 329 ? -3.043 -2.386 -24.660 1.00 37.03 329 THR A N 1
ATOM 2575 C CA . THR A 1 329 ? -1.980 -2.985 -25.493 1.00 37.03 329 THR A CA 1
ATOM 2576 C C . THR A 1 329 ? -0.651 -3.382 -24.830 1.00 37.03 329 THR A C 1
ATOM 2578 O O . THR A 1 329 ? 0.367 -3.435 -25.510 1.00 37.03 329 THR A O 1
ATOM 2581 N N . LEU A 1 330 ? -0.669 -3.815 -23.564 1.00 29.70 330 LEU A N 1
ATOM 2582 C CA . LEU A 1 330 ? 0.208 -4.896 -23.075 1.00 29.70 330 LEU A CA 1
ATOM 2583 C C . LEU A 1 330 ? -0.656 -5.861 -22.232 1.00 29.70 330 LEU A C 1
ATOM 2585 O O . LEU A 1 330 ? -1.293 -5.430 -21.277 1.00 29.70 330 LEU A O 1
ATOM 2589 N N . PHE A 1 331 ? -0.788 -7.156 -22.531 1.00 29.53 331 PHE A N 1
ATOM 2590 C CA . PHE A 1 331 ? -0.000 -8.013 -23.423 1.00 29.53 331 PHE A CA 1
ATOM 2591 C C . PHE A 1 331 ? -0.871 -8.717 -24.472 1.00 29.53 331 PHE A C 1
ATOM 2593 O O . PHE A 1 331 ? -1.887 -9.326 -24.131 1.00 29.53 331 PHE A O 1
ATOM 2600 N N . GLU A 1 332 ? -0.401 -8.762 -25.721 1.00 34.25 332 GLU A N 1
ATOM 2601 C CA . GLU A 1 332 ? -0.661 -9.936 -26.556 1.00 34.25 332 GLU A CA 1
ATOM 2602 C C . GLU A 1 332 ? 0.076 -11.132 -25.936 1.00 34.25 332 GLU A C 1
ATOM 2604 O O . GLU A 1 332 ? 1.275 -11.056 -25.664 1.00 34.25 332 GLU A O 1
ATOM 2609 N N . PHE A 1 333 ? -0.622 -12.243 -25.688 1.00 27.98 333 PHE A N 1
ATOM 2610 C CA . PHE A 1 333 ? 0.043 -13.466 -25.239 1.00 27.98 333 PHE A CA 1
ATOM 2611 C C . PHE A 1 333 ? 0.688 -14.180 -26.431 1.00 27.98 333 PHE A C 1
ATOM 2613 O O . PHE A 1 333 ? -0.009 -14.643 -27.338 1.00 27.98 333 PHE A O 1
ATOM 2620 N N . ASP A 1 334 ? 2.019 -14.283 -26.399 1.00 33.31 334 ASP A N 1
ATOM 2621 C CA . ASP A 1 334 ? 2.804 -15.029 -27.384 1.00 33.31 334 ASP A CA 1
ATOM 2622 C C . ASP A 1 334 ? 2.323 -16.489 -27.525 1.00 33.31 334 ASP A C 1
ATOM 2624 O O . ASP A 1 334 ? 1.899 -17.150 -26.573 1.00 33.31 334 ASP A O 1
ATOM 2628 N N . LYS A 1 335 ? 2.393 -17.002 -28.755 1.00 34.25 335 LYS A N 1
ATOM 2629 C CA . LYS A 1 335 ? 1.721 -18.220 -29.227 1.00 34.25 335 LYS A CA 1
ATOM 2630 C C . LYS A 1 335 ? 2.527 -19.498 -28.959 1.00 34.25 335 LYS A C 1
ATOM 2632 O O . LYS A 1 335 ? 2.425 -20.474 -29.704 1.00 34.25 335 LYS A O 1
ATOM 2637 N N . THR A 1 336 ? 3.291 -19.544 -27.870 1.00 38.97 336 THR A N 1
ATOM 2638 C CA . THR A 1 336 ? 4.037 -20.738 -27.445 1.00 38.97 336 THR A CA 1
ATOM 2639 C C . THR A 1 336 ? 3.180 -21.653 -26.558 1.00 38.97 336 THR A C 1
ATOM 2641 O O . THR A 1 336 ? 3.261 -21.648 -25.330 1.00 38.97 336 THR A O 1
ATOM 2644 N N . PHE A 1 337 ? 2.344 -22.484 -27.198 1.00 39.09 337 PHE A N 1
ATOM 2645 C CA . PHE A 1 337 ? 1.406 -23.402 -26.531 1.00 39.09 337 PHE A CA 1
ATOM 2646 C C . PHE A 1 337 ? 2.080 -24.333 -25.502 1.00 39.09 337 PHE A C 1
ATOM 2648 O O . PHE A 1 337 ? 2.641 -25.381 -25.829 1.00 39.09 337 PHE A O 1
ATOM 2655 N N . ARG A 1 338 ? 1.950 -23.986 -24.217 1.00 54.53 338 ARG A N 1
ATOM 2656 C CA . ARG A 1 338 ? 2.241 -24.857 -23.068 1.00 54.53 338 ARG A CA 1
ATOM 2657 C C . ARG A 1 338 ? 0.929 -25.181 -22.360 1.00 54.53 338 ARG A C 1
ATOM 2659 O O . ARG A 1 338 ? 0.125 -24.283 -22.128 1.00 54.53 338 ARG A O 1
ATOM 2666 N N . ARG A 1 339 ? 0.716 -26.457 -22.008 1.00 61.38 339 ARG A N 1
ATOM 2667 C CA . ARG A 1 339 ? -0.541 -26.933 -21.399 1.00 61.38 339 ARG A CA 1
ATOM 2668 C C . ARG A 1 339 ? -0.932 -26.093 -20.175 1.00 61.38 339 ARG A C 1
ATOM 2670 O O . ARG A 1 339 ? -0.214 -26.093 -19.171 1.00 61.38 339 ARG A O 1
ATOM 2677 N N . LEU A 1 340 ? -2.093 -25.446 -20.242 1.00 62.31 340 LEU A N 1
ATOM 2678 C CA . LEU A 1 340 ? -2.692 -24.686 -19.147 1.00 62.31 340 LEU A CA 1
ATOM 2679 C C . LEU A 1 340 ? -2.962 -25.625 -17.964 1.00 62.31 340 LEU A C 1
ATOM 2681 O O . LEU A 1 340 ? -3.620 -26.657 -18.108 1.00 62.31 340 LEU A O 1
ATOM 2685 N N . ARG A 1 341 ? -2.423 -25.294 -16.789 1.00 72.62 341 ARG A N 1
ATOM 2686 C CA . ARG A 1 341 ? -2.529 -26.146 -15.597 1.00 72.62 341 ARG A CA 1
ATOM 2687 C C . ARG A 1 341 ? -3.839 -25.865 -14.867 1.00 72.62 341 ARG A C 1
ATOM 2689 O O . ARG A 1 341 ? -3.997 -24.788 -14.302 1.00 72.62 341 ARG A O 1
ATOM 2696 N N . ILE A 1 342 ? -4.748 -26.838 -14.850 1.00 74.38 342 ILE A N 1
ATOM 2697 C CA . ILE A 1 342 ? -6.025 -26.753 -14.131 1.00 74.38 342 ILE A CA 1
ATOM 2698 C C . ILE A 1 342 ? -6.000 -27.722 -12.948 1.00 74.38 342 ILE A C 1
ATOM 2700 O O . ILE A 1 342 ? -5.795 -28.926 -13.112 1.00 74.38 342 ILE A O 1
ATOM 2704 N N . GLY A 1 343 ? -6.208 -27.179 -11.749 1.00 78.44 343 GLY A N 1
ATOM 2705 C CA . GLY A 1 343 ? -6.372 -27.944 -10.518 1.00 78.44 343 GLY A CA 1
ATOM 2706 C C . GLY A 1 343 ? -7.846 -28.063 -10.141 1.00 78.44 343 GLY A C 1
ATOM 2707 O O . GLY A 1 343 ? -8.512 -27.047 -9.962 1.00 78.44 343 GLY A O 1
ATOM 2708 N N . PHE A 1 344 ? -8.344 -29.285 -9.966 1.00 79.00 344 PHE A N 1
ATOM 2709 C CA . PHE A 1 344 ? -9.649 -29.540 -9.353 1.00 79.00 344 PHE A CA 1
ATOM 2710 C C . PHE A 1 344 ? -9.423 -30.021 -7.920 1.00 79.00 344 PHE A C 1
ATOM 2712 O O . PHE A 1 344 ? -8.689 -30.985 -7.718 1.00 79.00 344 PHE A O 1
ATOM 2719 N N . MET A 1 345 ? -10.050 -29.385 -6.925 1.00 81.50 345 MET A N 1
ATOM 2720 C CA . MET A 1 345 ? -9.913 -29.765 -5.513 1.00 81.50 345 MET A CA 1
ATOM 2721 C C . MET A 1 345 ? -11.248 -30.200 -4.903 1.00 81.50 345 MET A C 1
ATOM 2723 O O . MET A 1 345 ? -12.244 -29.485 -5.009 1.00 81.50 345 MET A O 1
ATOM 2727 N N . SER A 1 346 ? -11.274 -31.361 -4.245 1.00 73.56 346 SER A N 1
ATOM 2728 C CA . SER A 1 346 ? -12.424 -31.824 -3.459 1.00 73.56 346 SER A CA 1
ATOM 2729 C C . SER A 1 346 ? -12.047 -32.977 -2.526 1.00 73.56 346 SER A C 1
ATOM 2731 O O . SER A 1 346 ? -11.134 -33.751 -2.813 1.00 73.56 346 SER A O 1
ATOM 2733 N N . LYS A 1 347 ? -12.816 -33.143 -1.442 1.00 73.94 347 LYS A N 1
ATOM 2734 C CA . LYS A 1 347 ? -12.870 -34.401 -0.675 1.00 73.94 347 LYS A CA 1
ATOM 2735 C C . LYS A 1 347 ? -13.844 -35.429 -1.268 1.00 73.94 347 LYS A C 1
ATOM 2737 O O . LYS A 1 347 ? -13.936 -36.541 -0.778 1.00 73.94 347 LYS A O 1
ATOM 2742 N N . PHE A 1 348 ? -14.593 -35.045 -2.305 1.00 76.19 348 PHE A N 1
ATOM 2743 C CA . PHE A 1 348 ? -15.697 -35.823 -2.863 1.00 76.19 348 PHE A CA 1
ATOM 2744 C C . PHE A 1 348 ? -15.496 -36.223 -4.337 1.00 76.19 348 PHE A C 1
ATOM 2746 O O . PHE A 1 348 ? -16.465 -36.328 -5.095 1.00 76.19 348 PHE A O 1
ATOM 2753 N N . PHE A 1 349 ? -14.253 -36.450 -4.766 1.00 82.75 349 PHE A N 1
ATOM 2754 C CA . PHE A 1 349 ? -13.959 -37.132 -6.035 1.00 82.75 349 PHE A CA 1
ATOM 2755 C C . PHE A 1 349 ? -14.128 -38.644 -5.862 1.00 82.75 349 PHE A C 1
ATOM 2757 O O . PHE A 1 349 ? -13.176 -39.406 -5.992 1.00 82.75 349 PHE A O 1
ATOM 2764 N N . VAL A 1 350 ? -15.338 -39.053 -5.486 1.00 78.69 350 VAL A N 1
ATOM 2765 C CA . VAL A 1 350 ? -15.702 -40.417 -5.084 1.00 78.69 350 VAL A CA 1
ATOM 2766 C C . VAL A 1 350 ? -16.895 -40.887 -5.926 1.00 78.69 350 VAL A C 1
ATOM 2768 O O . VAL A 1 350 ? -17.719 -40.047 -6.308 1.00 78.69 350 VAL A O 1
ATOM 2771 N N . PRO A 1 351 ? -17.035 -42.193 -6.235 1.00 68.44 351 PRO A N 1
ATOM 2772 C CA . PRO A 1 351 ? -17.911 -42.636 -7.325 1.00 68.44 351 PRO A CA 1
ATOM 2773 C C . PRO A 1 351 ? -19.398 -42.278 -7.196 1.00 68.44 351 PRO A C 1
ATOM 2775 O O . PRO A 1 351 ? -20.063 -42.125 -8.221 1.00 68.44 351 PRO A O 1
ATOM 2778 N N . ASN A 1 352 ? -19.888 -42.131 -5.959 1.00 72.31 352 ASN A N 1
ATOM 2779 C CA . ASN A 1 352 ? -21.307 -41.985 -5.610 1.00 72.31 352 ASN A CA 1
ATOM 2780 C C . ASN A 1 352 ? -21.660 -40.589 -5.053 1.00 72.31 352 ASN A C 1
ATOM 2782 O O . ASN A 1 352 ? -22.652 -40.442 -4.342 1.00 72.31 352 ASN A O 1
ATOM 2786 N N . HIS A 1 353 ? -20.854 -39.559 -5.334 1.00 71.12 353 HIS A N 1
ATOM 2787 C CA . HIS A 1 353 ? -21.144 -38.176 -4.935 1.00 71.12 353 HIS A CA 1
ATOM 2788 C C . HIS A 1 353 ? -21.273 -37.256 -6.152 1.00 71.12 353 HIS A C 1
ATOM 2790 O O . HIS A 1 353 ? -20.552 -37.418 -7.136 1.00 71.12 353 HIS A O 1
ATOM 2796 N N . ALA A 1 354 ? -22.138 -36.238 -6.069 1.00 57.28 354 ALA A N 1
ATOM 2797 C CA . ALA A 1 354 ? -22.460 -35.345 -7.188 1.00 57.28 354 ALA A CA 1
ATOM 2798 C C . ALA A 1 354 ? -21.220 -34.709 -7.849 1.00 57.28 354 ALA A C 1
ATOM 2800 O O . ALA A 1 354 ? -21.131 -34.667 -9.073 1.00 57.28 354 ALA A O 1
ATOM 2801 N N . HIS A 1 355 ? -20.230 -34.285 -7.051 1.00 65.00 355 HIS A N 1
ATOM 2802 C CA . HIS A 1 355 ? -18.951 -33.769 -7.564 1.00 65.00 355 HIS A CA 1
ATOM 2803 C C . HIS A 1 355 ? -18.179 -34.806 -8.389 1.00 65.00 355 HIS A C 1
ATOM 2805 O O . HIS A 1 355 ? -17.643 -34.458 -9.438 1.00 65.00 355 HIS A O 1
ATOM 2811 N N . GLY A 1 356 ? -18.125 -36.062 -7.933 1.00 68.62 356 GLY A N 1
ATOM 2812 C CA . GLY A 1 356 ? -17.482 -37.143 -8.670 1.00 68.62 356 GLY A CA 1
ATOM 2813 C C . GLY A 1 356 ? -18.222 -37.447 -9.970 1.00 68.62 356 GLY A C 1
ATOM 2814 O O . GLY A 1 356 ? -17.630 -37.420 -11.044 1.00 68.62 356 GLY A O 1
ATOM 2815 N N . MET A 1 357 ? -19.542 -37.625 -9.888 1.00 70.44 357 MET A N 1
ATOM 2816 C CA . MET A 1 357 ? -20.401 -37.945 -11.033 1.00 70.44 357 MET A CA 1
ATOM 2817 C C . MET A 1 357 ? -20.349 -36.878 -12.140 1.00 70.44 357 MET A C 1
ATOM 2819 O O . MET A 1 357 ? -20.178 -37.230 -13.306 1.00 70.44 357 MET A O 1
ATOM 2823 N N . LEU A 1 358 ? -20.439 -35.586 -11.793 1.00 67.44 358 LEU A N 1
ATOM 2824 C CA . LEU A 1 358 ? -20.331 -34.481 -12.757 1.00 67.44 358 LEU A CA 1
ATOM 2825 C C . LEU A 1 358 ? -18.920 -34.363 -13.346 1.00 67.44 358 LEU A C 1
ATOM 2827 O O . LEU A 1 358 ? -18.753 -34.308 -14.565 1.00 67.44 358 LEU A O 1
ATOM 2831 N N . LEU A 1 359 ? -17.888 -34.325 -12.497 1.00 74.12 359 LEU A N 1
ATOM 2832 C CA . LEU A 1 359 ? -16.533 -34.035 -12.964 1.00 74.12 359 LEU A CA 1
ATOM 2833 C C . LEU A 1 359 ? -15.865 -35.232 -13.648 1.00 74.12 359 LEU A C 1
ATOM 2835 O O . LEU A 1 359 ? -15.004 -35.001 -14.490 1.00 74.12 359 LEU A O 1
ATOM 2839 N N . ARG A 1 360 ? -16.284 -36.485 -13.405 1.00 74.81 360 ARG A N 1
ATOM 2840 C CA . ARG A 1 360 ? -15.816 -37.656 -14.177 1.00 74.81 360 ARG A CA 1
ATOM 2841 C C . ARG A 1 360 ? -16.019 -37.448 -15.683 1.00 74.81 360 ARG A C 1
ATOM 2843 O O . ARG A 1 360 ? -15.107 -37.720 -16.459 1.00 74.81 360 ARG A O 1
ATOM 2850 N N . GLY A 1 361 ? -17.168 -36.898 -16.089 1.00 73.69 361 GLY A N 1
ATOM 2851 C CA . GLY A 1 361 ? -17.443 -36.550 -17.487 1.00 73.69 361 GLY A CA 1
ATOM 2852 C C . GLY A 1 361 ? -16.551 -35.418 -18.010 1.00 73.69 361 GLY A C 1
ATOM 2853 O O . GLY A 1 361 ? -15.976 -35.540 -19.090 1.00 73.69 361 GLY A O 1
ATOM 2854 N N . VAL A 1 362 ? -16.384 -34.344 -17.232 1.00 78.25 362 VAL A N 1
ATOM 2855 C CA . VAL A 1 362 ? -15.576 -33.167 -17.615 1.00 78.25 362 VAL A CA 1
ATOM 2856 C C . VAL A 1 362 ? -14.085 -33.510 -17.749 1.00 78.25 362 VAL A C 1
ATOM 2858 O O . VAL A 1 362 ? -13.447 -33.127 -18.726 1.00 78.25 362 VAL A O 1
ATOM 2861 N N . LEU A 1 363 ? -13.528 -34.272 -16.804 1.00 80.69 363 LEU A N 1
ATOM 2862 C CA . LEU A 1 363 ? -12.119 -34.690 -16.795 1.00 80.69 363 LEU A CA 1
ATOM 2863 C C . LEU A 1 363 ? -11.771 -35.594 -17.988 1.00 80.69 363 LEU A C 1
ATOM 2865 O O . LEU A 1 363 ? -10.678 -35.475 -18.545 1.00 80.69 363 LEU A O 1
ATOM 2869 N N . ALA A 1 364 ? -12.703 -36.461 -18.396 1.00 80.69 364 ALA A N 1
ATOM 2870 C CA . ALA A 1 364 ? -12.531 -37.363 -19.533 1.00 80.69 364 ALA A CA 1
ATOM 2871 C C . ALA A 1 364 ? -12.505 -36.638 -20.894 1.00 80.69 364 ALA A C 1
ATOM 2873 O O . ALA A 1 364 ? -11.830 -37.103 -21.808 1.00 80.69 364 ALA A O 1
ATOM 2874 N N . HIS A 1 365 ? -13.198 -35.499 -21.025 1.00 81.62 365 HIS A N 1
ATOM 2875 C CA . HIS A 1 365 ? -13.331 -34.758 -22.292 1.00 81.62 365 HIS A CA 1
ATOM 2876 C C . HIS A 1 365 ? -12.498 -33.463 -22.360 1.00 81.62 365 HIS A C 1
ATOM 2878 O O . HIS A 1 365 ? -12.451 -32.812 -23.404 1.00 81.62 365 HIS A O 1
ATOM 2884 N N . LEU A 1 366 ? -11.811 -33.081 -21.279 1.00 80.62 366 LEU A N 1
ATOM 2885 C CA . LEU A 1 366 ? -10.871 -31.956 -21.272 1.00 80.62 366 LEU A CA 1
ATOM 2886 C C . LEU A 1 366 ? -9.742 -32.181 -22.291 1.00 80.62 366 LEU A C 1
ATOM 2888 O O . LEU A 1 366 ? -9.039 -33.188 -22.233 1.00 80.62 366 LEU A O 1
ATOM 2892 N N . ASN A 1 367 ? -9.527 -31.235 -23.211 1.00 80.81 367 ASN A N 1
ATOM 2893 C CA . ASN A 1 367 ? -8.519 -31.389 -24.264 1.00 80.81 367 ASN A CA 1
ATOM 2894 C C . ASN A 1 367 ? -7.091 -31.394 -23.680 1.00 80.81 367 ASN A C 1
ATOM 2896 O O . ASN A 1 367 ? -6.562 -30.362 -23.267 1.00 80.81 367 ASN A O 1
ATOM 2900 N N . ARG A 1 368 ? -6.436 -32.558 -23.703 1.00 75.25 368 ARG A N 1
ATOM 2901 C CA . ARG A 1 368 ? -5.114 -32.785 -23.090 1.00 75.25 368 ARG A CA 1
ATOM 2902 C C . ARG A 1 368 ? -3.930 -32.300 -23.920 1.00 75.25 368 ARG A C 1
ATOM 2904 O O . ARG A 1 368 ? -2.799 -32.378 -23.454 1.00 75.25 368 ARG A O 1
ATOM 2911 N N . GLN A 1 369 ? -4.160 -31.760 -25.115 1.00 72.56 369 GLN A N 1
ATOM 2912 C CA . GLN A 1 369 ? -3.159 -30.947 -25.814 1.00 72.56 369 GLN A CA 1
ATOM 2913 C C . GLN A 1 369 ? -3.126 -29.517 -25.252 1.00 72.56 369 GLN A C 1
ATOM 2915 O O . GLN A 1 369 ? -2.058 -28.914 -25.187 1.00 72.56 369 GLN A O 1
ATOM 2920 N N . LEU A 1 370 ? -4.272 -29.010 -24.778 1.00 69.19 370 LEU A N 1
ATOM 2921 C CA . LEU A 1 370 ? -4.428 -27.657 -24.235 1.00 69.19 370 LEU A CA 1
ATOM 2922 C C . LEU A 1 370 ? -4.251 -27.598 -22.709 1.00 69.19 370 LEU A C 1
ATOM 2924 O O . LEU A 1 370 ? -3.760 -26.594 -22.199 1.00 69.19 370 LEU A O 1
ATOM 2928 N N . PHE A 1 371 ? -4.619 -28.659 -21.981 1.00 76.31 371 PHE A N 1
ATOM 2929 C CA . PHE A 1 371 ? -4.701 -28.662 -20.516 1.00 76.31 371 PHE A CA 1
ATOM 2930 C C . PHE A 1 371 ? -3.879 -29.774 -19.851 1.00 76.31 371 PHE A C 1
ATOM 2932 O O . PHE A 1 371 ? -3.844 -30.914 -20.312 1.00 76.31 371 PHE A O 1
ATOM 2939 N N . HIS A 1 372 ? -3.258 -29.438 -18.720 1.00 82.06 372 HIS A N 1
ATOM 2940 C CA . HIS A 1 372 ? -2.633 -30.369 -17.779 1.00 82.06 372 HIS A CA 1
ATOM 2941 C C . HIS A 1 372 ? -3.465 -30.377 -16.496 1.00 82.06 372 HIS A C 1
ATOM 2943 O O . HIS A 1 372 ? -3.626 -29.340 -15.849 1.00 82.06 372 HIS A O 1
ATOM 2949 N N . VAL A 1 373 ? -4.014 -31.534 -16.142 1.00 85.75 373 VAL A N 1
ATOM 2950 C CA . VAL A 1 373 ? -5.082 -31.654 -15.144 1.00 85.75 373 VAL A CA 1
ATOM 2951 C C . VAL A 1 373 ? -4.548 -32.298 -13.871 1.00 85.75 373 VAL A C 1
ATOM 2953 O O . VAL A 1 373 ? -4.093 -33.439 -13.894 1.00 85.75 373 VAL A O 1
ATOM 2956 N N . THR A 1 374 ? -4.629 -31.590 -12.745 1.00 83.06 374 THR A N 1
ATOM 2957 C CA . THR A 1 374 ? -4.275 -32.125 -11.421 1.00 83.06 374 THR A CA 1
ATOM 2958 C C . THR A 1 374 ? -5.520 -32.266 -10.549 1.00 83.06 374 THR A C 1
ATOM 2960 O O . THR A 1 374 ? -6.256 -31.297 -10.364 1.00 83.06 374 THR A O 1
ATOM 2963 N N . LEU A 1 375 ? -5.730 -33.441 -9.951 1.00 85.88 375 LEU A N 1
ATOM 2964 C CA . LEU A 1 375 ? -6.673 -33.595 -8.841 1.00 85.88 375 LEU A CA 1
ATOM 2965 C C . LEU A 1 375 ? -5.960 -33.333 -7.518 1.00 85.88 375 LEU A C 1
ATOM 2967 O O . LEU A 1 375 ? -4.961 -33.980 -7.210 1.00 85.88 375 LEU A O 1
ATOM 2971 N N . VAL A 1 376 ? -6.498 -32.419 -6.719 1.00 79.69 376 VAL A N 1
ATOM 2972 C CA . VAL A 1 376 ? -6.087 -32.178 -5.335 1.00 79.69 376 VAL A CA 1
ATOM 2973 C C . VAL A 1 376 ? -7.117 -32.840 -4.425 1.00 79.69 376 VAL A C 1
ATOM 2975 O O . VAL A 1 376 ? -8.278 -32.435 -4.358 1.00 79.69 376 VAL A O 1
ATOM 2978 N N . VAL A 1 377 ? -6.691 -33.907 -3.762 1.00 77.62 377 VAL A N 1
ATOM 2979 C CA . VAL A 1 377 ? -7.553 -34.822 -3.011 1.00 77.62 377 VAL A CA 1
ATOM 2980 C C . VAL A 1 377 ? -7.350 -34.593 -1.524 1.00 77.62 377 VAL A C 1
ATOM 2982 O O . VAL A 1 377 ? -6.226 -34.682 -1.035 1.00 77.62 377 VAL A O 1
ATOM 2985 N N . VAL A 1 378 ? -8.436 -34.370 -0.790 1.00 73.06 378 VAL A N 1
ATOM 2986 C CA . VAL A 1 378 ? -8.436 -34.560 0.667 1.00 73.06 378 VAL A CA 1
ATOM 2987 C C . VAL A 1 378 ? -8.725 -36.047 0.924 1.00 73.06 378 VAL A C 1
ATOM 2989 O O . VAL A 1 378 ? -9.743 -36.528 0.427 1.00 73.06 378 VAL A O 1
ATOM 2992 N N . PRO A 1 379 ? -7.850 -36.795 1.619 1.00 63.84 379 PRO A N 1
ATOM 2993 C CA . PRO A 1 379 ? -8.007 -38.234 1.797 1.00 63.84 379 PRO A CA 1
ATOM 2994 C C . PRO A 1 379 ? -9.164 -38.571 2.740 1.00 63.84 379 PRO A C 1
ATOM 2996 O O . PRO A 1 379 ? -9.250 -38.037 3.845 1.00 63.84 379 PRO A O 1
ATOM 2999 N N . ASP A 1 380 ? -9.994 -39.521 2.316 1.00 65.25 380 ASP A N 1
ATOM 3000 C CA . ASP A 1 380 ? -10.998 -40.196 3.134 1.00 65.25 380 ASP A CA 1
ATOM 3001 C C . ASP A 1 380 ? -10.672 -41.707 3.140 1.00 65.25 380 ASP A C 1
ATOM 3003 O O . ASP A 1 380 ? -10.661 -42.324 2.070 1.00 65.25 380 ASP A O 1
ATOM 3007 N N . PRO A 1 381 ? -10.360 -42.325 4.299 1.00 59.94 381 PRO A N 1
ATOM 3008 C CA . PRO A 1 381 ? -10.049 -43.756 4.374 1.00 59.94 381 PRO A CA 1
ATOM 3009 C C . PRO A 1 381 ? -11.224 -44.687 4.038 1.00 59.94 381 PRO A C 1
ATOM 3011 O O . PRO A 1 381 ? -10.996 -45.858 3.743 1.00 59.94 381 PRO A O 1
ATOM 3014 N N . GLN A 1 382 ? -12.467 -44.202 4.113 1.00 64.62 382 GLN A N 1
ATOM 3015 C CA . GLN A 1 382 ? -13.680 -44.975 3.828 1.00 64.62 382 GLN A CA 1
ATOM 3016 C C . GLN A 1 382 ? -14.153 -44.794 2.380 1.00 64.62 382 GLN A C 1
ATOM 3018 O O . GLN A 1 382 ? -14.827 -45.673 1.844 1.00 64.62 382 GLN A O 1
ATOM 3023 N N . GLN A 1 383 ? -13.807 -43.673 1.740 1.00 72.31 383 GLN A N 1
ATOM 3024 C CA . GLN A 1 383 ? -14.212 -43.348 0.370 1.00 72.31 383 GLN A CA 1
ATOM 3025 C C . GLN A 1 383 ? -12.991 -42.983 -0.494 1.00 72.31 383 GLN A C 1
ATOM 3027 O O . GLN A 1 383 ? -12.681 -41.801 -0.667 1.00 72.31 383 GLN A O 1
ATOM 3032 N N . PRO A 1 384 ? -12.276 -43.981 -1.054 1.00 74.12 384 PRO A N 1
ATOM 3033 C CA . PRO A 1 384 ? -11.133 -43.727 -1.922 1.00 74.12 384 PRO A CA 1
ATOM 3034 C C . PRO A 1 384 ? -11.541 -42.986 -3.201 1.00 74.12 384 PRO A C 1
ATOM 3036 O O . PRO A 1 384 ? -12.686 -43.048 -3.657 1.00 74.12 384 PRO A O 1
ATOM 3039 N N . VAL A 1 385 ? -10.561 -42.303 -3.799 1.00 82.00 385 VAL A N 1
ATOM 3040 C CA . VAL A 1 385 ? -10.739 -41.533 -5.036 1.00 82.00 385 VAL A CA 1
ATOM 3041 C C . VAL A 1 385 ? -11.274 -42.427 -6.151 1.00 82.00 385 VAL A C 1
ATOM 3043 O O . VAL A 1 385 ? -10.770 -43.526 -6.382 1.00 82.00 385 VAL A O 1
ATOM 3046 N N . ASP A 1 386 ? -12.260 -41.915 -6.879 1.00 84.56 386 ASP A N 1
ATOM 3047 C CA . ASP A 1 386 ? -12.794 -42.507 -8.095 1.00 84.56 386 ASP A CA 1
ATOM 3048 C C . ASP A 1 386 ? -11.662 -42.789 -9.099 1.00 84.56 386 ASP A C 1
ATOM 3050 O O . ASP A 1 386 ? -11.034 -41.873 -9.641 1.00 84.56 386 ASP A O 1
ATOM 3054 N N . ALA A 1 387 ? -11.411 -44.075 -9.353 1.00 84.69 387 ALA A N 1
ATOM 3055 C CA . ALA A 1 387 ? -10.338 -44.532 -10.226 1.00 84.69 387 ALA A CA 1
ATOM 3056 C C . ALA A 1 387 ? -10.460 -43.989 -11.662 1.00 84.69 387 ALA A C 1
ATOM 3058 O O . ALA A 1 387 ? -9.439 -43.732 -12.299 1.00 84.69 387 ALA A O 1
ATOM 3059 N N . ALA A 1 388 ? -11.680 -43.745 -12.159 1.00 82.12 388 ALA A N 1
ATOM 3060 C CA . ALA A 1 388 ? -11.886 -43.152 -13.478 1.00 82.12 388 ALA A CA 1
ATOM 3061 C C . ALA A 1 388 ? -11.490 -41.667 -13.498 1.00 82.12 388 ALA A C 1
ATOM 3063 O O . ALA A 1 388 ? -10.917 -41.198 -14.478 1.00 82.12 388 ALA A O 1
ATOM 3064 N N . MET A 1 389 ? -11.727 -40.932 -12.406 1.00 84.81 389 MET A N 1
ATOM 3065 C CA . MET A 1 389 ? -11.269 -39.543 -12.269 1.00 84.81 389 MET A CA 1
ATOM 3066 C C . MET A 1 389 ? -9.750 -39.463 -12.094 1.00 84.81 389 MET A C 1
ATOM 3068 O O . MET A 1 389 ? -9.112 -38.604 -12.697 1.00 84.81 389 MET A O 1
ATOM 3072 N N . ALA A 1 390 ? -9.167 -40.371 -11.304 1.00 83.94 390 ALA A N 1
ATOM 3073 C CA . ALA A 1 390 ? -7.723 -40.459 -11.100 1.00 83.94 390 ALA A CA 1
ATOM 3074 C C . ALA A 1 390 ? -6.973 -40.788 -12.404 1.00 83.94 390 ALA A C 1
ATOM 3076 O O . ALA A 1 390 ? -5.974 -40.141 -12.709 1.00 83.94 390 ALA A O 1
ATOM 3077 N N . ALA A 1 391 ? -7.483 -41.734 -13.203 1.00 85.94 391 ALA A N 1
ATOM 3078 C CA . ALA A 1 391 ? -6.954 -42.042 -14.534 1.00 85.94 391 ALA A CA 1
ATOM 3079 C C . ALA A 1 391 ? -7.167 -40.892 -15.538 1.00 85.94 391 ALA A C 1
ATOM 3081 O O . ALA A 1 391 ? -6.348 -40.685 -16.430 1.00 85.94 391 ALA A O 1
ATOM 3082 N N . ALA A 1 392 ? -8.227 -40.097 -15.370 1.00 83.50 392 ALA A N 1
ATOM 3083 C CA . ALA A 1 392 ? -8.487 -38.896 -16.159 1.00 83.50 392 ALA A CA 1
ATOM 3084 C C . ALA A 1 392 ? -7.684 -37.655 -15.699 1.00 83.50 392 ALA A C 1
ATOM 3086 O O . ALA A 1 392 ? -8.026 -36.535 -16.079 1.00 83.50 392 ALA A O 1
ATOM 3087 N N . ALA A 1 393 ? -6.589 -37.804 -14.946 1.00 87.62 393 ALA A N 1
ATOM 3088 C CA . ALA A 1 393 ? -5.730 -36.707 -14.487 1.00 87.62 393 ALA A CA 1
ATOM 3089 C C . ALA A 1 393 ? -4.253 -36.940 -14.857 1.00 87.62 393 ALA A C 1
ATOM 3091 O O . ALA A 1 393 ? -3.780 -38.069 -14.874 1.00 87.62 393 ALA A O 1
ATOM 3092 N N . ASP A 1 394 ? -3.507 -35.869 -15.148 1.00 85.62 394 ASP A N 1
ATOM 3093 C CA . ASP A 1 394 ? -2.049 -35.939 -15.345 1.00 85.62 394 ASP A CA 1
ATOM 3094 C C . ASP A 1 394 ? -1.317 -36.145 -14.001 1.00 85.62 394 ASP A C 1
ATOM 3096 O O . ASP A 1 394 ? -0.187 -36.630 -13.966 1.00 85.62 394 ASP A O 1
ATOM 3100 N N . ALA A 1 395 ? -1.944 -35.748 -12.887 1.00 82.38 395 ALA A N 1
ATOM 3101 C CA . ALA A 1 395 ? -1.450 -35.986 -11.536 1.00 82.38 395 ALA A CA 1
ATOM 3102 C C . ALA A 1 395 ? -2.592 -36.046 -10.510 1.00 82.38 395 ALA A C 1
ATOM 3104 O O . ALA A 1 395 ? -3.536 -35.256 -10.561 1.00 82.38 395 ALA A O 1
ATOM 3105 N N . VAL A 1 396 ? -2.443 -36.907 -9.502 1.00 84.06 396 VAL A N 1
ATOM 3106 C CA . VAL A 1 396 ? -3.237 -36.861 -8.266 1.00 84.06 396 VAL A CA 1
ATOM 3107 C C . VAL A 1 396 ? -2.321 -36.436 -7.120 1.00 84.06 396 VAL A C 1
ATOM 3109 O O . VAL A 1 396 ? -1.243 -36.999 -6.923 1.00 84.06 396 VAL A O 1
ATOM 3112 N N . LYS A 1 397 ? -2.727 -35.409 -6.374 1.00 76.44 397 LYS A N 1
ATOM 3113 C CA . LYS A 1 397 ? -2.025 -34.866 -5.209 1.00 76.44 397 LYS A CA 1
ATOM 3114 C C . LYS A 1 397 ? -2.913 -35.032 -3.984 1.00 76.44 397 LYS A C 1
ATOM 3116 O O . LYS A 1 397 ? -3.813 -34.231 -3.746 1.00 76.44 397 LYS A O 1
ATOM 3121 N N . VAL A 1 398 ? -2.652 -36.083 -3.213 1.00 70.50 398 VAL A N 1
ATOM 3122 C CA . VAL A 1 398 ? -3.278 -36.271 -1.901 1.00 70.50 398 VAL A CA 1
ATOM 3123 C C . VAL A 1 398 ? -2.674 -35.259 -0.928 1.00 70.50 398 VAL A C 1
ATOM 3125 O O . VAL A 1 398 ? -1.460 -35.227 -0.724 1.00 70.50 398 VAL A O 1
ATOM 3128 N N . LEU A 1 399 ? -3.515 -34.414 -0.341 1.00 59.12 399 LEU A N 1
ATOM 3129 C CA . LEU A 1 399 ? -3.150 -33.531 0.759 1.00 59.12 399 LEU A CA 1
ATOM 3130 C C . LEU A 1 399 ? -3.035 -34.372 2.030 1.00 59.12 399 LEU A C 1
ATOM 3132 O O . LEU A 1 399 ? -4.027 -34.943 2.474 1.00 59.12 399 LEU A O 1
ATOM 3136 N N . SER A 1 400 ? -1.851 -34.454 2.641 1.00 49.28 400 SER A N 1
ATOM 3137 C CA . SER A 1 400 ? -1.750 -35.113 3.947 1.00 49.28 400 SER A CA 1
ATOM 3138 C C . SER A 1 400 ? -2.503 -34.296 4.997 1.00 49.28 400 SER A C 1
ATOM 3140 O O . SER A 1 400 ? -2.033 -33.246 5.426 1.00 49.28 400 SER A O 1
ATOM 3142 N N . MET A 1 401 ? -3.658 -34.810 5.420 1.00 49.78 401 MET A N 1
ATOM 3143 C CA . MET A 1 401 ? -4.385 -34.359 6.612 1.00 49.78 401 MET A CA 1
ATOM 3144 C C . MET A 1 401 ? -3.773 -34.936 7.903 1.00 49.78 401 MET A C 1
ATOM 3146 O O . MET A 1 401 ? -4.224 -34.618 8.998 1.00 49.78 401 MET A O 1
ATOM 3150 N N . HIS A 1 402 ? -2.742 -35.783 7.800 1.00 38.94 402 HIS A N 1
ATOM 3151 C CA . HIS A 1 402 ? -2.025 -36.327 8.948 1.00 38.94 402 HIS A CA 1
ATOM 3152 C C . HIS A 1 402 ? -0.834 -35.444 9.333 1.00 38.94 402 HIS A C 1
ATOM 3154 O O . HIS A 1 402 ? 0.325 -35.764 9.067 1.00 38.94 402 HIS A O 1
ATOM 3160 N N . LEU A 1 403 ? -1.142 -34.368 10.056 1.00 36.78 403 LEU A N 1
ATOM 3161 C CA . LEU A 1 403 ? -0.438 -34.109 11.309 1.00 36.78 403 LEU A CA 1
ATOM 3162 C C . LEU A 1 403 ? -1.306 -34.686 12.428 1.00 36.78 403 LEU A C 1
ATOM 3164 O O . LEU A 1 403 ? -2.441 -34.261 12.628 1.00 36.78 403 LEU A O 1
ATOM 3168 N N . ALA A 1 404 ? -0.797 -35.700 13.125 1.00 31.98 404 ALA A N 1
ATOM 3169 C CA . ALA A 1 404 ? -1.510 -36.297 14.243 1.00 31.98 404 ALA A CA 1
ATOM 3170 C C . ALA A 1 404 ? -1.442 -35.354 15.452 1.00 31.98 404 ALA A C 1
ATOM 3172 O O . ALA A 1 404 ? -0.424 -35.300 16.139 1.00 31.98 404 ALA A O 1
ATOM 3173 N N . HIS A 1 405 ? -2.531 -34.635 15.732 1.00 42.62 405 HIS A N 1
ATOM 3174 C CA . HIS A 1 405 ? -2.713 -33.943 17.009 1.00 42.62 405 HIS A CA 1
ATOM 3175 C C . HIS A 1 405 ? -3.011 -34.968 18.113 1.00 42.62 405 HIS A C 1
ATOM 3177 O O . HIS A 1 405 ? -4.142 -35.140 18.557 1.00 42.62 405 HIS A O 1
ATOM 3183 N N . SER A 1 406 ? -1.963 -35.662 18.562 1.00 40.06 406 SER A N 1
ATOM 3184 C CA . SER A 1 406 ? -1.949 -36.462 19.794 1.00 40.06 406 SER A CA 1
ATOM 3185 C C . SER A 1 406 ? -1.708 -35.607 21.051 1.00 40.06 406 SER A C 1
ATOM 3187 O O . SER A 1 406 ? -1.446 -36.143 22.126 1.00 40.06 406 SER A O 1
ATOM 3189 N N . GLN A 1 407 ? -1.792 -34.278 20.925 1.00 46.53 407 GLN A N 1
ATOM 3190 C CA . GLN A 1 407 ? -1.647 -33.297 22.001 1.00 46.53 407 GLN A CA 1
ATOM 3191 C C . GLN A 1 407 ? -2.810 -32.299 21.950 1.00 46.53 407 GLN A C 1
ATOM 3193 O O . GLN A 1 407 ? -3.235 -31.884 20.873 1.00 46.53 407 GLN A O 1
ATOM 3198 N N . GLN A 1 408 ? -3.323 -31.929 23.125 1.00 62.56 408 GLN A N 1
ATOM 3199 C CA . GLN A 1 408 ? -4.593 -31.213 23.326 1.00 62.56 408 GLN A CA 1
ATOM 3200 C C . GLN A 1 408 ? -4.497 -29.687 23.110 1.00 62.56 408 GLN A C 1
ATOM 3202 O O . GLN A 1 408 ? -5.238 -28.935 23.734 1.00 62.56 408 GLN A O 1
ATOM 3207 N N . TRP A 1 409 ? -3.562 -29.219 22.279 1.00 79.62 409 TRP A N 1
ATOM 3208 C CA . TRP A 1 409 ? -3.239 -27.795 22.142 1.00 79.62 409 TRP A CA 1
ATOM 3209 C C . TRP A 1 409 ? -4.133 -27.066 21.137 1.00 79.62 409 TRP A C 1
ATOM 3211 O O . TRP A 1 409 ? -4.328 -27.545 20.020 1.00 79.62 409 TRP A O 1
ATOM 3221 N N . THR A 1 410 ? -4.578 -25.866 21.511 1.00 90.62 410 THR A N 1
ATOM 3222 C CA . THR A 1 410 ? -5.311 -24.928 20.650 1.00 90.62 410 THR A CA 1
ATOM 3223 C C . THR A 1 410 ? -4.329 -24.010 19.921 1.00 90.62 410 THR A C 1
ATOM 3225 O O . THR A 1 410 ? -3.546 -23.310 20.571 1.00 90.62 410 THR A O 1
ATOM 3228 N N . ILE A 1 411 ? -4.369 -23.939 18.587 1.00 91.56 411 ILE A N 1
ATOM 3229 C CA . ILE A 1 411 ? -3.455 -23.079 17.813 1.00 91.56 411 ILE A CA 1
ATOM 3230 C C . ILE A 1 411 ? -4.132 -21.767 17.386 1.00 91.56 411 ILE A C 1
ATOM 3232 O O . ILE A 1 411 ? -4.915 -21.724 16.434 1.00 91.56 411 ILE A O 1
ATOM 3236 N N . TYR A 1 412 ? -3.747 -20.670 18.043 1.00 97.31 412 TYR A N 1
ATOM 3237 C CA . TYR A 1 412 ? -4.135 -19.298 17.702 1.00 97.31 412 TYR A CA 1
ATOM 3238 C C . TYR A 1 412 ? -3.061 -18.656 16.813 1.00 97.31 412 TYR A C 1
ATOM 3240 O O . TYR A 1 412 ? -1.992 -18.279 17.294 1.00 97.31 412 TYR A O 1
ATOM 3248 N N . MET A 1 413 ? -3.305 -18.502 15.511 1.00 95.25 413 MET A N 1
ATOM 3249 C CA . MET A 1 413 ? -2.298 -17.970 14.582 1.00 95.25 413 MET A CA 1
ATOM 3250 C C . MET A 1 413 ? -2.585 -16.522 14.177 1.00 95.25 413 MET A C 1
ATOM 3252 O O . MET A 1 413 ? -3.652 -16.231 13.650 1.00 95.25 413 MET A O 1
ATOM 3256 N N . CYS A 1 414 ? -1.603 -15.625 14.305 1.00 96.12 414 CYS A N 1
ATOM 3257 C CA . CYS A 1 414 ? -1.619 -14.302 13.673 1.00 96.12 414 CYS A CA 1
ATOM 3258 C C . CYS A 1 414 ? -0.621 -14.260 12.492 1.00 96.12 414 CYS A C 1
ATOM 3260 O O . CYS A 1 414 ? 0.529 -13.831 12.650 1.00 96.12 414 CYS A O 1
ATOM 3262 N N . PRO A 1 415 ? -1.033 -14.685 11.282 1.00 90.50 415 PRO A N 1
ATOM 3263 C CA . PRO A 1 415 ? -0.168 -14.838 10.107 1.00 90.50 415 PRO A CA 1
ATOM 3264 C C . PRO A 1 415 ? 0.131 -13.499 9.394 1.00 90.50 415 PRO A C 1
ATOM 3266 O O . PRO A 1 415 ? -0.019 -13.383 8.178 1.00 90.50 415 PRO A O 1
ATOM 3269 N N . GLN A 1 416 ? 0.501 -12.446 10.130 1.00 88.75 416 GLN A N 1
ATOM 3270 C CA . GLN A 1 416 ? 0.747 -11.097 9.594 1.00 88.75 416 GLN A CA 1
ATOM 3271 C C . GLN A 1 416 ? 2.211 -10.653 9.706 1.00 88.75 416 GLN A C 1
ATOM 3273 O O . GLN A 1 416 ? 2.981 -11.153 10.519 1.00 88.75 416 GLN A O 1
ATOM 3278 N N . SER A 1 417 ? 2.599 -9.675 8.878 1.00 81.12 417 SER A N 1
ATOM 3279 C CA . SER A 1 417 ? 3.888 -8.985 9.013 1.00 81.12 417 SER A CA 1
ATOM 3280 C C . SER A 1 417 ? 3.929 -8.153 10.299 1.00 81.12 417 SER A C 1
ATOM 3282 O O . SER A 1 417 ? 2.994 -7.407 10.584 1.00 81.12 417 SER A O 1
ATOM 3284 N N . VAL A 1 418 ? 5.037 -8.249 11.039 1.00 83.38 418 VAL A N 1
ATOM 3285 C CA . VAL A 1 418 ? 5.164 -7.763 12.427 1.00 83.38 418 VAL A CA 1
ATOM 3286 C C . VAL A 1 418 ? 4.852 -6.279 12.655 1.00 83.38 418 VAL A C 1
ATOM 3288 O O . VAL A 1 418 ? 4.342 -5.945 13.716 1.00 83.38 418 VAL A O 1
ATOM 3291 N N . TYR A 1 419 ? 5.057 -5.398 11.669 1.00 77.69 419 TYR A N 1
ATOM 3292 C CA . TYR A 1 419 ? 4.716 -3.967 11.775 1.00 77.69 419 TYR A CA 1
ATOM 3293 C C . TYR A 1 419 ? 3.207 -3.700 11.961 1.00 77.69 419 TYR A C 1
ATOM 3295 O O . TYR A 1 419 ? 2.809 -2.602 12.342 1.00 77.69 419 TYR A O 1
ATOM 3303 N N . LYS A 1 420 ? 2.347 -4.696 11.702 1.00 82.88 420 LYS A N 1
ATOM 3304 C CA . LYS A 1 420 ? 0.900 -4.629 11.966 1.00 82.88 420 LYS A CA 1
ATOM 3305 C C . LYS A 1 420 ? 0.530 -4.906 13.423 1.00 82.88 420 LYS A C 1
ATOM 3307 O O . LYS A 1 420 ? -0.558 -4.535 13.854 1.00 82.88 420 LYS A O 1
ATOM 3312 N N . LEU A 1 421 ? 1.422 -5.550 14.175 1.00 90.00 421 LEU A N 1
ATOM 3313 C CA . LEU A 1 421 ? 1.246 -5.842 15.593 1.00 90.00 421 LEU A CA 1
ATOM 3314 C C . LEU A 1 421 ? 1.614 -4.586 16.390 1.00 90.00 421 LEU A C 1
ATOM 3316 O O . LEU A 1 421 ? 2.747 -4.419 16.849 1.00 90.00 421 LEU A O 1
ATOM 3320 N N . VAL A 1 422 ? 0.658 -3.665 16.512 1.00 88.62 422 VAL A N 1
ATOM 3321 C CA . VAL A 1 422 ? 0.779 -2.483 17.379 1.00 88.62 422 VAL A CA 1
ATOM 3322 C C . VAL A 1 422 ? 0.667 -2.881 18.862 1.00 88.62 422 VAL A C 1
ATOM 3324 O O . VAL A 1 422 ? 0.062 -3.914 19.146 1.00 88.62 422 VAL A O 1
ATOM 3327 N N . PRO A 1 423 ? 1.185 -2.078 19.814 1.00 91.75 423 PRO A N 1
ATOM 3328 C CA . PRO A 1 423 ? 1.190 -2.419 21.244 1.00 91.75 423 PRO A CA 1
ATOM 3329 C C . PRO A 1 423 ? -0.191 -2.746 21.832 1.00 91.75 423 PRO A C 1
ATOM 3331 O O . PRO A 1 423 ? -0.302 -3.615 22.688 1.00 91.75 423 PRO A O 1
ATOM 3334 N N . GLN A 1 424 ? -1.256 -2.111 21.329 1.00 88.00 424 GLN A N 1
ATOM 3335 C CA . GLN A 1 424 ? -2.646 -2.405 21.702 1.00 88.00 424 GLN A CA 1
ATOM 3336 C C . GLN A 1 424 ? -3.011 -3.900 21.560 1.00 88.00 424 GLN A C 1
ATOM 3338 O O . GLN A 1 424 ? -3.758 -4.442 22.370 1.00 88.00 424 GLN A O 1
ATOM 3343 N N . PHE A 1 425 ? -2.455 -4.592 20.560 1.00 93.94 425 PHE A N 1
ATOM 3344 C CA . PHE A 1 425 ? -2.766 -5.998 20.299 1.00 93.94 425 PHE A CA 1
ATOM 3345 C C . PHE A 1 425 ? -2.068 -6.969 21.270 1.00 93.94 425 PHE A C 1
ATOM 3347 O O . PHE A 1 425 ? -2.464 -8.129 21.379 1.00 93.94 425 PHE A O 1
ATOM 3354 N N . ASP A 1 426 ? -1.067 -6.509 22.025 1.00 95.62 426 ASP A N 1
ATOM 3355 C CA . ASP A 1 426 ? -0.312 -7.352 22.959 1.00 95.62 426 ASP A CA 1
ATOM 3356 C C . ASP A 1 426 ? -1.191 -7.812 24.134 1.00 95.62 426 ASP A C 1
ATOM 3358 O O . ASP A 1 426 ? -1.047 -8.940 24.610 1.00 95.62 426 ASP A O 1
ATOM 3362 N N . ARG A 1 427 ? -2.170 -6.983 24.536 1.00 94.94 427 ARG A N 1
ATOM 3363 C CA . ARG A 1 427 ? -3.206 -7.322 25.528 1.00 94.94 427 ARG A CA 1
ATOM 3364 C C . ARG A 1 427 ? -4.039 -8.529 25.094 1.00 94.94 427 ARG A C 1
ATOM 3366 O O . ARG A 1 427 ? -4.313 -9.402 25.910 1.00 94.94 427 ARG A O 1
ATOM 3373 N N . VAL A 1 428 ? -4.411 -8.599 23.814 1.00 96.62 428 VAL A N 1
ATOM 3374 C CA . VAL A 1 428 ? -5.203 -9.709 23.257 1.00 96.62 428 VAL A CA 1
ATOM 3375 C C . VAL A 1 428 ? -4.415 -11.017 23.322 1.00 96.62 428 VAL A C 1
ATOM 3377 O O . VAL A 1 428 ? -4.952 -12.039 23.740 1.00 96.62 428 VAL A O 1
ATOM 3380 N N . LEU A 1 429 ? -3.128 -10.984 22.962 1.00 97.50 429 LEU A N 1
ATOM 3381 C CA . LEU A 1 429 ? -2.259 -12.163 23.034 1.00 97.50 429 LEU A CA 1
ATOM 3382 C C . LEU A 1 429 ? -2.032 -12.618 24.484 1.00 97.50 429 LEU A C 1
ATOM 3384 O O . LEU A 1 429 ? -2.090 -13.814 24.760 1.00 97.50 429 LEU A O 1
ATOM 3388 N N . PHE A 1 430 ? -1.820 -11.675 25.406 1.00 97.62 430 PHE A N 1
ATOM 3389 C CA . PHE A 1 430 ? -1.702 -11.948 26.840 1.00 97.62 430 PHE A CA 1
ATOM 3390 C C . PHE A 1 430 ? -2.967 -12.606 27.407 1.00 97.62 430 PHE A C 1
ATOM 3392 O O . PHE A 1 430 ? -2.876 -13.652 28.043 1.00 97.62 430 PHE A O 1
ATOM 3399 N N . GLU A 1 431 ? -4.147 -12.040 27.149 1.00 97.94 431 GLU A N 1
ATOM 3400 C CA . GLU A 1 431 ? -5.406 -12.556 27.697 1.00 97.94 431 GLU A CA 1
ATOM 3401 C C . GLU A 1 431 ? -5.794 -13.926 27.127 1.00 97.94 431 GLU A C 1
ATOM 3403 O O . GLU A 1 431 ? -6.254 -14.779 27.885 1.00 97.94 431 GLU A O 1
ATOM 3408 N N . ILE A 1 432 ? -5.531 -14.189 25.841 1.00 97.62 432 ILE A N 1
ATOM 3409 C CA . ILE A 1 432 ? -5.717 -15.529 25.259 1.00 97.62 432 ILE A CA 1
ATOM 3410 C C . ILE A 1 432 ? -4.825 -16.556 25.976 1.00 97.62 432 ILE A C 1
ATOM 3412 O O . ILE A 1 432 ? -5.315 -17.597 26.406 1.00 97.62 432 ILE A O 1
ATOM 3416 N N . LEU A 1 433 ? -3.536 -16.256 26.178 1.00 97.06 433 LEU A N 1
ATOM 3417 C CA . LEU A 1 433 ? -2.600 -17.158 26.868 1.00 97.06 433 LEU A CA 1
ATOM 3418 C C . LEU A 1 433 ? -2.923 -17.345 28.359 1.00 97.06 433 LEU A C 1
ATOM 3420 O O . LEU A 1 433 ? -2.669 -18.420 28.910 1.00 97.06 433 LEU A O 1
ATOM 3424 N N . ARG A 1 434 ? -3.475 -16.310 29.006 1.00 97.00 434 ARG A N 1
ATOM 3425 C CA . ARG A 1 434 ? -3.879 -16.320 30.420 1.00 97.00 434 ARG A CA 1
ATOM 3426 C C . ARG A 1 434 ? -5.144 -17.146 30.663 1.00 97.00 434 ARG A C 1
ATOM 3428 O O . ARG A 1 434 ? -5.281 -17.719 31.740 1.00 97.00 434 ARG A O 1
ATOM 3435 N N . GLN A 1 435 ? -6.068 -17.174 29.701 1.00 97.50 435 GLN A N 1
ATOM 3436 C CA . GLN A 1 435 ? -7.381 -17.813 29.849 1.00 97.50 435 GLN A CA 1
ATOM 3437 C C . GLN A 1 435 ? -7.487 -19.192 29.172 1.00 97.50 435 GLN A C 1
ATOM 3439 O O . GLN A 1 435 ? -8.298 -20.001 29.613 1.00 97.50 435 GLN A O 1
ATOM 3444 N N . ASP A 1 436 ? -6.651 -19.500 28.174 1.00 95.94 436 ASP A N 1
ATOM 3445 C CA . ASP A 1 436 ? -6.495 -20.848 27.609 1.00 95.94 436 ASP A CA 1
ATOM 3446 C C . ASP A 1 436 ? -5.096 -21.417 27.945 1.00 95.94 436 ASP A C 1
ATOM 3448 O O . ASP A 1 436 ? -4.110 -21.075 27.281 1.00 95.94 436 ASP A O 1
ATOM 3452 N N . PRO A 1 437 ? -4.971 -22.299 28.961 1.00 91.25 437 PRO A N 1
ATOM 3453 C CA . PRO A 1 437 ? -3.706 -22.956 29.307 1.00 91.25 437 PRO A CA 1
ATOM 3454 C C . PRO A 1 437 ? -3.178 -23.917 28.232 1.00 91.25 437 PRO A C 1
ATOM 3456 O O . PRO A 1 437 ? -1.976 -24.168 28.185 1.00 91.25 437 PRO A O 1
ATOM 3459 N N . GLN A 1 438 ? -4.050 -24.443 27.363 1.00 88.56 438 GLN A N 1
ATOM 3460 C CA . GLN A 1 438 ? -3.671 -25.260 26.201 1.00 88.56 438 GLN A CA 1
ATOM 3461 C C . GLN A 1 438 ? -3.466 -24.400 24.941 1.00 88.56 438 GLN A C 1
ATOM 3463 O O . GLN A 1 438 ? -3.142 -24.922 23.873 1.00 88.56 438 GLN A O 1
ATOM 3468 N N . GLY A 1 439 ? -3.646 -23.082 25.051 1.00 92.75 439 GLY A N 1
ATOM 3469 C CA . GLY A 1 439 ? -3.531 -22.131 23.961 1.00 92.75 439 GLY A CA 1
ATOM 3470 C C . GLY A 1 439 ? -2.085 -21.810 23.613 1.00 92.75 439 GLY A C 1
ATOM 3471 O O . GLY A 1 439 ? -1.321 -21.340 24.457 1.00 92.75 439 GLY A O 1
ATOM 3472 N N . HIS A 1 440 ? -1.727 -22.019 22.348 1.00 93.94 440 HIS A N 1
ATOM 3473 C CA . HIS A 1 440 ? -0.440 -21.656 21.764 1.00 93.94 440 HIS A CA 1
ATOM 3474 C C . HIS A 1 440 ? -0.638 -20.544 20.726 1.00 93.94 440 HIS A C 1
ATOM 3476 O O . HIS A 1 440 ? -1.397 -20.692 19.766 1.00 93.94 440 HIS A O 1
ATOM 3482 N N . VAL A 1 441 ? 0.073 -19.428 20.898 1.00 96.62 441 VAL A N 1
ATOM 3483 C CA . VAL A 1 441 ? 0.043 -18.281 19.979 1.00 96.62 441 VAL A CA 1
ATOM 3484 C C . VAL A 1 441 ? 1.148 -18.439 18.939 1.00 96.62 441 VAL A C 1
ATOM 3486 O O . VAL A 1 441 ? 2.321 -18.541 19.289 1.00 96.62 441 VAL A O 1
ATOM 3489 N N . VAL A 1 442 ? 0.802 -18.415 17.650 1.00 94.75 442 VAL A N 1
ATOM 3490 C CA . VAL A 1 442 ? 1.758 -18.521 16.537 1.00 94.75 442 VAL A CA 1
ATOM 3491 C C . VAL A 1 442 ? 1.837 -17.204 15.763 1.00 94.75 442 VAL A C 1
ATOM 3493 O O . VAL A 1 442 ? 0.860 -16.757 15.163 1.00 94.75 442 VAL A O 1
ATOM 3496 N N . LEU A 1 443 ? 3.025 -16.600 15.743 1.00 95.44 443 LEU A N 1
ATOM 3497 C CA . LEU A 1 443 ? 3.351 -15.363 15.031 1.00 95.44 443 LEU A CA 1
ATOM 3498 C C . LEU A 1 443 ? 4.354 -15.644 13.904 1.00 95.44 443 LEU A C 1
ATOM 3500 O O . LEU A 1 443 ? 5.181 -16.554 13.998 1.00 95.44 443 LEU A O 1
ATOM 3504 N N . LEU A 1 444 ? 4.335 -14.829 12.848 1.00 90.31 444 LEU A N 1
ATOM 3505 C CA . LEU A 1 444 ? 5.371 -14.881 11.814 1.00 90.31 444 LEU A CA 1
ATOM 3506 C C . LEU A 1 444 ? 6.562 -14.001 12.177 1.00 90.31 444 LEU A C 1
ATOM 3508 O O . LEU A 1 444 ? 6.416 -12.888 12.683 1.00 90.31 444 LEU A O 1
ATOM 3512 N N . GLU A 1 445 ? 7.753 -14.474 11.837 1.00 87.06 445 GLU A N 1
ATOM 3513 C CA . GLU A 1 445 ? 8.952 -13.650 11.869 1.00 87.06 445 GLU A CA 1
ATOM 3514 C C . GLU A 1 445 ? 8.925 -12.588 10.761 1.00 87.06 445 GLU A C 1
ATOM 3516 O O . GLU A 1 445 ? 8.265 -12.704 9.720 1.00 87.06 445 GLU A O 1
ATOM 3521 N N . ALA A 1 446 ? 9.657 -11.503 10.987 1.00 78.06 446 ALA A N 1
ATOM 3522 C CA . ALA A 1 446 ? 9.932 -10.521 9.956 1.00 78.06 446 ALA A CA 1
ATOM 3523 C C . ALA A 1 446 ? 10.809 -11.109 8.836 1.00 78.06 446 ALA A C 1
ATOM 3525 O O . ALA A 1 446 ? 11.542 -12.072 9.042 1.00 78.06 446 ALA A O 1
ATOM 3526 N N . ARG A 1 447 ? 10.834 -10.449 7.667 1.00 64.81 447 ARG A N 1
ATOM 3527 C CA . ARG A 1 447 ? 11.901 -10.654 6.660 1.00 64.81 447 ARG A CA 1
ATOM 3528 C C . ARG A 1 447 ? 13.279 -10.180 7.187 1.00 64.81 447 ARG A C 1
ATOM 3530 O O . ARG A 1 447 ? 14.291 -10.460 6.562 1.00 64.81 447 ARG A O 1
ATOM 3537 N N . TYR A 1 448 ? 13.313 -9.491 8.335 1.00 65.38 448 TYR A N 1
ATOM 3538 C CA . TYR A 1 448 ? 14.483 -8.810 8.893 1.00 65.38 448 TYR A CA 1
ATOM 3539 C C . TYR A 1 448 ? 14.579 -9.056 10.417 1.00 65.38 448 TYR A C 1
ATOM 3541 O O . TYR A 1 448 ? 13.726 -8.556 11.159 1.00 65.38 448 TYR A O 1
ATOM 3549 N N . PRO A 1 449 ? 15.571 -9.824 10.917 1.00 75.56 449 PRO A N 1
ATOM 3550 C CA . PRO A 1 449 ? 15.590 -10.327 12.298 1.00 75.56 449 PRO A CA 1
ATOM 3551 C C . PRO A 1 449 ? 15.505 -9.270 13.409 1.00 75.56 449 PRO A C 1
ATOM 3553 O O . PRO A 1 449 ? 15.015 -9.563 14.498 1.00 75.56 449 PRO A O 1
ATOM 3556 N N . GLN A 1 450 ? 15.946 -8.033 13.169 1.00 74.19 450 GLN A N 1
ATOM 3557 C CA . GLN A 1 450 ? 15.849 -6.937 14.138 1.00 74.19 450 GLN A CA 1
ATOM 3558 C C . GLN A 1 450 ? 14.405 -6.575 14.507 1.00 74.19 450 GLN A C 1
ATOM 3560 O O . GLN A 1 450 ? 14.154 -6.309 15.677 1.00 74.19 450 GLN A O 1
ATOM 3565 N N . TRP A 1 451 ? 13.445 -6.648 13.577 1.00 80.69 451 TRP A N 1
ATOM 3566 C CA . TRP A 1 451 ? 12.035 -6.410 13.910 1.00 80.69 451 TRP A CA 1
ATOM 3567 C C . TRP A 1 451 ? 11.455 -7.559 14.739 1.00 80.69 451 TRP A C 1
ATOM 3569 O O . TRP A 1 451 ? 10.703 -7.318 15.678 1.00 80.69 451 TRP A O 1
ATOM 3579 N N . THR A 1 452 ? 11.839 -8.806 14.434 1.00 84.56 452 THR A N 1
ATOM 3580 C CA . THR A 1 452 ? 11.488 -9.969 15.263 1.00 84.56 452 THR A CA 1
ATOM 3581 C C . THR A 1 452 ? 12.044 -9.801 16.680 1.00 84.56 452 THR A C 1
ATOM 3583 O O . THR A 1 452 ? 11.328 -10.061 17.640 1.00 84.56 452 THR A O 1
ATOM 3586 N N . ARG A 1 453 ? 13.286 -9.312 16.832 1.00 87.38 453 ARG A N 1
ATOM 3587 C CA . ARG A 1 453 ? 13.878 -8.992 18.144 1.00 87.38 453 ARG A CA 1
ATOM 3588 C C . ARG A 1 453 ? 13.110 -7.876 18.863 1.00 87.38 453 ARG A C 1
ATOM 3590 O O . ARG A 1 453 ? 12.677 -8.103 19.982 1.00 87.38 453 ARG A O 1
ATOM 3597 N N . GLN A 1 454 ? 12.866 -6.734 18.215 1.00 86.38 454 GLN A N 1
ATOM 3598 C CA . GLN A 1 454 ? 12.114 -5.609 18.797 1.00 86.38 454 GLN A CA 1
ATOM 3599 C C . GLN A 1 454 ? 10.704 -6.016 19.254 1.00 86.38 454 GLN A C 1
ATOM 3601 O O . GLN A 1 454 ? 10.309 -5.699 20.375 1.00 86.38 454 GLN A O 1
ATOM 3606 N N . LEU A 1 455 ? 9.965 -6.761 18.424 1.00 91.69 455 LEU A N 1
ATOM 3607 C CA . LEU A 1 455 ? 8.637 -7.260 18.784 1.00 91.69 455 LEU A CA 1
ATOM 3608 C C . LEU A 1 455 ? 8.698 -8.296 19.917 1.00 91.69 455 LEU A C 1
ATOM 3610 O O . LEU A 1 455 ? 7.867 -8.234 20.816 1.00 91.69 455 LEU A O 1
ATOM 3614 N N . ARG A 1 456 ? 9.676 -9.217 19.916 1.00 94.12 456 ARG A N 1
ATOM 3615 C CA . ARG A 1 456 ? 9.877 -10.159 21.033 1.00 94.12 456 ARG A CA 1
ATOM 3616 C C . ARG A 1 456 ? 10.143 -9.408 22.339 1.00 94.12 456 ARG A C 1
ATOM 3618 O O . ARG A 1 456 ? 9.441 -9.662 23.307 1.00 94.12 456 ARG A O 1
ATOM 3625 N N . THR A 1 457 ? 11.066 -8.444 22.353 1.00 93.19 457 THR A N 1
ATOM 3626 C CA . THR A 1 457 ? 11.376 -7.640 23.548 1.00 93.19 457 THR A CA 1
ATOM 3627 C C . THR A 1 457 ? 10.152 -6.887 24.071 1.00 93.19 457 THR A C 1
ATOM 3629 O O . THR A 1 457 ? 9.930 -6.882 25.278 1.00 93.19 457 THR A O 1
ATOM 3632 N N . ARG A 1 458 ? 9.323 -6.309 23.189 1.00 94.31 458 ARG A N 1
ATOM 3633 C CA . ARG A 1 458 ? 8.062 -5.665 23.589 1.00 94.31 458 ARG A CA 1
ATOM 3634 C C . ARG A 1 458 ? 7.070 -6.670 24.178 1.00 94.31 458 ARG A C 1
ATOM 3636 O O . ARG A 1 458 ? 6.591 -6.479 25.289 1.00 94.31 458 ARG A O 1
ATOM 3643 N N . LEU A 1 459 ? 6.811 -7.774 23.475 1.00 95.69 459 LEU A N 1
ATOM 3644 C CA . LEU A 1 459 ? 5.871 -8.798 23.936 1.00 95.69 459 LEU A CA 1
ATOM 3645 C C . LEU A 1 459 ? 6.313 -9.460 25.246 1.00 95.69 459 LEU A C 1
ATOM 3647 O O . LEU A 1 459 ? 5.451 -9.815 26.037 1.00 95.69 459 LEU A O 1
ATOM 3651 N N . GLN A 1 460 ? 7.614 -9.582 25.520 1.00 94.94 460 GLN A N 1
ATOM 3652 C CA . GLN A 1 460 ? 8.136 -10.092 26.798 1.00 94.94 460 GLN A CA 1
ATOM 3653 C C . GLN A 1 460 ? 7.890 -9.144 27.982 1.00 94.94 460 GLN A C 1
ATOM 3655 O O . GLN A 1 460 ? 7.847 -9.599 29.122 1.00 94.94 460 GLN A O 1
ATOM 3660 N N . GLN A 1 461 ? 7.703 -7.841 27.741 1.00 93.50 461 GLN A N 1
ATOM 3661 C CA . GLN A 1 461 ? 7.328 -6.884 28.790 1.00 93.50 461 GLN A CA 1
ATOM 3662 C C . GLN A 1 461 ? 5.851 -7.040 29.193 1.00 93.50 461 GLN A C 1
ATOM 3664 O O . GLN A 1 461 ? 5.517 -6.853 30.360 1.00 93.50 461 GLN A O 1
ATOM 3669 N N . THR A 1 462 ? 4.979 -7.422 28.253 1.00 93.62 462 THR A N 1
ATOM 3670 C CA . THR A 1 462 ? 3.552 -7.699 28.506 1.00 93.62 462 THR A CA 1
ATOM 3671 C C . THR A 1 462 ? 3.318 -9.138 28.982 1.00 93.62 462 THR A C 1
ATOM 3673 O O . THR A 1 462 ? 2.653 -9.369 29.986 1.00 93.62 462 THR A O 1
ATOM 3676 N N . ILE A 1 463 ? 3.890 -10.119 28.284 1.00 95.25 463 ILE A N 1
ATOM 3677 C CA . ILE A 1 463 ? 3.789 -11.561 28.546 1.00 95.25 463 ILE A CA 1
ATOM 3678 C C . ILE A 1 463 ? 5.011 -11.976 29.378 1.00 95.25 463 ILE A C 1
ATOM 3680 O O . ILE A 1 463 ? 5.910 -12.679 28.920 1.00 95.25 463 ILE A O 1
ATOM 3684 N N . ASN A 1 464 ? 5.053 -11.474 30.612 1.00 90.75 464 ASN A N 1
ATOM 3685 C CA . ASN A 1 464 ? 6.201 -11.588 31.518 1.00 90.75 464 ASN A CA 1
ATOM 3686 C C . ASN A 1 464 ? 6.324 -12.950 32.241 1.00 90.75 464 ASN A C 1
ATOM 3688 O O . ASN A 1 464 ? 7.350 -13.219 32.862 1.00 90.75 464 ASN A O 1
ATOM 3692 N N . SER A 1 465 ? 5.313 -13.822 32.152 1.00 94.81 465 SER A N 1
ATOM 3693 C CA . SER A 1 465 ? 5.381 -15.195 32.669 1.00 94.81 465 SER A CA 1
ATOM 3694 C C . SER A 1 465 ? 6.122 -16.113 31.699 1.00 94.81 465 SER A C 1
ATOM 3696 O O . SER A 1 465 ? 5.704 -16.274 30.552 1.00 94.81 465 SER A O 1
ATOM 3698 N N . THR A 1 466 ? 7.165 -16.791 32.184 1.00 92.12 466 THR A N 1
ATOM 3699 C CA . THR A 1 466 ? 7.924 -17.809 31.434 1.00 92.12 466 THR A CA 1
ATOM 3700 C C . THR A 1 466 ? 7.027 -18.911 30.864 1.00 92.12 466 THR A C 1
ATOM 3702 O O . THR A 1 466 ? 7.259 -19.379 29.753 1.00 92.12 466 THR A O 1
ATOM 3705 N N . GLU A 1 467 ? 5.981 -19.314 31.591 1.00 92.88 467 GLU A N 1
ATOM 3706 C CA . GLU A 1 467 ? 5.045 -20.356 31.152 1.00 92.88 467 GLU A CA 1
ATOM 3707 C C . GLU A 1 467 ? 4.215 -19.899 29.941 1.00 92.88 467 GLU A C 1
ATOM 3709 O O . GLU A 1 467 ? 4.148 -20.604 28.935 1.00 92.88 467 GLU A O 1
ATOM 3714 N N . MET A 1 468 ? 3.655 -18.685 29.996 1.00 95.06 468 MET A N 1
ATOM 3715 C CA . MET A 1 468 ? 2.918 -18.104 28.868 1.00 95.06 468 MET A CA 1
ATOM 3716 C C . MET A 1 468 ? 3.850 -17.789 27.692 1.00 95.06 468 MET A C 1
ATOM 3718 O O . MET A 1 468 ? 3.489 -18.023 26.541 1.00 95.06 468 MET A O 1
ATOM 3722 N N . TRP A 1 469 ? 5.073 -17.320 27.960 1.00 95.06 469 TRP A N 1
ATOM 3723 C CA . TRP A 1 469 ? 6.063 -17.031 26.922 1.00 95.06 469 TRP A CA 1
ATOM 3724 C C . TRP A 1 469 ? 6.510 -18.287 26.160 1.00 95.06 469 TRP A C 1
ATOM 3726 O O . TRP A 1 469 ? 6.664 -18.243 24.941 1.00 95.06 469 TRP A O 1
ATOM 3736 N N . ASN A 1 470 ? 6.631 -19.435 26.835 1.00 89.75 470 ASN A N 1
ATOM 3737 C CA . ASN A 1 470 ? 6.924 -20.721 26.188 1.00 89.75 470 ASN A CA 1
ATOM 3738 C C . ASN A 1 470 ? 5.823 -21.178 25.208 1.00 89.75 470 ASN A C 1
ATOM 3740 O O . ASN A 1 470 ? 6.098 -21.996 24.328 1.00 89.75 470 ASN A O 1
ATOM 3744 N N . ARG A 1 471 ? 4.605 -20.626 25.321 1.00 93.19 471 ARG A N 1
ATOM 3745 C CA . ARG A 1 471 ? 3.475 -20.838 24.401 1.00 93.19 471 ARG A CA 1
ATOM 3746 C C . ARG A 1 471 ? 3.388 -19.780 23.282 1.00 93.19 471 ARG A C 1
ATOM 3748 O O . ARG A 1 471 ? 2.475 -19.841 22.457 1.00 93.19 471 ARG A O 1
ATOM 3755 N N . VAL A 1 472 ? 4.347 -18.845 23.193 1.00 95.12 472 VAL A N 1
ATOM 3756 C CA . VAL A 1 472 ? 4.491 -17.873 22.088 1.00 95.12 472 VAL A CA 1
ATOM 3757 C C . VAL A 1 472 ? 5.509 -18.373 21.059 1.00 95.12 472 VAL A C 1
ATOM 3759 O O . VAL A 1 472 ? 6.723 -18.366 21.264 1.00 95.12 472 VAL A O 1
ATOM 3762 N N . HIS A 1 473 ? 5.019 -18.765 19.888 1.00 92.25 473 HIS A N 1
ATOM 3763 C CA . HIS A 1 473 ? 5.812 -19.360 18.821 1.00 92.25 473 HIS A CA 1
ATOM 3764 C C . HIS A 1 473 ? 5.992 -18.419 17.638 1.00 92.25 473 HIS A C 1
ATOM 3766 O O . HIS A 1 473 ? 5.091 -18.219 16.830 1.00 92.25 473 HIS A O 1
ATOM 3772 N N . PHE A 1 474 ? 7.214 -17.933 17.461 1.00 90.88 474 PHE A N 1
ATOM 3773 C CA . PHE A 1 474 ? 7.629 -17.337 16.197 1.00 90.88 474 PHE A CA 1
ATOM 3774 C C . PHE A 1 474 ? 7.950 -18.436 15.168 1.00 90.88 474 PHE A C 1
ATOM 3776 O O . PHE A 1 474 ? 8.539 -19.473 15.504 1.00 90.88 474 PHE A O 1
ATOM 3783 N N . ARG A 1 475 ? 7.534 -18.235 13.914 1.00 88.44 475 ARG A N 1
ATOM 3784 C CA . ARG A 1 475 ? 7.799 -19.137 12.781 1.00 88.44 475 ARG A CA 1
ATOM 3785 C C . ARG A 1 475 ? 8.370 -18.369 11.579 1.00 88.44 475 ARG A C 1
ATOM 3787 O O . ARG A 1 475 ? 7.863 -17.285 11.277 1.00 88.44 475 ARG A O 1
ATOM 3794 N N . PRO A 1 476 ? 9.384 -18.911 10.874 1.00 80.75 476 PRO A N 1
ATOM 3795 C CA . PRO A 1 476 ? 9.940 -18.282 9.679 1.00 80.75 476 PRO A CA 1
ATOM 3796 C C . PRO A 1 476 ? 8.889 -18.009 8.599 1.00 80.75 476 PRO A C 1
ATOM 3798 O O . PRO A 1 476 ? 7.892 -18.723 8.472 1.00 80.75 476 PRO A O 1
ATOM 3801 N N . ARG A 1 477 ? 9.135 -16.989 7.772 1.00 76.25 477 ARG A N 1
ATOM 3802 C CA . ARG A 1 477 ? 8.294 -16.706 6.602 1.00 76.25 477 ARG A CA 1
ATOM 3803 C C . ARG A 1 477 ? 8.501 -17.787 5.543 1.00 76.25 477 ARG A C 1
ATOM 3805 O O . ARG A 1 477 ? 9.629 -18.053 5.142 1.00 76.25 477 ARG A O 1
ATOM 3812 N N . VAL A 1 478 ? 7.405 -18.357 5.056 1.00 71.25 478 VAL A N 1
ATOM 3813 C CA . VAL A 1 478 ? 7.404 -19.360 3.983 1.00 71.25 478 VAL A CA 1
ATOM 3814 C C . VAL A 1 478 ? 7.220 -18.709 2.609 1.00 71.25 478 VAL A C 1
ATOM 3816 O O . VAL A 1 478 ? 6.499 -17.720 2.474 1.00 71.25 478 VAL A O 1
ATOM 3819 N N . GLY A 1 479 ? 7.895 -19.250 1.591 1.00 51.34 479 GLY A N 1
ATOM 3820 C CA . GLY A 1 479 ? 7.824 -18.771 0.208 1.00 51.34 479 GLY A CA 1
ATOM 3821 C C . GLY A 1 479 ? 6.775 -19.516 -0.621 1.00 51.34 479 GLY A C 1
ATOM 3822 O O . GLY A 1 479 ? 6.708 -20.742 -0.576 1.00 51.34 479 GLY A O 1
ATOM 3823 N N . GLY A 1 480 ? 5.992 -18.775 -1.410 1.00 48.16 480 GLY A N 1
ATOM 3824 C CA . GLY A 1 480 ? 4.956 -19.325 -2.292 1.00 48.16 480 GLY A CA 1
ATOM 3825 C C . GLY A 1 480 ? 3.621 -19.628 -1.595 1.00 48.16 480 GLY A C 1
ATOM 3826 O O . GLY A 1 480 ? 3.565 -19.932 -0.401 1.00 48.16 480 GLY A O 1
ATOM 3827 N N . SER A 1 481 ? 2.529 -19.542 -2.362 1.00 47.94 481 SER A N 1
ATOM 3828 C CA . SER A 1 481 ? 1.154 -19.695 -1.863 1.00 47.94 481 SER A CA 1
ATOM 3829 C C . SER A 1 481 ? 0.918 -21.036 -1.168 1.00 47.94 481 SER A C 1
ATOM 3831 O O . SER A 1 481 ? 0.383 -21.059 -0.065 1.00 47.94 481 SER A O 1
ATOM 3833 N N . ASP A 1 482 ? 1.364 -22.146 -1.758 1.00 50.84 482 ASP A N 1
ATOM 3834 C CA . ASP A 1 482 ? 1.136 -23.498 -1.234 1.00 50.84 482 ASP A CA 1
ATOM 3835 C C . ASP A 1 482 ? 1.769 -23.715 0.145 1.00 50.84 482 ASP A C 1
ATOM 3837 O O . ASP A 1 482 ? 1.174 -24.353 1.013 1.00 50.84 482 ASP A O 1
ATOM 3841 N N . ALA A 1 483 ? 2.979 -23.192 0.363 1.00 56.03 483 ALA A N 1
ATOM 3842 C CA . ALA A 1 483 ? 3.656 -23.294 1.652 1.00 56.03 483 ALA A CA 1
ATOM 3843 C C . ALA A 1 483 ? 2.973 -22.408 2.704 1.00 56.03 483 ALA A C 1
ATOM 3845 O O . ALA A 1 483 ? 2.840 -22.816 3.858 1.00 56.03 483 ALA A O 1
ATOM 3846 N N . PHE A 1 484 ? 2.483 -21.233 2.297 1.00 69.25 484 PHE A N 1
ATOM 3847 C CA . PHE A 1 484 ? 1.705 -20.347 3.159 1.00 69.25 484 PHE A CA 1
ATOM 3848 C C . PHE A 1 484 ? 0.354 -20.951 3.559 1.00 69.25 484 PHE A C 1
ATOM 3850 O O . PHE A 1 484 ? 0.020 -20.943 4.738 1.00 69.25 484 PHE A O 1
ATOM 3857 N N . LEU A 1 485 ? -0.386 -21.541 2.617 1.00 65.44 485 LEU A N 1
ATOM 3858 C CA . LEU A 1 485 ? -1.659 -22.215 2.891 1.00 65.44 485 LEU A CA 1
ATOM 3859 C C . LEU A 1 485 ? -1.468 -23.453 3.779 1.00 65.44 485 LEU A C 1
ATOM 3861 O O . LEU A 1 485 ? -2.258 -23.661 4.695 1.00 65.44 485 LEU A O 1
ATOM 3865 N N . LYS A 1 486 ? -0.390 -24.227 3.586 1.00 67.94 486 LYS A N 1
ATOM 3866 C CA . LYS A 1 486 ? -0.020 -25.329 4.494 1.00 67.94 486 LYS A CA 1
ATOM 3867 C C . LYS A 1 486 ? 0.262 -24.831 5.911 1.00 67.94 486 LYS A C 1
ATOM 3869 O O . LYS A 1 486 ? -0.294 -25.381 6.855 1.00 67.94 486 LYS A O 1
ATOM 3874 N N . LEU A 1 487 ? 1.069 -23.778 6.065 1.00 74.88 487 LEU A N 1
ATOM 3875 C CA . LEU A 1 487 ? 1.329 -23.174 7.376 1.00 74.88 487 LEU A CA 1
ATOM 3876 C C . LEU A 1 487 ? 0.036 -22.655 8.019 1.00 74.88 487 LEU A C 1
ATOM 3878 O O . LEU A 1 487 ? -0.189 -22.888 9.198 1.00 74.88 487 LEU A O 1
ATOM 3882 N N . LEU A 1 488 ? -0.831 -22.002 7.248 1.00 77.44 488 LEU A N 1
ATOM 3883 C CA . LEU A 1 488 ? -2.102 -21.465 7.730 1.00 77.44 488 LEU A CA 1
ATOM 3884 C C . LEU A 1 488 ? -3.088 -22.573 8.147 1.00 77.44 488 LEU A C 1
ATOM 3886 O O . LEU A 1 488 ? -3.813 -22.404 9.121 1.00 77.44 488 LEU A O 1
ATOM 3890 N N . SER A 1 489 ? -3.071 -23.723 7.463 1.00 77.19 489 SER A N 1
ATOM 3891 C CA . SER A 1 489 ? -3.982 -24.851 7.713 1.00 77.19 489 SER A CA 1
ATOM 3892 C C . SER A 1 489 ? -3.828 -25.550 9.071 1.00 77.19 489 SER A C 1
ATOM 3894 O O . SER A 1 489 ? -4.704 -26.333 9.427 1.00 77.19 489 SER A O 1
ATOM 3896 N N . VAL A 1 490 ? -2.765 -25.261 9.837 1.00 79.12 490 VAL A N 1
ATOM 3897 C CA . VAL A 1 490 ? -2.568 -25.813 11.196 1.00 79.12 490 VAL A CA 1
ATOM 3898 C C . VAL A 1 490 ? -3.199 -24.956 12.302 1.00 79.12 490 VAL A C 1
ATOM 3900 O O . VAL A 1 490 ? -3.074 -25.295 13.472 1.00 79.12 490 VAL A O 1
ATOM 3903 N N . ALA A 1 491 ? -3.831 -23.827 11.968 1.00 87.69 491 ALA A N 1
ATOM 3904 C CA . ALA A 1 491 ? -4.508 -22.981 12.947 1.00 87.69 491 ALA A CA 1
ATOM 3905 C C . ALA A 1 491 ? -5.907 -23.517 13.299 1.00 87.69 491 ALA A C 1
ATOM 3907 O O . ALA A 1 491 ? -6.680 -23.875 12.411 1.00 87.69 491 ALA A O 1
ATOM 3908 N N . ASP A 1 492 ? -6.274 -23.475 14.579 1.00 88.62 492 ASP A N 1
ATOM 3909 C CA . ASP A 1 492 ? -7.668 -23.601 15.018 1.00 88.62 492 ASP A CA 1
ATOM 3910 C C . ASP A 1 492 ? -8.419 -22.282 14.837 1.00 88.62 492 ASP A C 1
ATOM 3912 O O . ASP A 1 492 ? -9.559 -22.260 14.373 1.00 88.62 492 ASP A O 1
ATOM 3916 N N . VAL A 1 493 ? -7.756 -21.180 15.201 1.00 95.50 493 VAL A N 1
ATOM 3917 C CA . VAL A 1 493 ? -8.304 -19.822 15.186 1.00 95.50 493 VAL A CA 1
ATOM 3918 C C . VAL A 1 493 ? -7.278 -18.884 14.564 1.00 95.50 493 VAL A C 1
ATOM 3920 O O . VAL A 1 493 ? -6.118 -18.848 14.979 1.00 95.50 493 VAL A O 1
ATOM 3923 N N . VAL A 1 494 ? -7.692 -18.091 13.578 1.00 96.56 494 VAL A N 1
ATOM 3924 C CA . VAL A 1 494 ? -6.827 -17.074 12.966 1.00 96.56 494 VAL A CA 1
ATOM 3925 C C . VAL A 1 494 ? -7.129 -15.701 13.571 1.00 96.56 494 VAL A C 1
ATOM 3927 O O . VAL A 1 494 ? -8.243 -15.194 13.503 1.00 96.56 494 VAL A O 1
ATOM 3930 N N . LEU A 1 495 ? -6.128 -15.058 14.155 1.00 97.50 495 LEU A N 1
ATOM 3931 C CA . LEU A 1 495 ? -6.257 -13.728 14.741 1.00 97.50 495 LEU A CA 1
ATOM 3932 C C . LEU A 1 495 ? -5.969 -12.663 13.667 1.00 97.50 495 LEU A C 1
ATOM 3934 O O . LEU A 1 495 ? -4.849 -12.577 13.155 1.00 97.50 495 LEU A O 1
ATOM 3938 N N . HIS A 1 496 ? -6.966 -11.850 13.302 1.00 93.81 496 HIS A N 1
ATOM 3939 C CA . HIS A 1 496 ? -6.780 -10.679 12.434 1.00 93.81 496 HIS A CA 1
ATOM 3940 C C . HIS A 1 496 ? -6.484 -9.442 13.302 1.00 93.81 496 HIS A C 1
ATOM 3942 O O . HIS A 1 496 ? -7.381 -8.995 14.023 1.00 93.81 496 HIS A O 1
ATOM 3948 N N . PRO A 1 497 ? -5.261 -8.878 13.267 1.00 91.12 497 PRO A N 1
ATOM 3949 C CA . PRO A 1 497 ? -4.882 -7.794 14.164 1.00 91.12 497 PRO A CA 1
ATOM 3950 C C . PRO A 1 497 ? -5.534 -6.463 13.781 1.00 91.12 497 PRO A C 1
ATOM 3952 O O . PRO A 1 497 ? -5.845 -6.195 12.619 1.00 91.12 497 PRO A O 1
ATOM 3955 N N . PHE A 1 498 ? -5.700 -5.602 14.780 1.00 87.12 498 PHE A N 1
ATOM 3956 C CA . PHE A 1 498 ? -6.246 -4.253 14.661 1.00 87.12 498 PHE A CA 1
ATOM 3957 C C . PHE A 1 498 ? -5.251 -3.222 15.231 1.00 87.12 498 PHE A C 1
ATOM 3959 O O . PHE A 1 498 ? -4.406 -3.585 16.047 1.00 87.12 498 PHE A O 1
ATOM 3966 N N . PRO A 1 499 ? -5.292 -1.947 14.794 1.00 75.38 499 PRO A N 1
ATOM 3967 C CA . PRO A 1 499 ? -6.158 -1.357 13.773 1.00 75.38 499 PRO A CA 1
ATOM 3968 C C . PRO A 1 499 ? -5.588 -1.492 12.344 1.00 75.38 499 PRO A C 1
ATOM 3970 O O . PRO A 1 499 ? -5.889 -0.659 11.487 1.00 75.38 499 PRO A O 1
ATOM 3973 N N . PHE A 1 500 ? -4.751 -2.501 12.068 1.00 76.81 500 PHE A N 1
ATOM 3974 C CA . PHE A 1 500 ? -4.245 -2.823 10.727 1.00 76.81 500 PHE A CA 1
ATOM 3975 C C . PHE A 1 500 ? -4.140 -4.345 10.536 1.00 76.81 500 PHE A C 1
ATOM 3977 O O . PHE A 1 500 ? -3.236 -4.979 11.068 1.00 76.81 500 PHE A O 1
ATOM 3984 N N . GLY A 1 501 ? -5.038 -4.923 9.740 1.00 68.69 501 GLY A N 1
ATOM 3985 C CA . GLY A 1 501 ? -5.113 -6.365 9.509 1.00 68.69 501 GLY A CA 1
ATOM 3986 C C . GLY A 1 501 ? -4.660 -6.810 8.117 1.00 68.69 501 GLY A C 1
ATOM 3987 O O . GLY A 1 501 ? -4.002 -6.074 7.373 1.00 68.69 501 GLY A O 1
ATOM 3988 N N . GLY A 1 502 ? -4.979 -8.053 7.754 1.00 63.00 502 GLY A N 1
ATOM 3989 C CA . GLY A 1 502 ? -4.655 -8.654 6.454 1.00 63.00 502 GLY A CA 1
ATOM 3990 C C . GLY A 1 502 ? -5.858 -8.727 5.512 1.00 63.00 502 GLY A C 1
ATOM 3991 O O . GLY A 1 502 ? -6.907 -9.207 5.914 1.00 63.00 502 GLY A O 1
ATOM 3992 N N . SER A 1 503 ? -5.699 -8.310 4.250 1.00 61.97 503 SER A N 1
ATOM 3993 C CA . SER A 1 503 ? -6.700 -8.568 3.197 1.00 61.97 503 SER A CA 1
ATOM 3994 C C . SER A 1 503 ? -6.563 -10.005 2.675 1.00 61.97 503 SER A C 1
ATOM 3996 O O . SER A 1 503 ? -7.241 -10.899 3.182 1.00 61.97 503 SER A O 1
ATOM 3998 N N . LYS A 1 504 ? -5.607 -10.261 1.761 1.00 61.88 504 LYS A N 1
ATOM 3999 C CA . LYS A 1 504 ? -5.370 -11.588 1.157 1.00 61.88 504 LYS A CA 1
ATOM 4000 C C . LYS A 1 504 ? -5.310 -12.709 2.197 1.00 61.88 504 LYS A C 1
ATOM 4002 O O . LYS A 1 504 ? -5.996 -13.703 2.047 1.00 61.88 504 LYS A O 1
ATOM 4007 N N . THR A 1 505 ? -4.557 -12.524 3.281 1.00 73.25 505 THR A N 1
ATOM 4008 C CA . THR A 1 505 ? -4.406 -13.547 4.325 1.00 73.25 505 THR A CA 1
ATOM 4009 C C . THR A 1 505 ? -5.716 -13.938 5.012 1.00 73.25 505 THR A C 1
ATOM 4011 O O . THR A 1 505 ? -5.882 -15.096 5.381 1.00 73.25 505 THR A O 1
ATOM 4014 N N . SER A 1 506 ? -6.647 -12.997 5.199 1.00 77.31 506 SER A N 1
ATOM 4015 C CA . SER A 1 506 ? -7.959 -13.337 5.749 1.00 77.31 506 SER A CA 1
ATOM 4016 C C . SER A 1 506 ? -8.819 -14.049 4.711 1.00 77.31 506 SER A C 1
ATOM 4018 O O . SER A 1 506 ? -9.467 -15.023 5.065 1.00 77.31 506 SER A O 1
ATOM 4020 N N . ALA A 1 507 ? -8.758 -13.667 3.431 1.00 69.25 507 ALA A N 1
ATOM 4021 C CA . ALA A 1 507 ? -9.395 -14.451 2.371 1.00 69.25 507 ALA A CA 1
ATOM 4022 C C . ALA A 1 507 ? -8.818 -15.883 2.292 1.00 69.25 507 ALA A C 1
ATOM 4024 O O . ALA A 1 507 ? -9.583 -16.840 2.242 1.00 69.25 507 ALA A O 1
ATOM 4025 N N . ASP A 1 508 ? -7.493 -16.042 2.378 1.00 70.56 508 ASP A N 1
ATOM 4026 C CA . ASP A 1 508 ? -6.804 -17.341 2.411 1.00 70.56 508 ASP A CA 1
ATOM 4027 C C . ASP A 1 508 ? -7.290 -18.220 3.581 1.00 70.56 508 ASP A C 1
ATOM 4029 O O . ASP A 1 508 ? -7.550 -19.407 3.396 1.00 70.56 508 ASP A O 1
ATOM 4033 N N . ALA A 1 509 ? -7.462 -17.642 4.776 1.00 77.19 509 ALA A N 1
ATOM 4034 C CA . ALA A 1 509 ? -7.976 -18.355 5.948 1.00 77.19 509 ALA A CA 1
ATOM 4035 C C . ALA A 1 509 ? -9.441 -18.793 5.766 1.00 77.19 509 ALA A C 1
ATOM 4037 O O . ALA A 1 509 ? -9.770 -19.955 6.006 1.00 77.19 509 ALA A O 1
ATOM 4038 N N . LEU A 1 510 ? -10.307 -17.898 5.277 1.00 77.88 510 LEU A N 1
ATOM 4039 C CA . LEU A 1 510 ? -11.718 -18.206 5.017 1.00 77.88 510 LEU A CA 1
ATOM 4040 C C . LEU A 1 510 ? -11.884 -19.277 3.924 1.00 77.88 510 LEU A C 1
ATOM 4042 O O . LEU A 1 510 ? -12.745 -20.144 4.050 1.00 77.88 510 LEU A O 1
ATOM 4046 N N . LEU A 1 511 ? -11.032 -19.269 2.891 1.00 68.62 511 LEU A N 1
ATOM 4047 C CA . LEU A 1 511 ? -11.011 -20.281 1.824 1.00 68.62 511 LEU A CA 1
ATOM 4048 C C . LEU A 1 511 ? -10.568 -21.668 2.317 1.00 68.62 511 LEU A C 1
ATOM 4050 O O . LEU A 1 511 ? -11.059 -22.677 1.817 1.00 68.62 511 LEU A O 1
ATOM 4054 N N . LEU A 1 512 ? -9.696 -21.733 3.328 1.00 66.12 512 LEU A N 1
ATOM 4055 C CA . LEU A 1 512 ? -9.371 -22.971 4.055 1.00 66.12 512 LEU A CA 1
ATOM 4056 C C . LEU A 1 512 ? -10.464 -23.375 5.069 1.00 66.12 512 LEU A C 1
ATOM 4058 O O . LEU A 1 512 ? -10.315 -24.367 5.788 1.00 66.12 512 LEU A O 1
ATOM 4062 N N . GLY A 1 513 ? -11.558 -22.610 5.155 1.00 74.94 513 GLY A N 1
ATOM 4063 C CA . GLY A 1 513 ? -12.618 -22.808 6.136 1.00 74.94 513 GLY A CA 1
ATOM 4064 C C . GLY A 1 513 ? -12.114 -22.664 7.570 1.00 74.94 513 GLY A C 1
ATOM 4065 O O . GLY A 1 513 ? -12.545 -23.433 8.423 1.00 74.94 513 GLY A O 1
ATOM 4066 N N . LEU A 1 514 ? -11.166 -21.759 7.829 1.00 82.56 514 LEU A N 1
ATOM 4067 C CA . LEU A 1 514 ? -10.631 -21.461 9.161 1.00 82.56 514 LEU A CA 1
ATOM 4068 C C . LEU A 1 514 ? -11.351 -20.233 9.735 1.00 82.56 514 LEU A C 1
ATOM 4070 O O . LEU A 1 514 ? -11.388 -19.199 9.060 1.00 82.56 514 LEU A O 1
ATOM 4074 N N . PRO A 1 515 ? -11.909 -20.303 10.957 1.00 88.06 515 PRO A N 1
ATOM 4075 C CA . PRO A 1 515 ? -12.559 -19.156 11.565 1.00 88.06 515 PRO A CA 1
ATOM 4076 C C . PRO A 1 515 ? -11.499 -18.127 11.964 1.00 88.06 515 PRO A C 1
ATOM 4078 O O . PRO A 1 515 ? -10.434 -18.479 12.484 1.00 88.06 515 PRO A O 1
ATOM 4081 N N . LEU A 1 516 ? -11.780 -16.848 11.713 1.00 94.00 516 LEU A N 1
ATOM 4082 C CA . LEU A 1 516 ? -10.858 -15.769 12.037 1.00 94.00 516 LEU A CA 1
ATOM 4083 C C . LEU A 1 516 ? -11.551 -14.648 12.800 1.00 94.00 516 LEU A C 1
ATOM 4085 O O . LEU A 1 516 ? -12.632 -14.213 12.420 1.00 94.00 516 LEU A O 1
ATOM 4089 N N . VAL A 1 517 ? -10.924 -14.167 13.870 1.00 97.12 517 VAL A N 1
ATOM 4090 C CA . VAL A 1 517 ? -11.509 -13.122 14.718 1.00 97.12 517 VAL A CA 1
ATOM 4091 C C . VAL A 1 517 ? -11.133 -11.756 14.170 1.00 97.12 517 VAL A C 1
ATOM 4093 O O . VAL A 1 517 ? -9.950 -11.454 13.998 1.00 97.12 517 VAL A O 1
ATOM 4096 N N . ALA A 1 518 ? -12.141 -10.937 13.883 1.00 93.56 518 ALA A N 1
ATOM 4097 C CA . ALA A 1 518 ? -12.015 -9.594 13.327 1.00 93.56 518 ALA A CA 1
ATOM 4098 C C . ALA A 1 518 ? -12.529 -8.532 14.311 1.00 93.56 518 ALA A C 1
ATOM 4100 O O . ALA A 1 518 ? -13.355 -8.838 15.164 1.00 93.56 518 ALA A O 1
ATOM 4101 N N . MET A 1 519 ? -12.100 -7.271 14.157 1.00 91.44 519 MET A N 1
ATOM 4102 C CA . MET A 1 519 ? -12.650 -6.146 14.928 1.00 91.44 519 MET A CA 1
ATOM 4103 C C . MET A 1 519 ? -13.202 -5.041 14.016 1.00 91.44 519 MET A C 1
ATOM 4105 O O . MET A 1 519 ? -12.516 -4.556 13.112 1.00 91.44 519 MET A O 1
ATOM 4109 N N . LYS A 1 520 ? -14.441 -4.614 14.269 1.00 87.81 520 LYS A N 1
ATOM 4110 C CA . LYS A 1 520 ? -15.189 -3.581 13.533 1.00 87.81 520 LYS A CA 1
ATOM 4111 C C . LYS A 1 520 ? -14.719 -2.166 13.911 1.00 87.81 520 LYS A C 1
ATOM 4113 O O . LYS A 1 520 ? -15.477 -1.369 14.455 1.00 87.81 520 LYS A O 1
ATOM 4118 N N . THR A 1 521 ? -13.467 -1.821 13.611 1.00 79.19 521 THR A N 1
ATOM 4119 C CA . THR A 1 521 ? -12.950 -0.457 13.863 1.00 79.19 521 THR A CA 1
ATOM 4120 C C . THR A 1 521 ? -13.395 0.542 12.773 1.00 79.19 521 THR A C 1
ATOM 4122 O O . THR A 1 521 ? -13.868 0.118 11.709 1.00 79.19 521 THR A O 1
ATOM 4125 N N . PRO A 1 522 ? -13.227 1.866 12.972 1.00 66.94 522 PRO A N 1
ATOM 4126 C CA . PRO A 1 522 ? -13.466 2.869 11.928 1.00 66.94 522 PRO A CA 1
ATOM 4127 C C . PRO A 1 522 ? -12.541 2.735 10.704 1.00 66.94 522 PRO A C 1
ATOM 4129 O O . PRO A 1 522 ? -12.924 3.092 9.594 1.00 66.94 522 PRO A O 1
ATOM 4132 N N . PHE A 1 523 ? -11.322 2.208 10.868 1.00 59.53 523 PHE A N 1
ATOM 4133 C CA . PHE A 1 523 ? -10.280 2.284 9.839 1.00 59.53 523 PHE A CA 1
ATOM 4134 C C . PHE A 1 523 ? -10.415 1.202 8.757 1.00 59.53 523 PHE A C 1
ATOM 4136 O O . PHE A 1 523 ? -10.332 0.008 9.060 1.00 59.53 523 PHE A O 1
ATOM 4143 N N . LEU A 1 524 ? -10.489 1.601 7.479 1.00 53.88 524 LEU A N 1
ATOM 4144 C CA . LEU A 1 524 ? -10.562 0.705 6.306 1.00 53.88 524 LEU A CA 1
ATOM 4145 C C . LEU A 1 524 ? -9.559 -0.463 6.366 1.00 53.88 524 LEU A C 1
ATOM 4147 O O . LEU A 1 524 ? -9.940 -1.620 6.203 1.00 53.88 524 LEU A O 1
ATOM 4151 N N . ARG A 1 525 ? -8.299 -0.178 6.721 1.00 59.12 525 ARG A N 1
ATOM 4152 C CA . ARG A 1 525 ? -7.201 -1.159 6.873 1.00 59.12 525 ARG A CA 1
ATOM 4153 C C . ARG A 1 525 ? -7.414 -2.253 7.944 1.00 59.12 525 ARG A C 1
ATOM 4155 O O . ARG A 1 525 ? -6.575 -3.140 8.067 1.00 59.12 525 ARG A O 1
ATOM 4162 N N . SER A 1 526 ? -8.504 -2.202 8.709 1.00 63.00 526 SER A N 1
ATOM 4163 C CA . SER A 1 526 ? -8.960 -3.254 9.641 1.00 63.00 526 SER A CA 1
ATOM 4164 C C . SER A 1 526 ? -10.302 -3.889 9.245 1.00 63.00 526 SER A C 1
ATOM 4166 O O . SER A 1 526 ? -10.648 -4.967 9.713 1.00 63.00 526 SER A O 1
ATOM 4168 N N . ARG A 1 527 ? -11.066 -3.246 8.351 1.00 70.50 527 ARG A N 1
ATOM 4169 C CA . ARG A 1 527 ? -12.435 -3.651 7.997 1.00 70.50 527 ARG A CA 1
ATOM 4170 C C . ARG A 1 527 ? -12.498 -4.720 6.901 1.00 70.50 527 ARG A C 1
ATOM 4172 O O . ARG A 1 527 ? -13.591 -5.157 6.572 1.00 70.50 527 ARG A O 1
ATOM 4179 N N . MET A 1 528 ? -11.360 -5.173 6.366 1.00 72.88 528 MET A N 1
ATOM 4180 C CA . MET A 1 528 ? -11.316 -6.192 5.304 1.00 72.88 528 MET A CA 1
ATOM 4181 C C . MET A 1 528 ? -11.846 -7.557 5.765 1.00 72.88 528 MET A C 1
ATOM 4183 O O . MET A 1 528 ? -12.602 -8.195 5.045 1.00 72.88 528 MET A O 1
ATOM 4187 N N . ALA A 1 529 ? -11.506 -7.999 6.980 1.00 76.25 529 ALA A N 1
ATOM 4188 C CA . ALA A 1 529 ? -12.088 -9.225 7.528 1.00 76.25 529 ALA A CA 1
ATOM 4189 C C . ALA A 1 529 ? -13.583 -9.057 7.850 1.00 76.25 529 ALA A C 1
ATOM 4191 O O . ALA A 1 529 ? -14.384 -9.937 7.545 1.00 76.25 529 ALA A O 1
ATOM 4192 N N . TYR A 1 530 ? -13.963 -7.900 8.402 1.00 82.69 530 TYR A N 1
ATOM 4193 C CA . TYR A 1 530 ? -15.363 -7.548 8.650 1.00 82.69 530 TYR A CA 1
ATOM 4194 C C . TYR A 1 530 ? -16.205 -7.561 7.365 1.00 82.69 530 TYR A C 1
ATOM 4196 O O . TYR A 1 530 ? -17.307 -8.104 7.370 1.00 82.69 530 TYR A O 1
ATOM 4204 N N . SER A 1 531 ? -15.698 -7.016 6.254 1.00 73.06 531 SER A N 1
ATOM 4205 C CA . SER A 1 531 ? -16.440 -7.005 4.993 1.00 73.06 531 SER A CA 1
ATOM 4206 C C . SER A 1 531 ? -16.613 -8.409 4.418 1.00 73.06 531 SER A C 1
ATOM 4208 O O . SER A 1 531 ? -17.703 -8.701 3.936 1.00 73.06 531 SER A O 1
ATOM 4210 N N . PHE A 1 532 ? -15.625 -9.307 4.528 1.00 78.62 532 PHE A N 1
ATOM 4211 C CA . PHE A 1 532 ? -15.804 -10.713 4.139 1.00 78.62 532 PHE A CA 1
ATOM 4212 C C . PHE A 1 532 ? -16.914 -11.396 4.955 1.00 78.62 532 PHE A C 1
ATOM 4214 O O . PHE A 1 532 ? -17.778 -12.052 4.378 1.00 78.62 532 PHE A O 1
ATOM 4221 N N . TYR A 1 533 ? -16.939 -11.194 6.275 1.00 84.56 533 TYR A N 1
ATOM 4222 C CA . TYR A 1 533 ? -17.979 -11.735 7.158 1.00 84.56 533 TYR A CA 1
ATOM 4223 C C . TYR A 1 533 ? -19.375 -11.163 6.861 1.00 84.56 533 TYR A C 1
ATOM 4225 O O . TYR A 1 533 ? -20.340 -11.919 6.726 1.00 84.56 533 TYR A O 1
ATOM 4233 N N . LEU A 1 534 ? -19.473 -9.859 6.590 1.00 81.31 534 LEU A N 1
ATOM 4234 C CA . LEU A 1 534 ? -20.700 -9.220 6.102 1.00 81.31 534 LEU A CA 1
ATOM 4235 C C . LEU A 1 534 ? -21.164 -9.803 4.748 1.00 81.31 534 LEU A C 1
ATOM 4237 O O . LEU A 1 534 ? -22.353 -10.034 4.547 1.00 81.31 534 LEU A O 1
ATOM 4241 N N . HIS A 1 535 ? -20.240 -10.129 3.836 1.00 75.94 535 HIS A N 1
ATOM 4242 C CA . HIS A 1 535 ? -20.550 -10.780 2.552 1.00 75.94 535 HIS A CA 1
ATOM 4243 C C . HIS A 1 535 ? -20.897 -12.275 2.671 1.00 75.94 535 HIS A C 1
ATOM 4245 O O . HIS A 1 535 ? -21.434 -12.844 1.717 1.00 75.94 535 HIS A O 1
ATOM 4251 N N . MET A 1 536 ? -20.645 -12.905 3.820 1.00 77.06 536 MET A N 1
ATOM 4252 C CA . MET A 1 536 ? -21.149 -14.241 4.156 1.00 77.06 536 MET A CA 1
ATOM 4253 C C . MET A 1 536 ? -22.467 -14.194 4.945 1.00 77.06 536 MET A C 1
ATOM 4255 O O . MET A 1 536 ? -23.063 -15.250 5.153 1.00 77.06 536 MET A O 1
ATOM 4259 N N . ASP A 1 537 ? -22.948 -13.004 5.335 1.00 83.75 537 ASP A N 1
ATOM 4260 C CA . ASP A 1 537 ? -24.100 -12.824 6.235 1.00 83.75 537 ASP A CA 1
ATOM 4261 C C . ASP A 1 537 ? -23.882 -13.557 7.582 1.00 83.75 537 ASP A C 1
ATOM 4263 O O . ASP A 1 537 ? -24.730 -14.273 8.103 1.00 83.75 537 ASP A O 1
ATOM 4267 N N . MET A 1 538 ? -22.664 -13.448 8.117 1.00 87.06 538 MET A N 1
ATOM 4268 C CA . MET A 1 538 ? -22.224 -14.172 9.308 1.00 87.06 538 MET A CA 1
ATOM 4269 C C . MET A 1 538 ? -21.290 -13.275 10.116 1.00 87.06 538 MET A C 1
ATOM 4271 O O . MET A 1 538 ? -20.182 -13.000 9.669 1.00 87.06 538 MET A O 1
ATOM 4275 N N . LEU A 1 539 ? -21.729 -12.785 11.276 1.00 91.38 539 LEU A N 1
ATOM 4276 C CA . LEU A 1 539 ? -20.967 -11.828 12.097 1.00 91.38 539 LEU A CA 1
ATOM 4277 C C . LEU A 1 539 ? -20.448 -12.434 13.412 1.00 91.38 539 LEU A C 1
ATOM 4279 O O . LEU A 1 539 ? -19.782 -11.750 14.178 1.00 91.38 539 LEU A O 1
ATOM 4283 N N . ASP A 1 540 ? -20.651 -13.734 13.625 1.00 92.62 540 ASP A N 1
ATOM 4284 C CA . ASP A 1 540 ? -20.298 -14.530 14.816 1.00 92.62 540 ASP A CA 1
ATOM 4285 C C . ASP A 1 540 ? -18.788 -14.568 15.148 1.00 92.62 540 ASP A C 1
ATOM 4287 O O . ASP A 1 540 ? -18.371 -15.129 16.162 1.00 92.62 540 ASP A O 1
ATOM 4291 N N . CYS A 1 541 ? -17.952 -14.011 14.268 1.00 95.50 541 CYS A N 1
ATOM 4292 C CA . CYS A 1 541 ? -16.499 -13.884 14.417 1.00 95.50 541 CYS A CA 1
ATOM 4293 C C . CYS A 1 541 ? -16.016 -12.414 14.372 1.00 95.50 541 CYS A C 1
ATOM 4295 O O . CYS A 1 541 ? -14.821 -12.151 14.220 1.00 95.50 541 CYS A O 1
ATOM 4297 N N . VAL A 1 542 ? -16.934 -11.445 14.470 1.00 95.50 542 VAL A N 1
ATOM 4298 C CA . VAL A 1 542 ? -16.662 -10.003 14.399 1.00 95.50 542 VAL A CA 1
ATOM 4299 C C . VAL A 1 542 ? -16.954 -9.351 15.746 1.00 95.50 542 VAL A C 1
ATOM 4301 O O . VAL A 1 542 ? -18.108 -9.162 16.109 1.00 95.50 542 VAL A O 1
ATOM 4304 N N . ALA A 1 543 ? -15.904 -8.906 16.426 1.00 96.12 543 ALA A N 1
ATOM 4305 C CA . ALA A 1 543 ? -16.012 -8.099 17.631 1.00 96.12 543 ALA A CA 1
ATOM 4306 C C . ALA A 1 543 ? -16.170 -6.599 17.332 1.00 96.12 543 ALA A C 1
ATOM 4308 O O . ALA A 1 543 ? -15.678 -6.079 16.324 1.00 96.12 543 ALA A O 1
ATOM 4309 N N . SER A 1 544 ? -16.783 -5.879 18.263 1.00 91.88 544 SER A N 1
ATOM 4310 C CA . SER A 1 544 ? -16.817 -4.417 18.358 1.00 91.88 544 SER A CA 1
ATOM 4311 C C . SER A 1 544 ? -15.871 -3.877 19.441 1.00 91.88 544 SER A C 1
ATOM 4313 O O . SER A 1 544 ? -15.460 -2.721 19.344 1.00 91.88 544 SER A O 1
ATOM 4315 N N . THR A 1 545 ? -15.478 -4.694 20.429 1.00 94.12 545 THR A N 1
ATOM 4316 C CA . THR A 1 545 ? -14.512 -4.339 21.493 1.00 94.12 545 THR A CA 1
ATOM 4317 C C . THR A 1 545 ? -13.351 -5.338 21.597 1.00 94.12 545 THR A C 1
ATOM 4319 O O . THR A 1 545 ? -13.396 -6.432 21.036 1.00 94.12 545 THR A O 1
ATOM 4322 N N . GLU A 1 546 ? -12.297 -4.979 22.339 1.00 94.31 546 GLU A N 1
ATOM 4323 C CA . GLU A 1 546 ? -11.174 -5.890 22.615 1.00 94.31 546 GLU A CA 1
ATOM 4324 C C . GLU A 1 546 ? -11.598 -7.102 23.456 1.00 94.31 546 GLU A C 1
ATOM 4326 O O . GLU A 1 546 ? -11.151 -8.218 23.204 1.00 94.31 546 GLU A O 1
ATOM 4331 N N . ASP A 1 547 ? -12.480 -6.896 24.436 1.00 97.06 547 ASP A N 1
ATOM 4332 C CA . ASP A 1 547 ? -12.924 -7.953 25.351 1.00 97.06 547 ASP A CA 1
ATOM 4333 C C . ASP A 1 547 ? -13.838 -8.956 24.632 1.00 97.06 547 ASP A C 1
ATOM 4335 O O . ASP A 1 547 ? -13.730 -10.165 24.833 1.00 97.06 547 ASP A O 1
ATOM 4339 N N . GLU A 1 548 ? -14.672 -8.469 23.709 1.00 97.38 548 GLU A N 1
ATOM 4340 C CA . GLU A 1 548 ? -15.460 -9.298 22.795 1.00 97.38 548 GLU A CA 1
ATOM 4341 C C . GLU A 1 548 ? -14.559 -10.066 21.813 1.00 97.38 548 GLU A C 1
ATOM 4343 O O . GLU A 1 548 ? -14.791 -11.247 21.562 1.00 97.38 548 GLU A O 1
ATOM 4348 N N . TYR A 1 549 ? -13.479 -9.452 21.312 1.00 97.75 549 TYR A N 1
ATOM 4349 C CA . TYR A 1 549 ? -12.486 -10.133 20.470 1.00 97.75 549 TYR A CA 1
ATOM 4350 C C . TYR A 1 549 ? -11.817 -11.289 21.226 1.00 97.75 549 TYR A C 1
ATOM 4352 O O . TYR A 1 549 ? -11.697 -12.394 20.694 1.00 97.75 549 TYR A O 1
ATOM 4360 N N . ILE A 1 550 ? -11.410 -11.052 22.476 1.00 98.25 550 ILE A N 1
ATOM 4361 C CA . ILE A 1 550 ? -10.823 -12.067 23.360 1.00 98.25 550 ILE A CA 1
ATOM 4362 C C . ILE A 1 550 ? -11.835 -13.192 23.628 1.00 98.25 550 ILE A C 1
ATOM 4364 O O . ILE A 1 550 ? -11.491 -14.363 23.475 1.00 98.25 550 ILE A O 1
ATOM 4368 N N . ALA A 1 551 ? -13.091 -12.862 23.945 1.00 98.12 551 ALA A N 1
ATOM 4369 C CA . ALA A 1 551 ? -14.144 -13.845 24.200 1.00 98.12 551 ALA A CA 1
ATOM 4370 C C . ALA A 1 551 ? -14.472 -14.708 22.965 1.00 98.12 551 ALA A C 1
ATOM 4372 O O . ALA A 1 551 ? -14.581 -15.930 23.080 1.00 98.12 551 ALA A O 1
ATOM 4373 N N . ILE A 1 552 ? -14.578 -14.104 21.775 1.00 98.31 552 ILE A N 1
ATOM 4374 C CA . ILE A 1 552 ? -14.792 -14.829 20.512 1.00 98.31 552 ILE A CA 1
ATOM 4375 C C . ILE A 1 552 ? -13.595 -15.740 20.210 1.00 98.31 552 ILE A C 1
ATOM 4377 O O . ILE A 1 552 ? -13.799 -16.901 19.854 1.00 98.31 552 ILE A O 1
ATOM 4381 N N . ALA A 1 553 ? -12.359 -15.258 20.386 1.00 98.12 553 ALA A N 1
ATOM 4382 C CA . ALA A 1 553 ? -11.157 -16.067 20.183 1.00 98.12 553 ALA A CA 1
ATOM 4383 C C . ALA A 1 553 ? -11.135 -17.284 21.117 1.00 98.12 553 ALA A C 1
ATOM 4385 O O . ALA A 1 553 ? -11.043 -18.413 20.638 1.00 98.12 553 ALA A O 1
ATOM 4386 N N . LEU A 1 554 ? -11.286 -17.067 22.426 1.00 97.94 554 LEU A N 1
ATOM 4387 C CA . LEU A 1 554 ? -11.290 -18.130 23.434 1.00 97.94 554 LEU A CA 1
ATOM 4388 C C . LEU A 1 554 ? -12.413 -19.142 23.202 1.00 97.94 554 LEU A C 1
ATOM 4390 O O . LEU A 1 554 ? -12.168 -20.343 23.299 1.00 97.94 554 LEU A O 1
ATOM 4394 N N . ARG A 1 555 ? -13.623 -18.696 22.837 1.00 97.44 555 ARG A N 1
ATOM 4395 C CA . ARG A 1 555 ? -14.734 -19.604 22.517 1.00 97.44 555 ARG A CA 1
ATOM 4396 C C . ARG A 1 555 ? -14.437 -20.440 21.273 1.00 97.44 555 ARG A C 1
ATOM 4398 O O . ARG A 1 555 ? -14.631 -21.648 21.304 1.00 97.44 555 ARG A O 1
ATOM 4405 N N . LEU A 1 556 ? -13.935 -19.829 20.198 1.00 95.62 556 LEU A N 1
ATOM 4406 C CA . LEU A 1 556 ? -13.535 -20.563 18.992 1.00 95.62 556 LEU A CA 1
ATOM 4407 C C . LEU A 1 556 ? -12.388 -21.543 19.259 1.00 95.62 556 LEU A C 1
ATOM 4409 O O . LEU A 1 556 ? -12.326 -22.574 18.602 1.00 95.62 556 LEU A O 1
ATOM 4413 N N . GLY A 1 557 ? -11.485 -21.241 20.189 1.00 93.12 557 GLY A N 1
ATOM 4414 C CA . GLY A 1 557 ? -10.364 -22.110 20.532 1.00 93.12 557 GLY A CA 1
ATOM 4415 C C . GLY A 1 557 ? -10.755 -23.289 21.426 1.00 93.12 557 GLY A C 1
ATOM 4416 O O . GLY A 1 557 ? -10.514 -24.446 21.079 1.00 93.12 557 GLY A O 1
ATOM 4417 N N . THR A 1 558 ? -11.410 -23.000 22.548 1.00 93.06 558 THR A N 1
ATOM 4418 C CA . THR A 1 558 ? -11.712 -23.986 23.600 1.00 93.06 558 THR A CA 1
ATOM 4419 C C . THR A 1 558 ? -12.942 -24.852 23.308 1.00 93.06 558 THR A C 1
ATOM 4421 O O . THR A 1 558 ? -12.953 -26.025 23.679 1.00 93.06 558 THR A O 1
ATOM 4424 N N . ASP A 1 559 ? -13.950 -24.340 22.592 1.00 92.06 559 ASP A N 1
ATOM 4425 C CA . ASP A 1 559 ? -15.134 -25.111 22.193 1.00 92.06 559 ASP A CA 1
ATOM 4426 C C . ASP A 1 559 ? -14.968 -25.664 20.768 1.00 92.06 559 ASP A C 1
ATOM 4428 O O . ASP A 1 559 ? -15.204 -24.992 19.758 1.00 92.06 559 ASP A O 1
ATOM 4432 N N . ALA A 1 560 ? -14.544 -26.927 20.686 1.00 82.94 560 ALA A N 1
ATOM 4433 C CA . ALA A 1 560 ? -14.354 -27.636 19.423 1.00 82.94 560 ALA A CA 1
ATOM 4434 C C . ALA A 1 560 ? -15.668 -27.912 18.663 1.00 82.94 560 ALA A C 1
ATOM 4436 O O . ALA A 1 560 ? -15.639 -28.036 17.436 1.00 82.94 560 ALA A O 1
ATOM 4437 N N . VAL A 1 561 ? -16.813 -27.980 19.356 1.00 83.25 561 VAL A N 1
ATOM 4438 C CA . VAL A 1 561 ? -18.128 -28.189 18.725 1.00 83.25 561 VAL A CA 1
ATOM 4439 C C . VAL A 1 561 ? -18.577 -26.887 18.074 1.00 83.25 561 VAL A C 1
ATOM 4441 O O . VAL A 1 561 ? -18.799 -26.860 16.865 1.00 83.25 561 VAL A O 1
ATOM 4444 N N . TYR A 1 562 ? -18.556 -25.778 18.817 1.00 89.62 562 TYR A N 1
ATOM 4445 C CA . TYR A 1 562 ? -18.816 -24.447 18.267 1.00 89.62 562 TYR A CA 1
ATOM 4446 C C . TYR A 1 562 ? -17.847 -24.093 17.129 1.00 89.62 562 TYR A C 1
ATOM 4448 O O . TYR A 1 562 ? -18.278 -23.573 16.100 1.00 89.62 562 TYR A O 1
ATOM 4456 N N . ARG A 1 563 ? -16.554 -24.436 17.246 1.00 90.62 563 ARG A N 1
ATOM 4457 C CA . ARG A 1 563 ? -15.586 -24.293 16.142 1.00 90.62 563 ARG A CA 1
ATOM 4458 C C . ARG A 1 563 ? -16.005 -25.093 14.908 1.00 90.62 563 ARG A C 1
ATOM 4460 O O . ARG A 1 563 ? -15.907 -24.571 13.800 1.00 90.62 563 ARG A O 1
ATOM 4467 N N . SER A 1 564 ? -16.480 -26.328 15.068 1.00 79.19 564 SER A N 1
ATOM 4468 C CA . SER A 1 564 ? -16.989 -27.141 13.956 1.00 79.19 564 SER A CA 1
ATOM 4469 C C . SER A 1 564 ? -18.226 -26.510 13.303 1.00 79.19 564 SER A C 1
ATOM 4471 O O . SER A 1 564 ? -18.263 -26.365 12.079 1.00 79.19 564 SER A O 1
ATOM 4473 N N . ASP A 1 565 ? -19.196 -26.063 14.100 1.00 82.50 565 ASP A N 1
ATOM 4474 C CA . ASP A 1 565 ? -20.447 -25.470 13.614 1.00 82.50 565 ASP A CA 1
ATOM 4475 C C . ASP A 1 565 ? -20.211 -24.140 12.888 1.00 82.50 565 ASP A C 1
ATOM 4477 O O . ASP A 1 565 ? -20.734 -23.926 11.792 1.00 82.50 565 ASP A O 1
ATOM 4481 N N . VAL A 1 566 ? -19.342 -23.277 13.427 1.00 86.62 566 VAL A N 1
ATOM 4482 C CA . VAL A 1 566 ? -18.886 -22.042 12.768 1.00 86.62 566 VAL A CA 1
ATOM 4483 C C . VAL A 1 566 ? -18.254 -22.356 11.408 1.00 86.62 566 VAL A C 1
ATOM 4485 O O . VAL A 1 566 ? -18.614 -21.734 10.406 1.00 86.62 566 VAL A O 1
ATOM 4488 N N . ARG A 1 567 ? -17.364 -23.354 11.330 1.00 83.50 567 ARG A N 1
ATOM 4489 C CA . ARG A 1 567 ? -16.717 -23.760 10.067 1.00 83.50 567 ARG A CA 1
ATOM 4490 C C . ARG A 1 567 ? -17.722 -24.322 9.057 1.00 83.50 567 ARG A C 1
ATOM 4492 O O . ARG A 1 567 ? -17.641 -23.989 7.873 1.00 83.50 567 ARG A O 1
ATOM 4499 N N . ALA A 1 568 ? -18.690 -25.122 9.501 1.00 76.00 568 ALA A N 1
ATOM 4500 C CA . ALA A 1 568 ? -19.757 -25.647 8.649 1.00 76.00 568 ALA A CA 1
ATOM 4501 C C . ALA A 1 568 ? -20.671 -24.527 8.114 1.00 76.00 568 ALA A C 1
ATOM 4503 O O . ALA A 1 568 ? -20.959 -24.482 6.914 1.00 76.00 568 ALA A O 1
ATOM 4504 N N . ASN A 1 569 ? -21.061 -23.584 8.976 1.00 79.88 569 ASN A N 1
ATOM 4505 C CA . ASN A 1 569 ? -21.864 -22.410 8.634 1.00 79.88 569 ASN A CA 1
ATOM 4506 C C . ASN A 1 569 ? -21.152 -21.554 7.566 1.00 79.88 569 ASN A C 1
ATOM 4508 O O . ASN A 1 569 ? -21.709 -21.343 6.484 1.00 79.88 569 ASN A O 1
ATOM 4512 N N . MET A 1 570 ? -19.884 -21.185 7.803 1.00 79.69 570 MET A N 1
ATOM 4513 C CA . MET A 1 570 ? -19.025 -20.457 6.853 1.00 79.69 570 MET A CA 1
ATOM 4514 C C . MET A 1 570 ? -18.981 -21.124 5.469 1.00 79.69 570 MET A C 1
ATOM 4516 O O . MET A 1 570 ? -19.279 -20.486 4.456 1.00 79.69 570 MET A O 1
ATOM 4520 N N . LEU A 1 571 ? -18.649 -22.419 5.417 1.00 70.56 571 LEU A N 1
ATOM 4521 C CA . LEU A 1 571 ? -18.523 -23.158 4.157 1.00 70.56 571 LEU A CA 1
ATOM 4522 C C . LEU A 1 571 ? -19.866 -23.267 3.417 1.00 70.56 571 LEU A C 1
ATOM 4524 O O . LEU A 1 571 ? -19.908 -23.096 2.197 1.00 70.56 571 LEU A O 1
ATOM 4528 N N . SER A 1 572 ? -20.977 -23.479 4.131 1.00 69.12 572 SER A N 1
ATOM 4529 C CA . SER A 1 572 ? -22.313 -23.551 3.520 1.00 69.12 572 SER A CA 1
ATOM 4530 C C . SER A 1 572 ? -22.732 -22.231 2.854 1.00 69.12 572 SER A C 1
ATOM 4532 O O . SER A 1 572 ? -23.301 -22.233 1.757 1.00 69.12 572 SER A O 1
ATOM 4534 N N . ARG A 1 573 ? -22.396 -21.096 3.480 1.00 67.62 573 ARG A N 1
ATOM 4535 C CA . ARG A 1 573 ? -22.706 -19.739 3.004 1.00 67.62 573 ARG A CA 1
ATOM 4536 C C . ARG A 1 573 ? -21.848 -19.353 1.799 1.00 67.62 573 ARG A C 1
ATOM 4538 O O . ARG A 1 573 ? -22.384 -18.834 0.817 1.00 67.62 573 ARG A O 1
ATOM 4545 N N . ALA A 1 574 ? -20.558 -19.695 1.823 1.00 55.38 574 ALA A N 1
ATOM 4546 C CA . ALA A 1 574 ? -19.654 -19.527 0.686 1.00 55.38 574 ALA A CA 1
ATOM 4547 C C . ALA A 1 574 ? -20.123 -20.321 -0.552 1.00 55.38 574 ALA A C 1
ATOM 4549 O O . ALA A 1 574 ? -20.220 -19.766 -1.649 1.00 55.38 574 ALA A O 1
ATOM 4550 N N . VAL A 1 575 ? -20.498 -21.596 -0.376 1.00 44.69 575 VAL A N 1
ATOM 4551 C CA . VAL A 1 575 ? -20.995 -22.449 -1.473 1.00 44.69 575 VAL A CA 1
ATOM 4552 C C . VAL A 1 575 ? -22.322 -21.932 -2.038 1.00 44.69 575 VAL A C 1
ATOM 4554 O O . VAL A 1 575 ? -22.445 -21.800 -3.258 1.00 44.69 575 VAL A O 1
ATOM 4557 N N . ARG A 1 576 ? -23.296 -21.567 -1.187 1.00 37.25 576 ARG A N 1
ATOM 4558 C CA . ARG A 1 576 ? -24.596 -21.030 -1.642 1.00 37.25 576 ARG A CA 1
ATOM 4559 C C . ARG A 1 576 ? -24.440 -19.796 -2.536 1.00 37.25 576 ARG A C 1
ATOM 4561 O O . ARG A 1 576 ? -25.081 -19.733 -3.584 1.00 37.25 576 ARG A O 1
ATOM 4568 N N . ARG A 1 577 ? -23.573 -18.841 -2.175 1.00 41.41 577 ARG A N 1
ATOM 4569 C CA . ARG A 1 577 ? -23.352 -17.634 -2.994 1.00 41.41 577 ARG A CA 1
ATOM 4570 C C . ARG A 1 577 ? -22.560 -17.919 -4.278 1.00 41.41 577 ARG A C 1
ATOM 4572 O O . ARG A 1 577 ? -22.884 -17.321 -5.298 1.00 41.41 577 ARG A O 1
ATOM 4579 N N . SER A 1 578 ? -21.624 -18.874 -4.282 1.00 34.94 578 SER A N 1
ATOM 4580 C CA . SER A 1 578 ? -20.886 -19.278 -5.498 1.00 34.94 578 SER A CA 1
ATOM 4581 C C . SER A 1 578 ? -21.772 -19.933 -6.567 1.00 34.94 578 SER A C 1
ATOM 4583 O O . SER A 1 578 ? -21.574 -19.709 -7.762 1.00 34.94 578 SER A O 1
ATOM 4585 N N . ILE A 1 579 ? -22.755 -20.743 -6.158 1.00 33.59 579 ILE A N 1
ATOM 4586 C CA . ILE A 1 579 ? -23.738 -21.328 -7.084 1.00 33.59 579 ILE A CA 1
ATOM 4587 C C . ILE A 1 579 ? -24.610 -20.212 -7.675 1.00 33.59 579 ILE A C 1
ATOM 4589 O O . ILE A 1 579 ? -24.819 -20.157 -8.887 1.00 33.59 579 ILE A O 1
ATOM 4593 N N . HIS A 1 580 ? -25.059 -19.277 -6.831 1.00 30.73 580 HIS A N 1
ATOM 4594 C CA . HIS A 1 580 ? -25.958 -18.208 -7.255 1.00 30.73 580 HIS A CA 1
ATOM 4595 C C . HIS A 1 580 ? -25.295 -17.211 -8.219 1.00 30.73 580 HIS A C 1
ATOM 4597 O O . HIS A 1 580 ? -25.923 -16.841 -9.207 1.00 30.73 580 HIS A O 1
ATOM 4603 N N . THR A 1 581 ? -24.032 -16.820 -8.001 1.00 32.41 581 THR A N 1
ATOM 4604 C CA . THR A 1 581 ? -23.297 -15.922 -8.917 1.00 32.41 581 THR A CA 1
ATOM 4605 C C . THR A 1 581 ? -22.980 -16.565 -10.265 1.00 32.41 581 THR A C 1
ATOM 4607 O O . THR A 1 581 ? -22.972 -15.869 -11.277 1.00 32.41 581 THR A O 1
ATOM 4610 N N . THR A 1 582 ? -22.770 -17.884 -10.308 1.00 32.72 582 THR A N 1
ATOM 4611 C CA . THR A 1 582 ? -22.553 -18.613 -11.569 1.00 32.72 582 THR A CA 1
ATOM 4612 C C . THR A 1 582 ? -23.845 -18.679 -12.390 1.00 32.72 582 THR A C 1
ATOM 4614 O O . THR A 1 582 ? -23.832 -18.381 -13.582 1.00 32.72 582 THR A O 1
ATOM 4617 N N . ALA A 1 583 ? -24.979 -18.976 -11.744 1.00 29.72 583 ALA A N 1
ATOM 4618 C CA . ALA A 1 583 ? -26.292 -18.954 -12.391 1.00 29.72 583 ALA A CA 1
ATOM 4619 C C . ALA A 1 583 ? -26.706 -17.539 -12.841 1.00 29.72 583 ALA A C 1
ATOM 4621 O O . ALA A 1 583 ? -27.238 -17.378 -13.935 1.00 29.72 583 ALA A O 1
ATOM 4622 N N . LEU A 1 584 ? -26.420 -16.508 -12.035 1.00 32.75 584 LEU A N 1
ATOM 4623 C CA . LEU A 1 584 ? -26.703 -15.112 -12.386 1.00 32.75 584 LEU A CA 1
ATOM 4624 C C . LEU A 1 584 ? -25.842 -14.609 -13.553 1.00 32.75 584 LEU A C 1
ATOM 4626 O O . LEU A 1 584 ? -26.357 -13.856 -14.372 1.00 32.75 584 LEU A O 1
ATOM 4630 N N . ARG A 1 585 ? -24.582 -15.052 -13.689 1.00 35.94 585 ARG A N 1
ATOM 4631 C CA . ARG A 1 585 ? -23.775 -14.773 -14.891 1.00 35.94 585 ARG A CA 1
ATOM 4632 C C . ARG A 1 585 ? -24.367 -15.418 -16.137 1.00 35.94 585 ARG A C 1
ATOM 4634 O O . ARG A 1 585 ? -24.658 -14.703 -17.086 1.00 35.94 585 ARG A O 1
ATOM 4641 N N . ALA A 1 586 ? -24.653 -16.719 -16.096 1.00 31.23 586 ALA A N 1
ATOM 4642 C CA . ALA A 1 586 ? -25.262 -17.416 -17.229 1.00 31.23 586 ALA A CA 1
ATOM 4643 C C . ALA A 1 586 ? -26.647 -16.848 -17.611 1.00 31.23 586 ALA A C 1
ATOM 4645 O O . ALA A 1 586 ? -27.014 -16.862 -18.783 1.00 31.23 586 ALA A O 1
ATOM 4646 N N . ALA A 1 587 ? -27.414 -16.318 -16.652 1.00 30.50 587 ALA A N 1
ATOM 4647 C CA . ALA A 1 587 ? -28.660 -15.605 -16.932 1.00 30.50 587 ALA A CA 1
ATOM 4648 C C . ALA A 1 587 ? -28.415 -14.214 -17.549 1.00 30.50 587 ALA A C 1
ATOM 4650 O O . ALA A 1 587 ? -29.055 -13.871 -18.540 1.00 30.50 587 ALA A O 1
ATOM 4651 N N . ALA A 1 588 ? -27.474 -13.432 -17.009 1.00 32.47 588 ALA A N 1
ATOM 4652 C CA . ALA A 1 588 ? -27.138 -12.100 -17.514 1.00 32.47 588 ALA A CA 1
ATOM 4653 C C . ALA A 1 588 ? -26.545 -12.139 -18.933 1.00 32.47 588 ALA A C 1
ATOM 4655 O O . ALA A 1 588 ? -26.958 -11.357 -19.781 1.00 32.47 588 ALA A O 1
ATOM 4656 N N . GLU A 1 589 ? -25.651 -13.091 -19.213 1.00 35.84 589 GLU A N 1
ATOM 4657 C CA . GLU A 1 589 ? -25.012 -13.295 -20.523 1.00 35.84 589 GLU A CA 1
ATOM 4658 C C . GLU A 1 589 ? -26.018 -13.698 -21.620 1.00 35.84 589 GLU A C 1
ATOM 4660 O O . GLU A 1 589 ? -25.803 -13.394 -22.790 1.00 35.84 589 GLU A O 1
ATOM 4665 N N . ASN A 1 590 ? -27.144 -14.328 -21.256 1.00 34.03 590 ASN A N 1
ATOM 4666 C CA . ASN A 1 590 ? -28.254 -14.591 -22.183 1.00 34.03 590 ASN A CA 1
ATOM 4667 C C . ASN A 1 590 ? -29.253 -13.418 -22.276 1.00 34.03 590 ASN A C 1
ATOM 4669 O O . ASN A 1 590 ? -29.905 -13.246 -23.307 1.00 34.03 590 ASN A O 1
ATOM 4673 N N . ALA A 1 591 ? -29.376 -12.598 -21.227 1.00 32.59 591 ALA A N 1
ATOM 4674 C CA . ALA A 1 591 ? -30.257 -11.429 -21.208 1.00 32.59 591 ALA A CA 1
ATOM 4675 C C . ALA A 1 591 ? -29.666 -10.210 -21.942 1.00 32.59 591 ALA A C 1
ATOM 4677 O O . ALA A 1 591 ? -30.415 -9.431 -22.528 1.00 32.59 591 ALA A O 1
ATOM 4678 N N . SER A 1 592 ? -28.338 -10.048 -21.964 1.00 37.06 592 SER A N 1
ATOM 4679 C CA . SER A 1 592 ? -27.637 -8.895 -22.553 1.00 37.06 592 SER A CA 1
ATOM 4680 C C . SER A 1 592 ? -27.533 -8.933 -24.089 1.00 37.06 592 SER A C 1
ATOM 4682 O O . SER A 1 592 ? -26.488 -8.614 -24.654 1.00 37.06 592 SER A O 1
ATOM 4684 N N . SER A 1 593 ? -28.602 -9.354 -24.769 1.00 35.31 593 SER A N 1
ATOM 4685 C CA . SER A 1 593 ? -28.744 -9.307 -26.234 1.00 35.31 593 SER A CA 1
ATOM 4686 C C . SER A 1 593 ? -29.649 -8.163 -26.720 1.00 35.31 593 SER A C 1
ATOM 4688 O O . SER A 1 593 ? -29.770 -7.940 -27.925 1.00 35.31 593 SER A O 1
ATOM 4690 N N . SER A 1 594 ? -30.251 -7.401 -25.802 1.00 37.50 594 SER A N 1
ATOM 4691 C CA . SER A 1 594 ? -30.902 -6.122 -26.097 1.00 37.50 594 SER A CA 1
ATOM 4692 C C . SER A 1 594 ? -29.874 -5.018 -26.386 1.00 37.50 594 SER A C 1
ATOM 4694 O O . SER A 1 594 ? -28.753 -5.028 -25.878 1.00 37.50 594 SER A O 1
ATOM 4696 N N . ALA A 1 595 ? -30.254 -4.055 -27.231 1.00 44.00 595 ALA A N 1
ATOM 4697 C CA . ALA A 1 595 ? -29.386 -2.939 -27.602 1.00 44.00 595 ALA A CA 1
ATOM 4698 C C . ALA A 1 595 ? -29.041 -2.047 -26.394 1.00 44.00 595 ALA A C 1
ATOM 4700 O O . ALA A 1 595 ? -29.865 -1.852 -25.501 1.00 44.00 595 ALA A O 1
ATOM 4701 N N . VAL A 1 596 ? -27.832 -1.472 -26.399 1.00 53.34 596 VAL A N 1
ATOM 4702 C CA . VAL A 1 596 ? -27.337 -0.590 -25.330 1.00 53.34 596 VAL A CA 1
ATOM 4703 C C . VAL A 1 596 ? -28.264 0.618 -25.168 1.00 53.34 596 VAL A C 1
ATOM 4705 O O . VAL A 1 596 ? -28.360 1.459 -26.063 1.00 53.34 596 VAL A O 1
ATOM 4708 N N . ALA A 1 597 ? -28.940 0.704 -24.021 1.00 56.00 597 ALA A N 1
ATOM 4709 C CA . ALA A 1 597 ? -29.802 1.830 -23.684 1.00 56.00 597 ALA A CA 1
ATOM 4710 C C . ALA A 1 597 ? -28.981 3.122 -23.531 1.00 56.00 597 ALA A C 1
ATOM 4712 O O . ALA A 1 597 ? -27.916 3.126 -22.916 1.00 56.00 597 ALA A O 1
ATOM 4713 N N . THR A 1 598 ? -29.488 4.227 -24.081 1.00 77.81 598 THR A N 1
ATOM 4714 C CA . THR A 1 598 ? -28.834 5.550 -24.049 1.00 77.81 598 THR A CA 1
ATOM 4715 C C . THR A 1 598 ? -29.517 6.555 -23.115 1.00 77.81 598 THR A C 1
ATOM 4717 O O . THR A 1 598 ? -28.925 7.589 -22.808 1.00 77.81 598 THR A O 1
ATOM 4720 N N . LYS A 1 599 ? -30.726 6.240 -22.632 1.00 86.25 599 LYS A N 1
ATOM 4721 C CA . LYS A 1 599 ? -31.514 6.986 -21.635 1.00 86.25 599 LYS A CA 1
ATOM 4722 C C . LYS A 1 599 ? -32.039 6.032 -20.547 1.00 86.25 599 LYS A C 1
ATOM 4724 O O . LYS A 1 599 ? -32.000 4.813 -20.716 1.00 86.25 599 LYS A O 1
ATOM 4729 N N . VAL A 1 600 ? -32.487 6.592 -19.424 1.00 90.81 600 VAL A N 1
ATOM 4730 C CA . VAL A 1 600 ? -33.139 5.883 -18.307 1.00 90.81 600 VAL A CA 1
ATOM 4731 C C . VAL A 1 600 ? -34.650 5.902 -18.501 1.00 90.81 600 VAL A C 1
ATOM 4733 O O . VAL A 1 600 ? -35.215 6.963 -18.763 1.00 90.81 600 VAL A O 1
ATOM 4736 N N . THR A 1 601 ? -35.317 4.769 -18.284 1.00 95.88 601 THR A N 1
ATOM 4737 C CA . THR A 1 601 ? -36.783 4.700 -18.202 1.00 95.88 60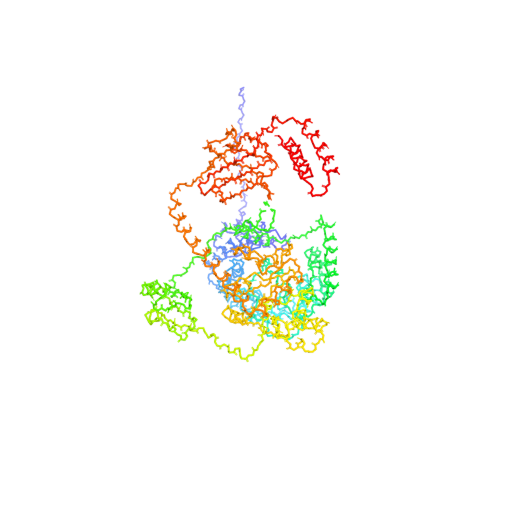1 THR A CA 1
ATOM 4738 C C . THR A 1 601 ? -37.230 5.082 -16.789 1.00 95.88 601 THR A C 1
ATOM 4740 O O . THR A 1 601 ? -37.158 4.262 -15.877 1.00 95.88 601 THR A O 1
ATOM 4743 N N . LEU A 1 602 ? -37.677 6.322 -16.579 1.00 96.81 602 LEU A N 1
ATOM 4744 C CA . LEU A 1 602 ? -38.101 6.826 -15.270 1.00 96.81 602 LEU A CA 1
ATOM 4745 C C . LEU A 1 602 ? -39.602 6.608 -15.011 1.00 96.81 602 LEU A C 1
ATOM 4747 O O . LEU A 1 602 ? -40.462 7.059 -15.778 1.00 96.81 602 LEU A O 1
ATOM 4751 N N . ASN A 1 603 ? -39.898 6.009 -13.858 1.00 96.38 603 ASN A N 1
ATOM 4752 C CA . ASN A 1 603 ? -41.175 6.092 -13.157 1.00 96.38 603 ASN A CA 1
ATOM 4753 C C . ASN A 1 603 ? -40.962 6.863 -11.839 1.00 96.38 603 ASN A C 1
ATOM 4755 O O . ASN A 1 603 ? -40.067 6.532 -11.065 1.00 96.38 603 ASN A O 1
ATOM 4759 N N . LEU A 1 604 ? -41.778 7.881 -11.563 1.00 96.62 604 LEU A N 1
ATOM 4760 C CA . LEU A 1 604 ? -41.731 8.675 -10.325 1.00 96.62 604 LEU A CA 1
ATOM 4761 C C . LEU A 1 604 ? -43.162 8.901 -9.842 1.00 96.62 604 LEU A C 1
ATOM 4763 O O . LEU A 1 604 ? -43.975 9.460 -10.582 1.00 96.62 604 LEU A O 1
ATOM 4767 N N . SER A 1 605 ? -43.479 8.474 -8.622 1.00 93.94 605 SER A N 1
ATOM 4768 C CA . SER A 1 605 ? -44.848 8.497 -8.097 1.00 93.94 605 SER A CA 1
ATOM 4769 C C . SER A 1 605 ? -44.921 8.592 -6.575 1.00 93.94 605 SER A C 1
ATOM 4771 O O . SER A 1 605 ? -44.103 7.996 -5.876 1.00 93.94 605 SER A O 1
ATOM 4773 N N . THR A 1 606 ? -45.959 9.265 -6.084 1.00 92.38 606 THR A N 1
ATOM 4774 C CA . THR A 1 606 ? -46.507 9.120 -4.726 1.00 92.38 606 THR A CA 1
ATOM 4775 C C . THR A 1 606 ? -47.617 8.052 -4.726 1.00 92.38 606 THR A C 1
ATOM 4777 O O . THR A 1 606 ? -48.046 7.622 -5.802 1.00 92.38 606 THR A O 1
ATOM 4780 N N . PRO A 1 607 ? -48.163 7.634 -3.565 1.00 89.19 607 PRO A N 1
ATOM 4781 C CA . PRO A 1 607 ? -49.289 6.693 -3.514 1.00 89.19 607 PRO A CA 1
ATOM 4782 C C . PRO A 1 607 ? -50.575 7.190 -4.199 1.00 89.19 607 PRO A C 1
ATOM 4784 O O . PRO A 1 607 ? -51.481 6.393 -4.439 1.00 89.19 607 PRO A O 1
ATOM 4787 N N . HIS A 1 608 ? -50.671 8.491 -4.495 1.00 88.94 608 HIS A N 1
ATOM 4788 C CA . HIS A 1 608 ? -51.853 9.141 -5.067 1.00 88.94 608 HIS A CA 1
ATOM 4789 C C . HIS A 1 608 ? -51.628 9.735 -6.475 1.00 88.94 608 HIS A C 1
ATOM 4791 O O . HIS A 1 608 ? -52.608 10.000 -7.170 1.00 88.94 608 HIS A O 1
ATOM 4797 N N . GLN A 1 609 ? -50.381 9.937 -6.928 1.00 88.88 609 GLN A N 1
ATOM 4798 C CA . GLN A 1 609 ? -50.075 10.562 -8.222 1.00 88.88 609 GLN A CA 1
ATOM 4799 C C . GLN A 1 609 ? -48.784 10.023 -8.857 1.00 88.88 609 GLN A C 1
ATOM 4801 O O . GLN A 1 609 ? -47.739 9.942 -8.218 1.00 88.88 609 GLN A O 1
ATOM 4806 N N . ALA A 1 610 ? -48.830 9.739 -10.163 1.00 90.00 610 ALA A N 1
ATOM 4807 C CA . ALA A 1 610 ? -47.636 9.520 -10.978 1.00 90.00 610 ALA A CA 1
ATOM 4808 C C . ALA A 1 610 ? -47.202 10.834 -11.648 1.00 90.00 610 ALA A C 1
ATOM 4810 O O . ALA A 1 610 ? -47.989 11.466 -12.351 1.00 90.00 610 ALA A O 1
ATOM 4811 N N . PHE A 1 611 ? -45.946 11.222 -11.440 1.00 91.12 611 PHE A N 1
ATOM 4812 C CA . PHE A 1 611 ? -45.303 12.397 -12.033 1.00 91.12 611 PHE A CA 1
ATOM 4813 C C . PHE A 1 611 ? -44.518 12.020 -13.298 1.00 91.12 611 PHE A C 1
ATOM 4815 O O . PHE A 1 611 ? -44.533 12.762 -14.274 1.00 91.12 611 PHE A O 1
ATOM 4822 N N . TYR A 1 612 ? -43.896 10.835 -13.305 1.00 94.00 612 TYR A N 1
ATOM 4823 C CA . TYR A 1 612 ? -43.272 10.224 -14.482 1.00 94.00 612 TYR A CA 1
ATOM 4824 C C . TYR A 1 612 ? -43.734 8.774 -14.623 1.00 94.00 612 TYR A C 1
ATOM 4826 O O . TYR A 1 612 ? -43.893 8.070 -13.624 1.00 94.00 612 TYR A O 1
ATOM 4834 N N . LYS A 1 613 ? -43.940 8.324 -15.865 1.00 94.44 613 LYS A N 1
ATOM 4835 C CA . LYS A 1 613 ? -44.347 6.953 -16.191 1.00 94.44 613 LYS A CA 1
ATOM 4836 C C . LYS A 1 613 ? -43.763 6.520 -17.539 1.00 94.44 613 LYS A C 1
ATOM 4838 O O . LYS A 1 613 ? -44.238 6.965 -18.580 1.00 94.44 613 LYS A O 1
ATOM 4843 N N . GLY A 1 614 ? -42.748 5.660 -17.519 1.00 91.50 614 GLY A N 1
ATOM 4844 C CA . GLY A 1 614 ? -42.067 5.135 -18.707 1.00 91.50 614 GLY A CA 1
ATOM 4845 C C . GLY A 1 614 ? -41.269 6.178 -19.499 1.00 91.50 614 GLY A C 1
ATOM 4846 O O . GLY A 1 614 ? -41.006 5.975 -20.684 1.00 91.50 614 GLY A O 1
ATOM 4847 N N . VAL A 1 615 ? -40.926 7.314 -18.886 1.00 93.56 615 VAL A N 1
ATOM 4848 C CA . VAL A 1 615 ? -40.355 8.475 -19.587 1.00 93.56 615 VAL A CA 1
ATOM 4849 C C . VAL A 1 615 ? -38.848 8.311 -19.744 1.00 93.56 615 VAL A C 1
ATOM 4851 O O . VAL A 1 615 ? -38.159 8.002 -18.779 1.00 93.56 615 VAL A O 1
ATOM 4854 N N . GLN A 1 616 ? -38.330 8.559 -20.946 1.00 93.75 616 GLN A N 1
ATOM 4855 C CA . GLN A 1 616 ? -36.895 8.497 -21.224 1.00 93.75 616 GLN A CA 1
ATOM 4856 C C . GLN A 1 616 ? -36.191 9.788 -20.781 1.00 93.75 616 GLN A C 1
ATOM 4858 O O . GLN A 1 616 ? -36.439 10.849 -21.352 1.00 93.75 616 GLN A O 1
ATOM 4863 N N . VAL A 1 617 ? -35.293 9.696 -19.796 1.00 92.19 617 VAL A N 1
ATOM 4864 C CA . VAL A 1 617 ? -34.518 10.826 -19.239 1.00 92.19 617 VAL A CA 1
ATOM 4865 C C . VAL A 1 617 ? -33.010 10.580 -19.361 1.00 92.19 617 VAL A C 1
ATOM 4867 O O . VAL A 1 617 ? -32.573 9.433 -19.423 1.00 92.19 617 VAL A O 1
ATOM 4870 N N . ASP A 1 618 ? -32.194 11.637 -19.404 1.00 87.88 618 ASP A N 1
ATOM 4871 C CA . ASP A 1 618 ? -30.726 11.497 -19.445 1.00 87.88 618 ASP A CA 1
ATOM 4872 C C . ASP A 1 618 ? -30.119 11.227 -18.063 1.00 87.88 618 ASP A C 1
ATOM 4874 O O . ASP A 1 618 ? -29.121 10.511 -17.956 1.00 87.88 618 ASP A O 1
ATOM 4878 N N . LEU A 1 619 ? -30.710 11.814 -17.019 1.00 88.06 619 LEU A N 1
ATOM 4879 C CA . LEU A 1 619 ? -30.270 11.707 -15.630 1.00 88.06 619 LEU A CA 1
ATOM 4880 C C . LEU A 1 619 ? -31.454 11.941 -14.679 1.00 88.06 619 LEU A C 1
ATOM 4882 O O . LEU A 1 619 ? -32.238 12.873 -14.870 1.00 88.06 619 LEU A O 1
ATOM 4886 N N . VAL A 1 620 ? -31.536 11.151 -13.608 1.00 92.12 620 VAL A N 1
ATOM 4887 C CA . VAL A 1 620 ? -32.296 11.501 -12.397 1.00 92.12 620 VAL A CA 1
ATOM 4888 C C . VAL A 1 620 ? -31.368 11.500 -11.183 1.00 92.12 620 VAL A C 1
ATOM 4890 O O . VAL A 1 620 ? -30.658 10.527 -10.938 1.00 92.12 620 VAL A O 1
ATOM 4893 N N . GLN A 1 621 ? -31.342 12.599 -10.432 1.00 92.88 621 GLN A N 1
ATOM 4894 C CA . GLN A 1 621 ? -30.631 12.708 -9.157 1.00 92.88 621 GLN A CA 1
ATOM 4895 C C . GLN A 1 621 ? -31.577 12.345 -8.009 1.00 92.88 621 GLN A C 1
ATOM 4897 O O . GLN A 1 621 ? -32.747 12.730 -8.029 1.00 92.88 621 GLN A O 1
ATOM 4902 N N . VAL A 1 622 ? -31.081 11.592 -7.027 1.00 92.88 622 VAL A N 1
ATOM 4903 C CA . VAL A 1 622 ? -31.894 10.923 -6.004 1.00 92.88 622 VAL A CA 1
ATOM 4904 C C . VAL A 1 622 ? -31.304 11.152 -4.599 1.00 92.88 622 VAL A C 1
ATOM 4906 O O . VAL A 1 622 ? -30.126 10.844 -4.387 1.00 92.88 622 VAL A O 1
ATOM 4909 N N . PRO A 1 623 ? -32.092 11.634 -3.614 1.00 91.38 623 PRO A N 1
ATOM 4910 C CA . PRO A 1 623 ? -31.625 11.902 -2.255 1.00 91.38 623 PRO A CA 1
ATOM 4911 C C . PRO A 1 623 ? -31.621 10.621 -1.406 1.00 91.38 623 PRO A C 1
ATOM 4913 O O . PRO A 1 623 ? -32.507 10.383 -0.586 1.00 91.38 623 PRO A O 1
ATOM 4916 N N . GLY A 1 624 ? -30.618 9.766 -1.610 1.00 88.44 624 GLY A N 1
ATOM 4917 C CA . GLY A 1 624 ? -30.442 8.530 -0.846 1.00 88.44 624 GLY A CA 1
ATOM 4918 C C . GLY A 1 624 ? -29.998 8.761 0.605 1.00 88.44 624 GLY A C 1
ATOM 4919 O O . GLY A 1 624 ? -29.284 9.716 0.918 1.00 88.44 624 GLY A O 1
ATOM 4920 N N . LEU A 1 625 ? -30.369 7.838 1.496 1.00 80.88 625 LEU A N 1
ATOM 4921 C CA . LEU A 1 625 ? -30.041 7.865 2.931 1.00 80.88 625 LEU A CA 1
ATOM 4922 C C . LEU A 1 625 ? -28.527 7.939 3.218 1.00 80.88 625 LEU A C 1
ATOM 4924 O O . LEU A 1 625 ? -28.113 8.524 4.213 1.00 80.88 625 LEU A O 1
ATOM 4928 N N . VAL A 1 626 ? -27.701 7.352 2.346 1.00 73.50 626 VAL A N 1
ATOM 4929 C CA . VAL A 1 626 ? -26.227 7.315 2.474 1.00 73.50 626 VAL A CA 1
ATOM 4930 C C . VAL A 1 626 ? -25.549 8.445 1.672 1.00 73.50 626 VAL A C 1
ATOM 4932 O O . VAL A 1 626 ? -24.334 8.608 1.735 1.00 73.50 626 VAL A O 1
ATOM 4935 N N . GLY A 1 627 ? -26.321 9.242 0.928 1.00 75.12 627 GLY A N 1
ATOM 4936 C CA . GLY A 1 627 ? -25.833 10.310 0.057 1.00 75.12 627 GLY A CA 1
ATOM 4937 C C . GLY A 1 627 ? -26.702 10.495 -1.188 1.00 75.12 627 GLY A C 1
ATOM 4938 O O . GLY A 1 627 ? -27.477 9.615 -1.567 1.00 75.12 627 GLY A O 1
ATOM 4939 N N . GLU A 1 628 ? -26.558 11.648 -1.836 1.00 80.56 628 GLU A N 1
ATOM 4940 C CA . GLU A 1 628 ? -27.177 11.920 -3.136 1.00 80.56 628 GLU A CA 1
ATOM 4941 C C . GLU A 1 628 ? -26.390 11.253 -4.270 1.00 80.56 628 GLU A C 1
ATOM 4943 O O . GLU A 1 628 ? -25.159 11.216 -4.252 1.00 80.56 628 GLU A O 1
ATOM 4948 N N . TYR A 1 629 ? -27.104 10.707 -5.254 1.00 82.19 629 TYR A N 1
ATOM 4949 C CA . TYR A 1 629 ? -26.512 10.005 -6.394 1.00 82.19 629 TYR A CA 1
ATOM 4950 C C . TYR A 1 629 ? -27.316 10.241 -7.676 1.00 82.19 629 TYR A C 1
ATOM 4952 O O . TYR A 1 629 ? -28.501 10.567 -7.628 1.00 82.19 629 TYR A O 1
ATOM 4960 N N . GLY A 1 630 ? -26.658 10.101 -8.828 1.00 84.94 630 GLY A N 1
ATOM 4961 C CA . GLY A 1 630 ? -27.260 10.278 -10.148 1.00 84.94 630 GLY A CA 1
ATOM 4962 C C . GLY A 1 630 ? -27.398 8.955 -10.895 1.00 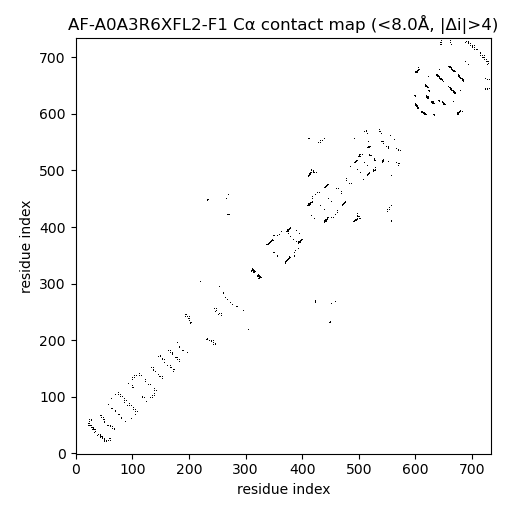84.94 630 GLY A C 1
ATOM 4963 O O . GLY A 1 630 ? -26.422 8.220 -11.021 1.00 84.94 630 GLY A O 1
ATOM 4964 N N . VAL A 1 631 ? -28.590 8.673 -11.418 1.00 85.00 631 VAL A N 1
ATOM 4965 C CA . VAL A 1 631 ? -28.883 7.483 -12.223 1.00 85.00 631 VAL A CA 1
ATOM 4966 C C . VAL A 1 631 ? -28.946 7.853 -13.702 1.00 85.00 631 VAL A C 1
ATOM 4968 O O . VAL A 1 631 ? -29.724 8.719 -14.103 1.00 85.00 631 VAL A O 1
ATOM 4971 N N . THR A 1 632 ? -28.134 7.169 -14.504 1.00 86.81 632 THR A N 1
ATOM 4972 C CA . THR A 1 632 ? -28.033 7.287 -15.967 1.00 86.81 632 THR A CA 1
ATOM 4973 C C . THR A 1 632 ? -28.205 5.907 -16.620 1.00 86.81 632 THR A C 1
ATOM 4975 O O . THR A 1 632 ? -28.329 4.892 -15.929 1.00 86.81 632 THR A O 1
ATOM 4978 N N . ALA A 1 633 ? -28.262 5.841 -17.954 1.00 83.44 633 ALA A N 1
ATOM 4979 C CA . ALA A 1 633 ? -28.431 4.570 -18.660 1.00 83.44 633 ALA A CA 1
ATOM 4980 C C . ALA A 1 633 ? -27.276 3.595 -18.352 1.00 83.44 633 ALA A C 1
ATOM 4982 O O . ALA A 1 633 ? -26.110 3.991 -18.328 1.00 83.44 633 ALA A O 1
ATOM 4983 N N . GLY A 1 634 ? -27.599 2.325 -18.097 1.00 74.81 634 GLY A N 1
ATOM 4984 C CA . GLY A 1 634 ? -26.632 1.301 -17.689 1.00 74.81 634 GLY A CA 1
ATOM 4985 C C . GLY A 1 634 ? -26.130 1.401 -16.240 1.00 74.81 634 GLY A C 1
ATOM 4986 O O . GLY A 1 634 ? -25.193 0.687 -15.885 1.00 74.81 634 GLY A O 1
ATOM 4987 N N . HIS A 1 635 ? -26.716 2.257 -15.392 1.00 76.19 635 HIS A N 1
ATOM 4988 C CA . HIS A 1 635 ? -26.352 2.347 -13.973 1.00 76.19 635 HIS A CA 1
ATOM 4989 C C . HIS A 1 635 ? -26.568 1.008 -13.240 1.00 76.19 635 HIS A C 1
ATOM 4991 O O . HIS A 1 635 ? -27.580 0.332 -13.422 1.00 76.19 635 HIS A O 1
ATOM 4997 N N . THR A 1 636 ? -25.626 0.645 -12.364 1.00 66.56 636 THR A N 1
ATOM 4998 C CA . THR A 1 636 ? -25.675 -0.575 -11.540 1.00 66.56 636 THR A CA 1
ATOM 4999 C C . THR A 1 636 ? -27.010 -0.705 -10.789 1.00 66.56 636 THR A C 1
ATOM 5001 O O . THR A 1 636 ? -27.433 0.273 -10.165 1.00 66.56 636 THR A O 1
ATOM 5004 N N . PRO A 1 637 ? -27.653 -1.889 -10.765 1.00 77.19 637 PRO A N 1
ATOM 5005 C CA . PRO A 1 637 ? -28.889 -2.082 -10.016 1.00 77.19 637 PRO A CA 1
ATOM 5006 C C . PRO A 1 637 ? -28.723 -1.758 -8.528 1.00 77.19 637 PRO A C 1
ATOM 5008 O O . PRO A 1 637 ? -27.796 -2.246 -7.877 1.00 77.19 637 PRO A O 1
ATOM 5011 N N . ILE A 1 638 ? -29.620 -0.934 -7.990 1.00 84.38 638 ILE A N 1
ATOM 5012 C CA . ILE A 1 638 ? -29.561 -0.441 -6.611 1.00 84.38 638 ILE A CA 1
ATOM 5013 C C . ILE A 1 638 ? -30.968 -0.254 -6.044 1.00 84.38 638 ILE A C 1
ATOM 5015 O O . ILE A 1 638 ? -31.882 0.179 -6.742 1.00 84.38 638 ILE A O 1
ATOM 5019 N N . ILE A 1 639 ? -31.124 -0.561 -4.756 1.00 89.88 639 ILE A N 1
ATOM 5020 C CA . ILE A 1 639 ? -32.291 -0.186 -3.955 1.00 89.88 639 ILE A CA 1
ATOM 5021 C C . ILE A 1 639 ? -31.803 0.817 -2.914 1.00 89.88 639 ILE A C 1
ATOM 5023 O O . ILE A 1 639 ? -30.844 0.534 -2.194 1.00 89.88 639 ILE A O 1
ATOM 5027 N N . SER A 1 640 ? -32.446 1.978 -2.838 1.00 87.38 640 SER A N 1
ATOM 5028 C CA . SER A 1 640 ? -32.079 3.059 -1.926 1.00 87.38 640 SER A CA 1
ATOM 5029 C C . SER A 1 640 ? -33.304 3.564 -1.175 1.00 87.38 640 SER A C 1
ATOM 5031 O O . SER A 1 640 ? -34.331 3.863 -1.783 1.00 87.38 640 SER A O 1
ATOM 5033 N N . GLN A 1 641 ? -33.196 3.674 0.148 1.00 92.38 641 GLN A N 1
ATOM 5034 C CA . GLN A 1 641 ? -34.146 4.447 0.943 1.00 92.38 641 GLN A CA 1
ATOM 5035 C C . GLN A 1 641 ? -33.852 5.936 0.741 1.00 92.38 641 GLN A C 1
ATOM 5037 O O . GLN A 1 641 ? -32.690 6.349 0.780 1.00 92.38 641 GLN A O 1
ATOM 5042 N N . LEU A 1 642 ? -34.894 6.738 0.549 1.00 92.62 642 LEU A N 1
ATOM 5043 C CA . LEU A 1 642 ? -34.780 8.185 0.399 1.00 92.62 642 LEU A CA 1
ATOM 5044 C C . LEU A 1 642 ? -34.807 8.871 1.769 1.00 92.62 642 LEU A C 1
ATOM 5046 O O . LEU A 1 642 ? -35.619 8.518 2.628 1.00 92.62 642 LEU A O 1
ATOM 5050 N N . LYS A 1 643 ? -33.950 9.877 1.937 1.00 92.94 643 LYS A N 1
ATOM 5051 C CA . LYS A 1 643 ? -34.033 10.883 3.010 1.00 92.94 643 LYS A CA 1
ATOM 5052 C C . LYS A 1 643 ? -34.864 12.090 2.531 1.00 92.94 643 LYS A C 1
ATOM 5054 O O . LYS A 1 643 ? -35.058 12.229 1.320 1.00 92.94 643 LYS A O 1
ATOM 5059 N N . PRO A 1 644 ? -35.286 13.001 3.427 1.00 94.12 644 PRO A N 1
ATOM 5060 C CA . PRO A 1 644 ? -35.751 14.323 3.023 1.00 94.12 644 PRO A CA 1
ATOM 5061 C C . PRO A 1 644 ? -34.726 15.029 2.116 1.00 94.12 644 PRO A C 1
ATOM 5063 O O . PRO A 1 644 ? -33.538 15.091 2.449 1.00 94.12 644 PRO A O 1
ATOM 5066 N N . GLY A 1 645 ? -35.160 15.537 0.961 1.00 93.50 645 GLY A N 1
ATOM 5067 C CA . GLY A 1 645 ? -34.266 16.164 -0.018 1.00 93.50 645 GLY A CA 1
ATOM 5068 C C . GLY A 1 645 ? -34.864 16.313 -1.418 1.00 93.50 645 GLY A C 1
ATOM 5069 O O . GLY A 1 645 ? -36.040 16.035 -1.643 1.00 93.50 645 GLY A O 1
ATOM 5070 N N . VAL A 1 646 ? -34.041 16.765 -2.370 1.00 94.69 646 VAL A N 1
ATOM 5071 C CA . VAL A 1 646 ? -34.462 17.059 -3.750 1.00 94.69 646 VAL A CA 1
ATOM 5072 C C . VAL A 1 646 ? -34.160 15.890 -4.692 1.00 94.69 646 VAL A C 1
ATOM 5074 O O . VAL A 1 646 ? -33.032 15.411 -4.769 1.00 94.69 646 VAL A O 1
ATOM 5077 N N . ILE A 1 647 ? -35.174 15.471 -5.447 1.00 95.00 647 ILE A N 1
ATOM 5078 C CA . ILE A 1 647 ? -35.065 14.679 -6.675 1.00 95.00 647 ILE A CA 1
ATOM 5079 C C . ILE A 1 647 ? -34.986 15.663 -7.847 1.00 95.00 647 ILE A C 1
ATOM 5081 O O . ILE A 1 647 ? -35.856 16.525 -7.985 1.00 95.00 647 ILE A O 1
ATOM 5085 N N . ALA A 1 648 ? -33.978 15.536 -8.707 1.00 93.50 648 ALA A N 1
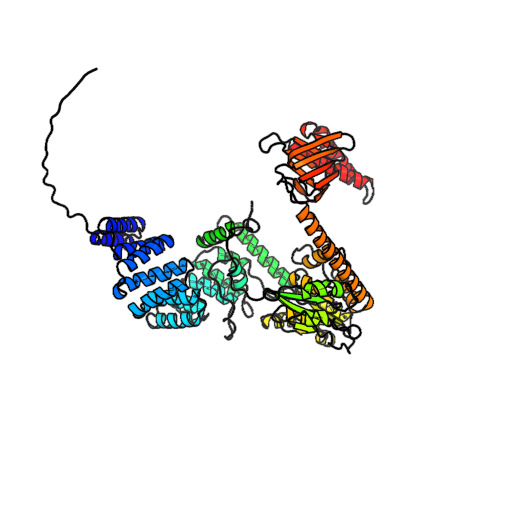ATOM 5086 C CA . ALA A 1 648 ? -33.801 16.412 -9.868 1.00 93.50 648 ALA A CA 1
ATOM 5087 C C . ALA A 1 648 ? -33.817 15.600 -11.169 1.00 93.50 648 ALA A C 1
ATOM 5089 O O . ALA A 1 648 ? -33.033 14.665 -11.333 1.00 93.50 648 ALA A O 1
ATOM 5090 N N . VAL A 1 649 ? -34.724 15.932 -12.090 1.00 94.06 649 VAL A N 1
ATOM 5091 C CA . VAL A 1 649 ? -34.934 15.191 -13.343 1.00 94.06 649 VAL A CA 1
ATOM 5092 C C . VAL A 1 649 ? -34.431 16.001 -14.537 1.00 94.06 649 VAL A C 1
ATOM 5094 O O . VAL A 1 649 ? -34.879 17.125 -14.776 1.00 94.06 649 VAL A O 1
ATOM 5097 N N . HIS A 1 650 ? -33.527 15.398 -15.309 1.00 89.94 650 HIS A N 1
ATOM 5098 C CA . HIS A 1 650 ? -32.951 15.942 -16.536 1.00 89.94 650 HIS A CA 1
ATOM 5099 C C . HIS A 1 650 ? -33.487 15.144 -17.734 1.00 89.94 650 HIS A C 1
ATOM 5101 O O . HIS A 1 650 ? -32.952 14.096 -18.102 1.00 89.94 650 HIS A O 1
ATOM 5107 N N . GLU A 1 651 ? -34.572 15.622 -18.341 1.00 85.88 651 GLU A N 1
ATOM 5108 C CA . GLU A 1 651 ? -35.179 14.990 -19.527 1.00 85.88 651 GLU A CA 1
ATOM 5109 C C . GLU A 1 651 ? -34.230 15.048 -20.743 1.00 85.88 651 GLU A C 1
ATOM 5111 O O . GLU A 1 651 ? -34.088 14.068 -21.484 1.00 85.88 651 GLU A O 1
ATOM 5116 N N . GLU A 1 652 ? -33.512 16.167 -20.873 1.00 79.31 652 GLU A N 1
ATOM 5117 C CA . GLU A 1 652 ? -32.416 16.399 -21.817 1.00 79.31 652 GLU A CA 1
ATOM 5118 C C . GLU A 1 652 ? -31.267 17.131 -21.097 1.00 79.31 652 GLU A C 1
ATOM 5120 O O . GLU A 1 652 ? -31.531 18.047 -20.314 1.00 79.31 652 GLU A O 1
ATOM 5125 N N . ARG A 1 653 ? -30.005 16.751 -21.356 1.00 63.34 653 ARG A N 1
ATOM 5126 C CA . ARG A 1 653 ? -28.805 17.282 -20.658 1.00 63.34 653 ARG A CA 1
ATOM 5127 C C . ARG A 1 653 ? -28.709 18.810 -20.598 1.00 63.34 653 ARG A C 1
ATOM 5129 O O . ARG A 1 653 ? -28.314 19.334 -19.562 1.00 63.34 653 ARG A O 1
ATOM 5136 N N . ASP A 1 654 ? -29.089 19.497 -21.673 1.00 58.81 654 ASP A N 1
ATOM 5137 C CA . ASP A 1 654 ? -28.904 20.946 -21.841 1.00 58.81 654 ASP A CA 1
ATOM 5138 C C . ASP A 1 654 ? -30.184 21.768 -21.563 1.00 58.81 654 ASP A C 1
ATOM 5140 O O . ASP A 1 654 ? -30.302 22.917 -21.996 1.00 58.81 654 ASP A O 1
ATOM 5144 N N . LYS A 1 655 ? -31.185 21.185 -20.881 1.00 66.44 655 LYS A N 1
ATOM 5145 C CA . LYS A 1 655 ? -32.491 21.820 -20.606 1.00 66.44 655 LYS A CA 1
ATOM 5146 C C . LYS A 1 655 ? -32.786 21.999 -19.114 1.00 66.44 655 LYS A C 1
ATOM 5148 O O . LYS A 1 655 ? -32.096 21.481 -18.242 1.00 66.44 655 LYS A O 1
ATOM 5153 N N . VAL A 1 656 ? -33.843 22.773 -18.841 1.00 63.62 656 VAL A N 1
ATOM 5154 C CA . VAL A 1 656 ? -34.330 23.111 -17.494 1.00 63.62 656 VAL A CA 1
ATOM 5155 C C . VAL A 1 656 ? -34.564 21.848 -16.661 1.00 63.62 656 VAL A C 1
ATOM 5157 O O . VAL A 1 656 ? -35.345 20.974 -17.037 1.00 63.62 656 VAL A O 1
ATOM 5160 N N . VAL A 1 657 ? -33.899 21.787 -15.508 1.00 80.81 657 VAL A N 1
ATOM 5161 C CA . VAL A 1 657 ? -33.957 20.660 -14.574 1.00 80.81 657 VAL A CA 1
ATOM 5162 C C . VAL A 1 657 ? -35.219 20.758 -13.722 1.00 80.81 657 VAL A C 1
ATOM 5164 O O . VAL A 1 657 ? -35.421 21.751 -13.023 1.00 80.81 657 VAL A O 1
ATOM 5167 N N . LYS A 1 658 ? -36.060 19.722 -13.737 1.00 90.31 658 LYS A N 1
ATOM 5168 C CA . LYS A 1 658 ? -37.285 19.678 -12.924 1.00 90.31 658 LYS A CA 1
ATOM 5169 C C . LYS A 1 658 ? -36.952 19.158 -11.526 1.00 90.31 658 LYS A C 1
ATOM 5171 O O . LYS A 1 658 ? -36.587 17.993 -11.371 1.00 90.31 658 LYS A O 1
ATOM 5176 N N . LYS A 1 659 ? -37.046 20.036 -10.524 1.00 93.81 659 LYS A N 1
ATOM 5177 C CA . LYS A 1 659 ? -36.696 19.762 -9.121 1.00 93.81 659 LYS A CA 1
ATOM 5178 C C . LYS A 1 659 ? -37.949 19.495 -8.288 1.00 93.81 659 LYS A C 1
ATOM 5180 O O . LYS A 1 659 ? -38.863 20.322 -8.249 1.00 93.81 659 LYS A O 1
ATOM 5185 N N . PHE A 1 660 ? -37.957 18.381 -7.567 1.00 94.31 660 PHE A N 1
ATOM 5186 C CA . PHE A 1 660 ? -39.034 17.974 -6.671 1.00 94.31 660 PHE A CA 1
ATOM 5187 C C . PHE A 1 660 ? -38.468 17.662 -5.286 1.00 94.31 660 PHE A C 1
ATOM 5189 O O . PHE A 1 660 ? -37.564 16.841 -5.163 1.00 94.31 660 PHE A O 1
ATOM 5196 N N . PHE A 1 661 ? -38.998 18.276 -4.235 1.00 95.19 661 PHE A N 1
ATOM 5197 C CA . PHE A 1 661 ? -38.712 17.857 -2.869 1.00 95.19 661 PHE A CA 1
ATOM 5198 C C . PHE A 1 661 ? -39.512 16.600 -2.519 1.00 95.19 661 PHE A C 1
ATOM 5200 O O . PHE A 1 661 ? -40.694 16.500 -2.853 1.00 95.19 661 PHE A O 1
ATOM 5207 N N . THR A 1 662 ? -38.894 15.671 -1.793 1.00 94.56 662 THR A N 1
ATOM 5208 C CA . THR A 1 662 ? -39.575 14.548 -1.146 1.00 94.56 662 THR A CA 1
ATOM 5209 C C . THR A 1 662 ? -39.196 14.454 0.327 1.00 94.56 662 THR A C 1
ATOM 5211 O O . THR A 1 662 ? -38.067 14.759 0.705 1.00 94.56 662 THR A O 1
ATOM 5214 N N . ALA A 1 663 ? -40.136 14.000 1.159 1.00 89.50 663 ALA A N 1
ATOM 5215 C CA . ALA A 1 663 ? -39.899 13.710 2.575 1.00 89.50 663 ALA A CA 1
ATOM 5216 C C . ALA A 1 663 ? -39.265 12.321 2.818 1.00 89.50 663 ALA A C 1
ATOM 5218 O O . ALA A 1 663 ? -38.836 12.029 3.931 1.00 89.50 663 ALA A O 1
ATOM 5219 N N . GLY A 1 664 ? -39.214 11.451 1.804 1.00 90.25 664 GLY A N 1
ATOM 5220 C CA . GLY A 1 664 ? -38.696 10.087 1.921 1.00 90.25 664 GLY A CA 1
ATOM 5221 C C . GLY A 1 664 ? -39.431 9.099 1.013 1.00 90.25 664 GLY A C 1
ATOM 5222 O O . GLY A 1 664 ? -40.326 9.476 0.260 1.00 90.25 664 GLY A O 1
ATOM 5223 N N . GLY A 1 665 ? -39.055 7.821 1.077 1.00 93.25 665 GLY A N 1
ATOM 5224 C CA . GLY A 1 665 ? -39.570 6.770 0.192 1.00 93.25 665 GLY A CA 1
ATOM 5225 C C . GLY A 1 665 ? -38.480 5.785 -0.225 1.00 93.25 665 GLY A C 1
ATOM 5226 O O . GLY A 1 665 ? -37.504 5.599 0.504 1.00 93.25 665 GLY A O 1
ATOM 5227 N N . PHE A 1 666 ? -38.623 5.180 -1.405 1.00 94.75 666 PHE A N 1
ATOM 5228 C CA . PHE A 1 666 ? -37.641 4.256 -1.980 1.00 94.75 666 PHE A CA 1
ATOM 5229 C C . PHE A 1 666 ? -37.424 4.495 -3.477 1.00 94.75 666 PHE A C 1
ATOM 5231 O O . PHE A 1 666 ? -38.369 4.767 -4.215 1.00 94.75 666 PHE A O 1
ATOM 5238 N N . ALA A 1 667 ? -36.182 4.326 -3.927 1.00 92.94 667 ALA A N 1
ATOM 5239 C CA . ALA A 1 667 ? -35.810 4.250 -5.335 1.00 92.94 667 ALA A CA 1
ATOM 5240 C C . ALA A 1 667 ? -35.226 2.868 -5.663 1.00 92.94 667 ALA A C 1
ATOM 5242 O O . ALA A 1 667 ? -34.396 2.340 -4.919 1.00 92.94 667 ALA A O 1
ATOM 5243 N N . PHE A 1 668 ? -35.644 2.311 -6.796 1.00 91.88 668 PHE A N 1
ATOM 5244 C CA . PHE A 1 668 ? -35.219 1.027 -7.342 1.00 91.88 668 PHE A CA 1
ATOM 5245 C C . PHE A 1 668 ? -34.698 1.267 -8.759 1.00 91.88 668 PHE A C 1
ATOM 5247 O O . PHE A 1 668 ? -35.456 1.687 -9.627 1.00 91.88 668 PHE A O 1
ATOM 5254 N N . THR A 1 669 ? -33.420 1.000 -9.009 1.00 88.25 669 THR A N 1
ATOM 5255 C CA . THR A 1 669 ? -32.843 0.990 -10.360 1.00 88.25 669 THR A CA 1
ATOM 5256 C C . THR A 1 669 ? -32.563 -0.450 -10.759 1.00 88.25 669 THR A C 1
ATOM 5258 O O . THR A 1 669 ? -31.950 -1.205 -9.999 1.00 88.25 669 THR A O 1
ATOM 5261 N N . HIS A 1 670 ? -33.013 -0.824 -11.952 1.00 88.81 670 HIS A N 1
ATOM 5262 C CA . HIS A 1 670 ? -32.999 -2.184 -12.483 1.00 88.81 670 HIS A CA 1
ATOM 5263 C C . HIS A 1 670 ? -31.930 -2.360 -13.573 1.00 88.81 670 HIS A C 1
ATOM 5265 O O . HIS A 1 670 ? -31.379 -1.397 -14.104 1.00 88.81 670 HIS A O 1
ATOM 5271 N N . ALA A 1 671 ? -31.629 -3.614 -13.924 1.00 79.69 671 ALA A N 1
ATOM 5272 C CA . ALA A 1 671 ? -30.567 -3.955 -14.881 1.00 79.69 671 ALA A CA 1
ATOM 5273 C C . ALA A 1 671 ? -30.884 -3.602 -16.350 1.00 79.69 671 ALA A C 1
ATOM 5275 O O . ALA A 1 671 ? -29.992 -3.628 -17.193 1.00 79.69 671 ALA A O 1
ATOM 5276 N N . ASP A 1 672 ? -32.137 -3.271 -16.661 1.00 82.69 672 ASP A N 1
ATOM 5277 C CA . ASP A 1 672 ? -32.631 -2.850 -17.977 1.00 82.69 672 ASP A CA 1
ATOM 5278 C C . ASP A 1 672 ? -32.565 -1.322 -18.191 1.00 82.69 672 ASP A C 1
ATOM 5280 O O . ASP A 1 672 ? -33.012 -0.824 -19.220 1.00 82.69 672 ASP A O 1
ATOM 5284 N N . SER A 1 673 ? -31.988 -0.571 -17.243 1.00 88.19 673 SER A N 1
ATOM 5285 C CA . SER A 1 673 ? -32.032 0.903 -17.167 1.00 88.19 673 SER A CA 1
ATOM 5286 C C . SER A 1 673 ? -33.413 1.500 -16.855 1.00 88.19 673 SER A C 1
ATOM 5288 O O . SER A 1 673 ? -33.629 2.693 -17.082 1.00 88.19 673 SER A O 1
ATOM 5290 N N . THR A 1 674 ? -34.338 0.724 -16.283 1.00 94.00 674 THR A N 1
ATOM 5291 C CA . THR A 1 674 ? -35.555 1.258 -15.653 1.00 94.00 674 THR A CA 1
ATOM 5292 C C . THR A 1 674 ? -35.266 1.715 -14.222 1.00 94.00 674 THR A C 1
ATOM 5294 O O . THR A 1 674 ? -34.498 1.086 -13.494 1.00 94.00 674 THR A O 1
ATOM 5297 N N . THR A 1 675 ? -35.858 2.835 -13.803 1.00 95.75 675 THR A N 1
ATOM 5298 C CA . THR A 1 675 ? -35.783 3.355 -12.430 1.00 95.75 675 THR A CA 1
ATOM 5299 C C . THR A 1 675 ? -37.171 3.719 -11.920 1.00 95.75 675 THR A C 1
ATOM 5301 O O . THR A 1 675 ? -37.814 4.619 -12.459 1.00 95.75 675 THR A O 1
ATOM 5304 N N . ASP A 1 676 ? -37.608 3.036 -10.864 1.00 95.56 676 ASP A N 1
ATOM 5305 C CA . ASP A 1 676 ? -38.850 3.301 -10.142 1.00 95.56 676 ASP A CA 1
ATOM 5306 C C . ASP A 1 676 ? -38.556 4.085 -8.863 1.00 95.56 676 ASP A C 1
ATOM 5308 O O . ASP A 1 676 ? -37.790 3.632 -8.013 1.00 95.56 676 ASP A O 1
ATOM 5312 N N . ILE A 1 677 ? -39.189 5.243 -8.688 1.00 96.62 677 ILE A N 1
ATOM 5313 C CA . ILE A 1 677 ? -39.086 6.046 -7.468 1.00 96.62 677 ILE A CA 1
ATOM 5314 C C . ILE A 1 677 ? -40.476 6.184 -6.842 1.00 96.62 677 ILE A C 1
ATOM 5316 O O . ILE A 1 677 ? -41.347 6.892 -7.353 1.00 96.62 677 ILE A O 1
ATOM 5320 N N . ALA A 1 678 ? -40.664 5.504 -5.713 1.00 95.12 678 ALA A N 1
ATOM 5321 C CA . ALA A 1 678 ? -41.852 5.562 -4.875 1.00 95.12 678 ALA A CA 1
ATOM 5322 C C . ALA A 1 678 ? -41.595 6.524 -3.705 1.00 95.12 678 ALA A C 1
ATOM 5324 O O . ALA A 1 678 ? -41.055 6.137 -2.665 1.00 95.12 678 ALA A O 1
ATOM 5325 N N . ALA A 1 679 ? -41.956 7.791 -3.897 1.00 92.69 679 ALA A N 1
ATOM 5326 C CA . ALA A 1 679 ? -41.920 8.816 -2.860 1.00 92.69 679 ALA A CA 1
ATOM 5327 C C . ALA A 1 679 ? -43.119 8.660 -1.908 1.00 92.69 679 ALA A C 1
ATOM 5329 O O . ALA A 1 679 ? -44.192 8.232 -2.328 1.00 92.69 679 ALA A O 1
ATOM 5330 N N . VAL A 1 680 ? -42.966 9.033 -0.636 1.00 88.31 680 VAL A N 1
ATOM 5331 C CA . VAL A 1 680 ? -44.096 9.145 0.307 1.00 88.31 680 VAL A CA 1
ATOM 5332 C C . VAL A 1 680 ? -44.940 10.363 -0.064 1.00 88.31 680 VAL A C 1
ATOM 5334 O O . VAL A 1 680 ? -46.133 10.236 -0.315 1.00 88.31 680 VAL A O 1
ATOM 5337 N N . GLU A 1 681 ? -44.280 11.515 -0.174 1.00 89.38 681 GLU A N 1
ATOM 5338 C CA . GLU A 1 681 ? -44.840 12.784 -0.639 1.00 89.38 681 GLU A CA 1
ATOM 5339 C C . GLU A 1 681 ? -43.856 13.475 -1.586 1.00 89.38 681 GLU A C 1
ATOM 5341 O O . GLU A 1 681 ? -42.641 13.246 -1.492 1.00 89.38 681 GLU A O 1
ATOM 5346 N N . LEU A 1 682 ? -44.371 14.290 -2.512 1.00 92.00 682 LEU A N 1
ATOM 5347 C CA . LEU A 1 682 ? -43.573 14.913 -3.570 1.00 92.00 682 LEU A CA 1
ATOM 5348 C C . LEU A 1 682 ? -44.155 16.264 -4.025 1.00 92.00 682 LEU A C 1
ATOM 5350 O O . LEU A 1 682 ? -45.276 16.328 -4.521 1.00 92.00 682 LEU A O 1
ATOM 5354 N N . ILE A 1 683 ? -43.373 17.338 -3.888 1.00 91.75 683 ILE A N 1
ATOM 5355 C CA . ILE A 1 683 ? -43.775 18.733 -4.162 1.00 91.75 683 ILE A CA 1
ATOM 5356 C C . ILE A 1 683 ? -42.731 19.362 -5.099 1.00 91.75 683 ILE A C 1
ATOM 5358 O O . ILE A 1 683 ? -41.540 19.108 -4.917 1.00 91.75 683 ILE A O 1
ATOM 5362 N N . LYS A 1 684 ? -43.106 20.173 -6.103 1.00 92.81 684 LYS A N 1
ATOM 5363 C CA . LYS A 1 684 ? -42.094 20.884 -6.917 1.00 92.81 684 LYS A CA 1
ATOM 5364 C C . LYS A 1 684 ? -41.396 21.931 -6.049 1.00 92.81 684 LYS A C 1
ATOM 5366 O O . LYS A 1 684 ? -42.055 22.585 -5.251 1.00 92.81 684 LYS A O 1
ATOM 5371 N N . VAL A 1 685 ? -40.085 22.130 -6.209 1.00 92.81 685 VAL A N 1
ATOM 5372 C CA . VAL A 1 685 ? -39.337 23.085 -5.357 1.00 92.81 685 VAL A CA 1
ATOM 5373 C C . VAL A 1 685 ? -39.856 24.526 -5.512 1.00 92.81 685 VAL A C 1
ATOM 5375 O O . VAL A 1 685 ? -39.884 25.276 -4.543 1.00 92.81 685 VAL A O 1
ATOM 5378 N N . GLU A 1 686 ? -40.365 24.870 -6.696 1.00 90.25 686 GLU A N 1
ATOM 5379 C CA . GLU A 1 686 ? -41.048 26.139 -7.000 1.00 90.25 686 GLU A CA 1
ATOM 5380 C C . GLU A 1 686 ? -42.409 26.339 -6.294 1.00 90.25 686 GLU A C 1
ATOM 5382 O O . GLU A 1 686 ? -42.875 27.472 -6.209 1.00 90.25 686 GLU A O 1
ATOM 5387 N N . ASP A 1 687 ? -43.035 25.276 -5.766 1.00 92.69 687 ASP A N 1
ATOM 5388 C CA . ASP A 1 687 ? -44.333 25.333 -5.068 1.00 92.69 687 ASP A CA 1
ATOM 5389 C C . ASP A 1 687 ? -44.189 25.347 -3.523 1.00 92.69 687 ASP A C 1
ATOM 5391 O O . ASP A 1 687 ? -45.188 25.259 -2.807 1.00 92.69 687 ASP A O 1
ATOM 5395 N N . ILE A 1 688 ? -42.964 25.406 -2.978 1.00 93.62 688 ILE A N 1
ATOM 5396 C CA . ILE A 1 688 ? -42.718 25.345 -1.525 1.00 93.62 688 ILE A CA 1
ATOM 5397 C C . ILE A 1 688 ? -42.905 26.728 -0.878 1.00 93.62 688 ILE A C 1
ATOM 5399 O O . ILE A 1 688 ? -42.204 27.684 -1.205 1.00 93.62 688 ILE A O 1
ATOM 5403 N N . ASP A 1 689 ? -43.783 26.819 0.125 1.00 94.69 689 ASP A N 1
ATOM 5404 C CA . ASP A 1 689 ? -43.893 28.000 0.991 1.00 94.69 689 ASP A CA 1
ATOM 5405 C C . ASP A 1 689 ? -42.672 28.106 1.927 1.00 94.69 689 ASP A C 1
ATOM 5407 O O . ASP A 1 689 ? -42.531 27.362 2.903 1.00 94.69 689 ASP A O 1
ATOM 5411 N N . ALA A 1 690 ? -41.794 29.068 1.632 1.00 92.44 690 ALA A N 1
ATOM 5412 C CA . ALA A 1 690 ? -40.603 29.362 2.424 1.00 92.44 690 ALA A CA 1
ATOM 5413 C C . ALA A 1 690 ? -40.911 29.818 3.860 1.00 92.44 690 ALA A C 1
ATOM 5415 O O . ALA A 1 690 ? -40.209 29.423 4.790 1.00 92.44 690 ALA A O 1
ATOM 5416 N N . SER A 1 691 ? -41.982 30.591 4.068 1.00 93.00 691 SER A N 1
ATOM 5417 C CA . SER A 1 691 ? -42.368 31.061 5.406 1.00 93.00 691 SER A CA 1
ATOM 5418 C C . SER A 1 691 ? -42.879 29.906 6.269 1.00 93.00 691 SER A C 1
ATOM 5420 O O . SER A 1 691 ? -42.547 29.820 7.452 1.00 93.00 691 SER A O 1
ATOM 5422 N N . ALA A 1 692 ? -43.634 28.976 5.678 1.00 93.44 692 ALA A N 1
ATOM 5423 C CA . ALA A 1 692 ? -44.051 27.748 6.351 1.00 93.44 692 ALA A CA 1
ATOM 5424 C C . ALA A 1 692 ? -42.858 26.822 6.656 1.00 93.44 692 ALA A C 1
ATOM 5426 O O . ALA A 1 692 ? -42.783 26.269 7.758 1.00 93.44 692 ALA A O 1
ATOM 5427 N N . ALA A 1 693 ? -41.908 26.684 5.722 1.00 93.44 693 ALA A N 1
ATOM 5428 C CA . ALA A 1 693 ? -40.701 25.882 5.913 1.00 93.44 693 ALA A CA 1
ATOM 5429 C C . ALA A 1 693 ? -39.845 26.403 7.085 1.00 93.44 693 ALA A C 1
ATOM 5431 O O . ALA A 1 693 ? -39.548 25.646 8.013 1.00 93.44 693 ALA A O 1
ATOM 5432 N N . GLU A 1 694 ? -39.517 27.699 7.098 1.00 93.69 694 GLU A N 1
ATOM 5433 C CA . GLU A 1 694 ? -38.726 28.338 8.161 1.00 93.69 694 GLU A CA 1
ATOM 5434 C C . GLU A 1 694 ? -39.428 28.301 9.528 1.00 93.69 694 GLU A C 1
ATOM 5436 O O . GLU A 1 694 ? -38.806 27.956 10.540 1.00 93.69 694 GLU A O 1
ATOM 5441 N N . ALA A 1 695 ? -40.735 28.587 9.576 1.00 94.56 695 ALA A N 1
ATOM 5442 C CA . ALA A 1 695 ? -41.521 28.483 10.806 1.00 94.56 695 ALA A CA 1
ATOM 5443 C C . ALA A 1 695 ? -41.542 27.042 11.351 1.00 94.56 695 ALA A C 1
ATOM 5445 O O . ALA A 1 695 ? -41.453 26.827 12.564 1.00 94.56 695 ALA A O 1
ATOM 5446 N N . GLY A 1 696 ? -41.601 26.049 10.459 1.00 93.88 696 GLY A N 1
ATOM 5447 C CA . GLY A 1 696 ? -41.503 24.635 10.804 1.00 93.88 696 GLY A CA 1
ATOM 5448 C C . GLY A 1 696 ? -40.152 24.253 11.414 1.00 93.88 696 GLY A C 1
ATOM 5449 O O . GLY A 1 696 ? -40.142 23.564 12.434 1.00 93.88 696 GLY A O 1
ATOM 5450 N N . VAL A 1 697 ? -39.026 24.754 10.883 1.00 94.94 697 VAL A N 1
ATOM 5451 C CA . VAL A 1 697 ? -37.689 24.533 11.478 1.00 94.94 697 VAL A CA 1
ATOM 5452 C C . VAL A 1 697 ? -37.675 24.953 12.950 1.00 94.94 697 VAL A C 1
ATOM 5454 O O . VAL A 1 697 ? -37.270 24.168 13.807 1.00 94.94 697 VAL A O 1
ATOM 5457 N N . GLN A 1 698 ? -38.165 26.156 13.269 1.00 94.25 698 GLN A N 1
ATOM 5458 C CA . GLN A 1 698 ? -38.176 26.655 14.652 1.00 94.25 698 GLN A CA 1
ATOM 5459 C C . GLN A 1 698 ? -39.134 25.856 15.548 1.00 94.25 698 GLN A C 1
ATOM 5461 O O . GLN A 1 698 ? -38.766 25.469 16.659 1.00 94.25 698 GLN A O 1
ATOM 5466 N N . LYS A 1 699 ? -40.342 25.554 15.051 1.00 96.31 699 LYS A N 1
ATOM 5467 C CA . LYS A 1 699 ? -41.358 24.758 15.759 1.00 96.31 699 LYS A CA 1
ATOM 5468 C C . LYS A 1 699 ? -40.832 23.374 16.149 1.00 96.31 699 LYS A C 1
ATOM 5470 O O . LYS A 1 699 ? -40.932 22.983 17.311 1.00 96.31 699 LYS A O 1
ATOM 5475 N N . TYR A 1 700 ? -40.289 22.624 15.190 1.00 96.25 700 TYR A N 1
ATOM 5476 C CA . TYR A 1 700 ? -39.872 21.242 15.433 1.00 96.25 700 TYR A CA 1
ATOM 5477 C C . TYR A 1 700 ? -38.536 21.147 16.169 1.00 96.25 700 TYR A C 1
ATOM 5479 O O . TYR A 1 700 ? -38.359 20.215 16.949 1.00 96.25 700 TYR A O 1
ATOM 5487 N N . LYS A 1 701 ? -37.661 22.158 16.059 1.00 96.06 701 LYS A N 1
ATOM 5488 C CA . LYS A 1 701 ? -36.503 22.295 16.951 1.00 96.06 701 LYS A CA 1
ATOM 5489 C C . LYS A 1 701 ? -36.922 22.413 18.419 1.00 96.06 701 LYS A C 1
ATOM 5491 O O . LYS A 1 701 ? -36.416 21.673 19.256 1.00 96.06 701 LYS A O 1
ATOM 5496 N N . GLN A 1 702 ? -37.875 23.295 18.730 1.00 94.12 702 GLN A N 1
ATOM 5497 C CA . GLN A 1 702 ? -38.368 23.456 20.103 1.00 94.12 702 GLN A CA 1
ATOM 5498 C C . GLN A 1 702 ? -39.052 22.183 20.620 1.00 94.12 702 GLN A C 1
ATOM 5500 O O . GLN A 1 702 ? -38.832 21.799 21.765 1.00 94.12 702 GLN A O 1
ATOM 5505 N N . ALA A 1 703 ? -39.826 21.489 19.777 1.00 93.00 703 ALA A N 1
ATOM 5506 C CA . ALA A 1 703 ? -40.420 20.200 20.136 1.00 93.00 703 ALA A CA 1
ATOM 5507 C C . ALA A 1 703 ? -39.353 19.125 20.434 1.00 93.00 703 ALA A C 1
ATOM 5509 O O . ALA A 1 703 ? -39.473 18.397 21.415 1.00 93.00 703 ALA A O 1
ATOM 5510 N N . LEU A 1 704 ? -38.284 19.065 19.634 1.00 93.31 704 LEU A N 1
ATOM 5511 C CA . LEU A 1 704 ? -37.161 18.137 19.804 1.00 93.31 704 LEU A CA 1
ATOM 5512 C C . LEU A 1 704 ? -36.365 18.407 21.094 1.00 93.31 704 LEU A C 1
ATOM 5514 O O . LEU A 1 704 ? -35.961 17.469 21.782 1.00 93.31 704 LEU A O 1
ATOM 5518 N N . GLU A 1 705 ? -36.160 19.680 21.434 1.00 93.38 705 GLU A N 1
ATOM 5519 C CA . GLU A 1 705 ? -35.491 20.111 22.670 1.00 93.38 705 GLU A CA 1
ATOM 5520 C C . GLU A 1 705 ? -36.350 19.860 23.926 1.00 93.38 705 GLU A C 1
ATOM 5522 O O . GLU A 1 705 ? -35.801 19.636 25.004 1.00 93.38 705 GLU A O 1
ATOM 5527 N N . GLN A 1 706 ? -37.683 19.860 23.797 1.00 92.62 706 GLN A N 1
ATOM 5528 C CA . GLN A 1 706 ? -38.628 19.637 24.903 1.00 92.62 706 GLN A CA 1
ATOM 5529 C C . GLN A 1 706 ? -39.020 18.163 25.107 1.00 92.62 706 GLN A C 1
ATOM 5531 O O . GLN A 1 706 ? -39.421 17.790 26.211 1.00 92.62 706 GLN A O 1
ATOM 5536 N N . ALA A 1 707 ? -38.922 17.320 24.077 1.00 93.81 707 ALA A N 1
ATOM 5537 C CA . ALA A 1 707 ? -39.296 15.911 24.163 1.00 93.81 707 ALA A CA 1
ATOM 5538 C C . ALA A 1 707 ? -38.266 15.074 24.949 1.00 93.81 707 ALA A C 1
ATOM 5540 O O . ALA A 1 707 ? -37.047 15.253 24.829 1.00 93.81 707 ALA A O 1
ATOM 5541 N N . ALA A 1 708 ? -38.760 14.128 25.751 1.00 89.38 708 ALA A N 1
ATOM 5542 C CA . ALA A 1 708 ? -37.932 13.257 26.582 1.00 89.38 708 ALA A CA 1
ATOM 5543 C C . ALA A 1 708 ? -37.212 12.178 25.752 1.00 89.38 708 ALA A C 1
ATOM 5545 O O . ALA A 1 708 ? -37.699 11.730 24.714 1.00 89.38 708 ALA A O 1
ATOM 5546 N N . ASP A 1 709 ? -36.028 11.756 26.198 1.00 86.56 709 ASP A N 1
ATOM 5547 C CA . ASP A 1 709 ? -35.219 10.797 25.443 1.00 86.56 709 ASP A CA 1
ATOM 5548 C C . ASP A 1 709 ? -35.888 9.419 25.350 1.00 86.56 709 ASP A C 1
ATOM 5550 O O . ASP A 1 709 ? -36.342 8.850 26.343 1.00 86.56 709 ASP A O 1
ATOM 5554 N N . GLY A 1 710 ? -35.926 8.874 24.131 1.00 85.94 710 GLY A N 1
ATOM 5555 C CA . GLY A 1 710 ? -36.505 7.563 23.835 1.00 85.94 710 GLY A CA 1
ATOM 5556 C C . GLY A 1 710 ? -38.026 7.532 23.643 1.00 85.94 710 GLY A C 1
ATOM 5557 O O . GLY A 1 710 ? -38.554 6.446 23.408 1.00 85.94 710 GLY A O 1
ATOM 5558 N N . THR A 1 711 ? -38.739 8.664 23.710 1.00 91.38 711 THR A N 1
ATOM 5559 C CA . THR A 1 711 ? -40.192 8.694 23.454 1.00 91.38 711 THR A CA 1
ATOM 5560 C C . THR A 1 711 ? -40.523 8.895 21.963 1.00 91.38 711 THR A C 1
ATOM 5562 O O . THR A 1 711 ? -39.706 9.463 21.227 1.00 91.38 711 THR A O 1
ATOM 5565 N N . PRO A 1 712 ? -41.703 8.445 21.479 1.00 89.00 712 PRO A N 1
ATOM 5566 C CA . PRO A 1 712 ? -42.106 8.615 20.079 1.00 89.00 712 PRO A CA 1
ATOM 5567 C C . PRO A 1 712 ? -42.124 10.078 19.631 1.00 89.00 712 PRO A C 1
ATOM 5569 O O . PRO A 1 712 ? -41.662 10.389 18.537 1.00 89.00 712 PRO A O 1
ATOM 5572 N N . GLU A 1 713 ? -42.560 10.988 20.502 1.00 90.81 713 GLU A N 1
ATOM 5573 C CA . GLU A 1 713 ? -42.670 12.422 20.220 1.00 90.81 713 GLU A CA 1
ATOM 5574 C C . GLU A 1 713 ? -41.302 13.040 19.901 1.00 90.81 713 GLU A C 1
ATOM 5576 O O . GLU A 1 713 ? -41.213 13.950 19.077 1.00 90.81 713 GLU A O 1
ATOM 5581 N N . LYS A 1 714 ? -40.214 12.523 20.495 1.00 91.19 714 LYS A N 1
ATOM 5582 C CA . LYS A 1 714 ? -38.852 12.969 20.172 1.00 91.19 714 LYS A CA 1
ATOM 5583 C C . LYS A 1 714 ? -38.397 12.494 18.795 1.00 91.19 714 LYS A C 1
ATOM 5585 O O . LYS A 1 714 ? -37.726 13.239 18.085 1.00 91.19 714 LYS A O 1
ATOM 5590 N N . VAL A 1 715 ? -38.782 11.280 18.403 1.00 88.50 715 VAL A N 1
ATOM 5591 C CA . VAL A 1 715 ? -38.492 10.728 17.070 1.00 88.50 715 VAL A CA 1
ATOM 5592 C C . VAL A 1 715 ? -39.288 11.477 15.998 1.00 88.50 715 VAL A C 1
ATOM 5594 O O . VAL A 1 715 ? -38.720 11.878 14.985 1.00 88.50 715 VAL A O 1
ATOM 5597 N N . GLU A 1 716 ? -40.571 11.747 16.243 1.00 91.19 716 GLU A N 1
ATOM 5598 C CA . GLU A 1 716 ? -41.414 12.564 15.362 1.00 91.19 716 GLU A CA 1
ATOM 5599 C C . GLU A 1 716 ? -40.879 13.997 15.230 1.00 91.19 716 GLU A C 1
ATOM 5601 O O . GLU A 1 716 ? -40.769 14.511 14.116 1.00 91.19 716 GLU A O 1
ATOM 5606 N N . ALA A 1 717 ? -40.470 14.628 16.337 1.00 91.31 717 ALA A N 1
ATOM 5607 C CA . ALA A 1 717 ? -39.868 15.958 16.316 1.00 91.31 717 ALA A CA 1
ATOM 5608 C C . ALA A 1 717 ? -38.519 15.990 15.575 1.00 91.31 717 ALA A C 1
ATOM 5610 O O . ALA A 1 717 ? -38.281 16.929 14.817 1.00 91.31 717 ALA A O 1
ATOM 5611 N N . GLN A 1 718 ? -37.669 14.965 15.727 1.00 91.94 718 GLN A N 1
ATOM 5612 C CA . GLN A 1 718 ? -36.413 14.830 14.977 1.00 91.94 718 GLN A CA 1
ATOM 5613 C C . GLN A 1 718 ? -36.678 14.728 13.467 1.00 91.94 718 GLN A C 1
ATOM 5615 O O . GLN A 1 718 ? -36.131 15.517 12.698 1.00 91.94 718 GLN A O 1
ATOM 5620 N N . ILE A 1 719 ? -37.557 13.811 13.045 1.00 89.94 719 ILE A N 1
ATOM 5621 C CA . ILE A 1 719 ? -37.911 13.605 11.629 1.00 89.94 719 ILE A CA 1
ATOM 5622 C C . ILE A 1 719 ? -38.515 14.882 11.034 1.00 89.94 719 ILE A C 1
ATOM 5624 O O . ILE A 1 719 ? -38.151 15.294 9.930 1.00 89.94 719 ILE A O 1
ATOM 5628 N N . ALA A 1 720 ? -39.414 15.546 11.765 1.00 91.81 720 ALA A N 1
ATOM 5629 C CA . ALA A 1 720 ? -40.021 16.790 11.317 1.00 91.81 720 ALA A CA 1
ATOM 5630 C C . ALA A 1 720 ? -38.994 17.932 11.225 1.00 91.81 720 ALA A C 1
ATOM 5632 O O . ALA A 1 720 ? -39.008 18.671 10.241 1.00 91.81 720 ALA A O 1
ATOM 5633 N N . TYR A 1 721 ? -38.075 18.061 12.186 1.00 94.38 721 TYR A N 1
ATOM 5634 C CA . TYR A 1 721 ? -37.003 19.060 12.161 1.00 94.38 721 TYR A CA 1
ATOM 5635 C C . TYR A 1 721 ? -36.046 18.846 10.979 1.00 94.38 721 TYR A C 1
ATOM 5637 O O . TYR A 1 721 ? -35.811 19.780 10.212 1.00 94.38 721 TYR A O 1
ATOM 5645 N N . GLU A 1 722 ? -35.571 17.616 10.761 1.00 91.75 722 GLU A N 1
ATOM 5646 C CA . GLU A 1 722 ? -34.734 17.254 9.607 1.00 91.75 722 GLU A CA 1
ATOM 5647 C C . GLU A 1 722 ? -35.444 17.521 8.273 1.00 91.75 722 GLU A C 1
ATOM 5649 O O . GLU A 1 722 ? -34.846 18.079 7.352 1.00 91.75 722 GLU A O 1
ATOM 5654 N N . THR A 1 723 ? -36.739 17.204 8.181 1.00 93.31 723 THR A N 1
ATOM 5655 C CA . THR A 1 723 ? -37.539 17.455 6.972 1.00 93.31 723 THR A CA 1
ATOM 5656 C C . THR A 1 723 ? -37.669 18.951 6.675 1.00 93.31 723 THR A C 1
ATOM 5658 O O . THR A 1 723 ? -37.533 19.353 5.521 1.00 93.31 723 THR A O 1
ATOM 5661 N N . HIS A 1 724 ? -37.873 19.800 7.688 1.00 94.56 724 HIS A N 1
ATOM 5662 C CA . HIS A 1 724 ? -37.974 21.250 7.477 1.00 94.56 724 HIS A CA 1
ATOM 5663 C C . HIS A 1 724 ? -36.614 21.906 7.202 1.00 94.56 724 HIS A C 1
ATOM 5665 O O . HIS A 1 724 ? -36.543 22.816 6.378 1.00 94.56 724 HIS A O 1
ATOM 5671 N N . LEU A 1 725 ? -35.518 21.409 7.792 1.00 93.44 725 LEU A N 1
ATOM 5672 C CA . LEU A 1 725 ? -34.166 21.811 7.385 1.00 93.44 725 LEU A CA 1
ATOM 5673 C C . LEU A 1 725 ? -33.907 21.473 5.910 1.00 93.44 725 LEU A C 1
ATOM 5675 O O . LEU A 1 725 ? -33.360 22.297 5.178 1.00 93.44 725 LEU A O 1
ATOM 5679 N N . ALA A 1 726 ? -34.339 20.294 5.456 1.00 92.75 726 ALA A N 1
ATOM 5680 C CA . ALA A 1 726 ? -34.212 19.886 4.062 1.00 92.75 726 ALA A CA 1
ATOM 5681 C C . ALA A 1 726 ? -35.103 20.716 3.113 1.00 92.75 726 ALA A C 1
ATOM 5683 O O . ALA A 1 726 ? -34.671 21.002 1.999 1.00 92.75 726 ALA A O 1
ATOM 5684 N N . LEU A 1 727 ? -36.295 21.160 3.541 1.00 93.38 727 LEU A N 1
ATOM 5685 C CA . LEU A 1 727 ? -37.138 22.101 2.782 1.00 93.38 727 LEU A CA 1
ATOM 5686 C C . LEU A 1 727 ? -36.455 23.467 2.598 1.00 93.38 727 LEU A C 1
ATOM 5688 O O . LEU A 1 727 ? -36.407 23.985 1.483 1.00 93.38 727 LEU A O 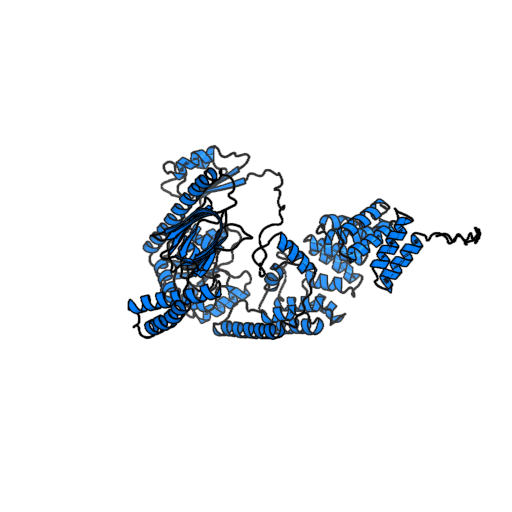1
ATOM 5692 N N . VAL A 1 728 ? -35.881 24.036 3.664 1.00 92.88 728 VAL A N 1
ATOM 5693 C CA . VAL A 1 728 ? -35.145 25.314 3.592 1.00 92.88 728 VAL A CA 1
ATOM 5694 C C . VAL A 1 728 ? -33.882 25.177 2.729 1.00 92.88 728 VAL A C 1
ATOM 5696 O O . VAL A 1 728 ? -33.594 26.050 1.912 1.00 92.88 728 VAL A O 1
ATOM 5699 N N . ALA A 1 729 ? -33.163 24.055 2.828 1.00 90.75 729 ALA A N 1
ATOM 5700 C CA . ALA A 1 729 ? -32.027 23.763 1.952 1.00 90.75 729 ALA A CA 1
ATOM 5701 C C . ALA A 1 729 ? -32.444 23.585 0.477 1.00 90.75 729 ALA A C 1
ATOM 5703 O O . ALA A 1 729 ? -31.733 24.043 -0.416 1.00 90.75 729 ALA A O 1
ATOM 5704 N N . ALA A 1 730 ? -33.604 22.974 0.211 1.00 88.69 730 ALA A N 1
ATOM 5705 C CA . ALA A 1 730 ? -34.146 22.828 -1.139 1.00 88.69 730 ALA A CA 1
ATOM 5706 C C . ALA A 1 730 ? -34.466 24.189 -1.774 1.00 88.69 730 ALA A C 1
ATOM 5708 O O . ALA A 1 730 ? -34.084 24.423 -2.919 1.00 88.69 730 ALA A O 1
ATOM 5709 N N . LEU A 1 731 ? -35.078 25.107 -1.020 1.00 86.56 731 LEU A N 1
ATOM 5710 C CA . LEU A 1 731 ? -35.343 26.487 -1.449 1.00 86.56 731 LEU A CA 1
ATOM 5711 C C . LEU A 1 731 ? -34.059 27.271 -1.755 1.00 86.56 731 LEU A C 1
ATOM 5713 O O . LEU A 1 731 ? -33.999 27.978 -2.756 1.00 86.56 731 LEU A O 1
ATOM 5717 N N . ALA A 1 732 ? -33.001 27.093 -0.959 1.00 76.88 732 ALA A N 1
ATOM 5718 C CA . ALA A 1 732 ? -31.682 27.670 -1.241 1.00 76.88 732 ALA A CA 1
ATOM 5719 C C . ALA A 1 732 ? -30.980 27.048 -2.472 1.00 76.88 732 ALA A C 1
ATOM 5721 O O . ALA A 1 732 ? -29.958 27.564 -2.922 1.00 76.88 732 ALA A O 1
ATOM 5722 N N . SER A 1 733 ? -31.518 25.949 -3.014 1.00 63.88 733 SER A N 1
ATOM 5723 C CA . SER A 1 733 ? -31.028 25.256 -4.213 1.00 63.88 733 SER A CA 1
ATOM 5724 C C . SER A 1 733 ? -31.927 25.427 -5.447 1.00 63.88 733 SER A C 1
ATOM 5726 O O . SER A 1 733 ? -31.665 24.777 -6.463 1.00 63.88 733 SER A O 1
ATOM 5728 N N . ALA A 1 734 ? -32.991 26.236 -5.357 1.00 56.09 734 ALA A N 1
ATOM 5729 C CA . ALA A 1 734 ? -34.010 26.431 -6.396 1.00 56.09 734 ALA A CA 1
ATOM 5730 C C . ALA A 1 734 ? -33.450 27.076 -7.678 1.00 56.09 734 ALA A C 1
ATOM 5732 O O . ALA A 1 734 ? -33.589 26.412 -8.734 1.00 56.09 734 ALA A O 1
#

Secondary structure (DSSP, 8-state):
-------------------PPPPHHHHHHHHHHIIIII--HHHHHHHHHHHHHH-TT-HHHHHHHHHHHHHTT-HHHHHHHHHHHHHH---HHHHHHHHHHHHHHHHHTT-HHHHHHHHHHHHHHHTS-HHHHHHHHHHHHHTT-HHHHHHHHHHHHHH-TT-HHHHHHHHHHT--HHHHHHHHHH-TT-HHHHHHHHHHTTT--S--SSSTTS--S-S-STHHHHHHT--SS---HHHHHHHHHHHHHHH--THHHHHHHH---SS-SSHHHHHHHHHHHHHHHHHHHTTGGG-----HHHHHHHHHHHHH--SSSSSS----S------PPP-----EEEEEEES--STTSHHHHHHHHHHHHS-TTTEEEEEEE---SSS---HHHHHTSSEEEE--------S--EEEEE-S-GGG--GGGHHHHHHHHHH-TTEEEEEEPPSSHHHHHHHHHHHHHHS--HHHHHTEEEEPPPPSHHHHHHHHTT-SEEE--SSS--SHHHHHHHHTT--EEEE--S-HHHHHHHHHHHHHT--TTEESSHHHHHHHHHHHHH-HHHHHHHHHHHHHHHHHHHHHHHHHHHHHHHHTTS---SSEEEEEE-SS-EEEEEEEESEEEEEETTEEEEE-TTPPPEEEEEPSEEEEEESSTTS--EEEEES-EEEEE-TTSEEEEEESSEEEGGG--HHHHHHHHHHHHHHHHHSPTT-HHHHHHHHHHHHHHHHHHHHTT-